Protein AF-R1EVW5-F1 (afdb_monomer_lite)

Sequence (401 aa):
MDSYRVNRYNITEKKVYTNRLIQGGQRYQKLNLSTSGDLVLTAVGIKLSEPKLPIEDIPGKFECSDESLNNIWTTGARTIQRTEIKAGTTPEFYEISEQGLLYDLTFQAKPLKGGFGYTVLSDTLGNGIYVLVDVENLLIAAYAGSTELDGSPLAKAMLDSESVSLNAWHEVHTQVNVTDITVTINGATALDLSQTSSFYGSFRLGASFQHKALYQNVTLSSNGDEILKSSLTSKADLDYFLAGTNPLSVSVDGARRDRIAYSGDLEMAVRTAFATTYGIEYLNGTFNLLGSFQLTPGYFVPTVKIQQSPRTEPIDANVTGLIGYSFNLVSAMGEYYMLTGDAAFARRWGPAAREMLDWAHSQSSGPTGLFNVTDAAFGGDWDYYDPAQTGVAGWRRCAAP

pLDDT: mean 84.99, std 14.68, range [22.19, 98.31]

Foldseek 3Di:
DPLVVDDDDDCPDPDDDDDLADFFPDDDDDDDDPDDDDDDDPDDDDDDLDDFDDQVPFPFDDDDPDVVVNVVLNVLLVFLSLLFDAFQRHGLQAFFADDDDQWKKKWKKAWAFQFWKKFDLADPVQWGWIWDCGLVQQKIFIDTGHAPVPDDTQDMDGHDNVQDDHGDIWMWIWHDDQQWIWIDINNHTHDTGGHDRGRTDMMGTGGHRVIDMDMAFIWIAHPRHTPDTGGSPDLVRSLRVLSGTQRFGAGAPGRRPQSKLFLLVLLVSLVSCVNGNVPVRHNVRSCQAFLQAAAPQQFTAGIGRRSHHRHPDYDPDDFHQERVSSVSNLNSLVVNCVVPVPPVSCVVRVVSSVSSVVSQQVCLPDPVSARFAADLSHQDDPPPPDGRQGTRGDDDDDDDD

InterPro domains:
  IPR008928 Six-hairpin glycosidase superfamily [SSF48208] (238-388)
  IPR012341 Six-hairpin glycosidase-like superfamily [G3DSA:1.50.10.10] (243-399)

Secondary structure (DSSP, 8-state):
--GGG-------SS-----SS--TT--------SSSS----S---PPPSS----GGGSS-----S-HHHHHHHHHHHHHHHHHEE-TT-S----------SS-EEEEEEEEEESEEEEEEEE-TTS-SEEEEEETTTTEEEEEESSSTTSSS-SEEEEPPTTT--TTS-EEEEEEEETTEEEEEETTEEEEEEE-SS--S-EEEE-PPTT-EEEEEEEEEEETTEEEEEE-S-SHHHHHHTT-S--SS-EE-S-SSS--EEEHHHHHHHHHHHHHTT--HHHHHHHHHHHTT-BBTTSPBPSEEETTSPPPSS-B--S--SBHHHHHHHHHHHHHHHHHH--HHHHHHHHHHHHHHHHHHHHTT-STT-S--B--GGGB--S-TTSPP--BS-----S---

Structure (mmCIF, N/CA/C/O backbone):
data_AF-R1EVW5-F1
#
_entry.id   AF-R1EVW5-F1
#
loop_
_atom_site.group_PDB
_atom_site.id
_atom_site.type_symbol
_atom_site.label_atom_id
_atom_site.label_alt_id
_atom_site.label_comp_id
_atom_site.label_asym_id
_atom_site.label_entity_id
_atom_site.label_seq_id
_atom_site.pdbx_PDB_ins_code
_atom_site.Cartn_x
_atom_site.Cartn_y
_atom_site.Cartn_z
_atom_site.occupancy
_atom_site.B_iso_or_equiv
_atom_site.auth_seq_id
_atom_site.auth_comp_id
_atom_site.auth_asym_id
_atom_site.auth_atom_id
_atom_site.pdbx_PDB_model_num
ATOM 1 N N . MET A 1 1 ? 8.659 -7.955 18.784 1.00 36.97 1 MET A N 1
ATOM 2 C CA . MET A 1 1 ? 8.244 -8.974 17.790 1.00 36.97 1 MET A CA 1
ATOM 3 C C . MET A 1 1 ? 6.971 -8.443 17.162 1.00 36.97 1 MET A C 1
ATOM 5 O O . MET A 1 1 ? 6.107 -8.053 17.930 1.00 36.97 1 MET A O 1
ATOM 9 N N . ASP A 1 2 ? 6.894 -8.361 15.833 1.00 43.97 2 ASP A N 1
ATOM 10 C CA . ASP A 1 2 ? 5.729 -7.837 15.096 1.00 43.97 2 ASP A CA 1
ATOM 11 C C . ASP A 1 2 ? 4.432 -8.523 15.572 1.00 43.97 2 ASP A C 1
ATOM 13 O O . ASP A 1 2 ? 4.255 -9.734 15.398 1.00 43.97 2 ASP A O 1
ATOM 17 N N . SER A 1 3 ? 3.577 -7.760 16.259 1.00 43.97 3 SER A N 1
ATOM 18 C CA . SER A 1 3 ? 2.390 -8.254 16.965 1.00 43.97 3 SER A CA 1
ATOM 19 C C . SER A 1 3 ? 1.341 -8.790 15.987 1.00 43.97 3 SER A C 1
ATOM 21 O O . SER A 1 3 ? 0.739 -9.836 16.245 1.00 43.97 3 SER A O 1
ATOM 23 N N . TYR A 1 4 ? 1.229 -8.186 14.800 1.00 53.44 4 TYR A N 1
ATOM 24 C CA . TYR A 1 4 ? 0.342 -8.608 13.711 1.00 53.44 4 TYR A CA 1
ATOM 25 C C . TYR A 1 4 ? 0.701 -9.983 13.113 1.00 53.44 4 TYR A C 1
ATOM 27 O O . TYR A 1 4 ? -0.071 -10.557 12.340 1.00 53.44 4 TYR A O 1
ATOM 35 N N . ARG A 1 5 ? 1.844 -10.576 13.492 1.00 63.06 5 ARG A N 1
ATOM 36 C CA . ARG A 1 5 ? 2.200 -11.956 13.112 1.00 63.06 5 ARG A CA 1
ATOM 37 C C . ARG A 1 5 ? 1.663 -13.031 14.062 1.00 63.06 5 ARG A C 1
ATOM 39 O O . ARG A 1 5 ? 1.690 -14.211 13.695 1.00 63.06 5 ARG A O 1
ATOM 46 N N . VAL A 1 6 ? 1.143 -12.663 15.237 1.00 69.25 6 VAL A N 1
ATOM 47 C CA . VAL A 1 6 ? 0.642 -13.604 16.254 1.00 69.25 6 VAL A CA 1
ATOM 48 C C . VAL A 1 6 ? -0.867 -13.809 16.118 1.00 69.25 6 VAL A C 1
ATOM 50 O O . VAL A 1 6 ? -1.662 -12.924 16.416 1.00 69.25 6 VAL A O 1
ATOM 53 N N . ASN A 1 7 ? -1.274 -15.023 15.743 1.00 70.38 7 ASN A N 1
ATOM 54 C CA . ASN A 1 7 ? -2.684 -15.394 15.609 1.00 70.38 7 ASN A CA 1
ATOM 55 C C . ASN A 1 7 ? -3.086 -16.310 16.770 1.00 70.38 7 ASN A C 1
ATOM 57 O O . ASN A 1 7 ? -2.529 -17.400 16.911 1.00 70.38 7 ASN A O 1
ATOM 61 N N . ARG A 1 8 ? -4.053 -15.881 17.589 1.00 74.94 8 ARG A N 1
ATOM 62 C CA . ARG A 1 8 ? -4.642 -16.694 18.662 1.00 74.94 8 ARG A CA 1
ATOM 63 C C . ARG A 1 8 ? -6.031 -17.158 18.231 1.00 74.94 8 ARG A C 1
ATOM 65 O O . ARG A 1 8 ? -6.899 -16.338 17.950 1.00 74.94 8 ARG A O 1
ATOM 72 N N . TYR A 1 9 ? -6.237 -18.469 18.214 1.00 74.12 9 TYR A N 1
ATOM 73 C CA . TYR A 1 9 ? -7.513 -19.095 17.876 1.00 74.12 9 TYR A CA 1
ATOM 74 C C . TYR A 1 9 ? -8.129 -19.719 19.127 1.00 74.12 9 TYR A C 1
ATOM 76 O O . TYR A 1 9 ? -7.417 -20.355 19.903 1.00 74.12 9 TYR A O 1
ATOM 84 N N . ASN A 1 10 ? -9.443 -19.573 19.302 1.00 77.19 10 ASN A N 1
ATOM 85 C CA . ASN A 1 10 ? -10.189 -20.392 20.252 1.00 77.19 10 ASN A CA 1
ATOM 86 C C . ASN A 1 10 ? -10.603 -21.691 19.537 1.00 77.19 10 ASN A C 1
ATOM 88 O O . ASN A 1 10 ? -11.293 -21.641 18.512 1.00 77.19 10 ASN A O 1
ATOM 92 N N . ILE A 1 11 ? -10.113 -22.835 20.018 1.00 82.75 11 ILE A N 1
ATOM 93 C CA . ILE A 1 11 ? -10.299 -24.142 19.374 1.00 82.75 11 ILE A CA 1
ATOM 94 C C . ILE A 1 11 ? -11.389 -24.909 20.122 1.00 82.75 11 ILE A C 1
ATOM 96 O O . ILE A 1 11 ? -11.117 -25.597 21.100 1.00 82.75 11 ILE A O 1
ATOM 100 N N . THR A 1 12 ? -12.630 -24.771 19.661 1.00 81.75 12 THR A N 1
ATOM 101 C CA . THR A 1 12 ? -13.814 -25.426 20.246 1.00 81.75 12 THR A CA 1
ATOM 102 C C . THR A 1 12 ? -14.331 -26.601 19.415 1.00 81.75 12 THR A C 1
ATOM 104 O O . THR A 1 12 ? -15.173 -27.360 19.884 1.00 81.75 12 THR A O 1
ATOM 107 N N . GLU A 1 13 ? -13.845 -26.768 18.182 1.00 85.69 13 GLU A N 1
ATOM 108 C CA . GLU A 1 13 ? -14.334 -27.763 17.227 1.00 85.69 13 GLU A CA 1
ATOM 109 C C . GLU A 1 13 ? -13.216 -28.280 16.306 1.00 85.69 13 GLU A C 1
ATOM 111 O O . GLU A 1 13 ? -12.216 -27.602 16.052 1.00 85.69 13 GLU A O 1
ATOM 116 N N . LYS A 1 14 ? -13.389 -29.494 15.771 1.00 89.56 14 LYS A N 1
ATOM 117 C CA . LYS A 1 14 ? -12.419 -30.124 14.867 1.00 89.56 14 LYS A CA 1
ATOM 118 C C . LYS A 1 14 ? -12.611 -29.622 13.431 1.00 89.56 14 LYS A C 1
ATOM 120 O O . LYS A 1 14 ? -13.350 -30.225 12.656 1.00 89.56 14 LYS A O 1
ATOM 125 N N . LYS A 1 15 ? -11.906 -28.549 13.063 1.00 88.06 15 LYS A N 1
ATOM 126 C CA . LYS A 1 15 ? -11.888 -27.996 11.696 1.00 88.06 15 LYS A CA 1
ATOM 127 C C . LYS A 1 15 ? -10.501 -27.527 11.255 1.00 88.06 15 LYS A C 1
ATOM 129 O O . LYS A 1 15 ? -9.574 -27.442 12.056 1.00 88.06 15 LYS A O 1
ATOM 134 N N . VAL A 1 16 ? -10.374 -27.190 9.972 1.00 85.81 16 VAL A N 1
ATOM 135 C CA . VAL A 1 16 ? -9.195 -26.500 9.431 1.00 85.81 16 VAL A CA 1
ATOM 136 C C . VAL A 1 16 ? -9.281 -25.013 9.777 1.00 85.81 16 VAL A C 1
ATOM 138 O O . VAL A 1 16 ? -10.275 -24.356 9.472 1.00 85.81 16 VAL A O 1
ATOM 141 N N . TYR A 1 17 ? -8.224 -24.479 10.386 1.00 77.81 17 TYR A N 1
ATOM 142 C CA . TYR A 1 17 ? -8.067 -23.052 10.660 1.00 77.81 17 TYR A CA 1
ATOM 143 C C . TYR A 1 17 ? -7.061 -22.463 9.666 1.00 77.81 17 TYR A C 1
ATOM 145 O O . TYR A 1 17 ? -5.876 -22.790 9.707 1.00 77.81 17 TYR A O 1
ATOM 153 N N . THR A 1 18 ? -7.535 -21.587 8.782 1.00 74.62 18 THR A N 1
ATOM 154 C CA . THR A 1 18 ? -6.707 -20.862 7.806 1.00 74.62 18 THR A CA 1
ATOM 155 C C . THR A 1 18 ? -6.639 -19.395 8.217 1.00 74.62 18 THR A C 1
ATOM 157 O O . THR A 1 18 ? -7.669 -18.808 8.547 1.00 74.62 18 THR A O 1
ATOM 160 N N . ASN A 1 19 ? -5.451 -18.784 8.188 1.00 70.69 19 ASN A N 1
ATOM 161 C CA . ASN A 1 19 ? -5.338 -17.340 8.402 1.00 70.69 19 ASN A CA 1
ATOM 162 C C . ASN A 1 19 ? -5.965 -16.583 7.215 1.00 70.69 19 ASN A C 1
ATOM 164 O O . ASN A 1 19 ? -5.694 -16.929 6.066 1.00 70.69 19 ASN A O 1
ATOM 168 N N . ARG A 1 20 ? -6.771 -15.548 7.493 1.00 62.50 20 ARG A N 1
ATOM 169 C CA . ARG A 1 20 ? -7.342 -14.652 6.472 1.00 62.50 20 ARG A CA 1
ATOM 170 C C . ARG A 1 20 ? -6.254 -13.868 5.733 1.00 62.50 20 ARG A C 1
ATOM 172 O O . ARG A 1 20 ? -6.366 -13.662 4.530 1.00 62.50 20 ARG A O 1
ATOM 179 N N . LEU A 1 21 ? -5.222 -13.417 6.449 1.00 65.38 21 LEU A N 1
ATOM 180 C CA . LEU A 1 21 ? -4.199 -12.519 5.915 1.00 65.38 21 LEU A CA 1
ATOM 181 C C . LEU A 1 21 ? -2.928 -13.272 5.504 1.00 65.38 21 LEU A C 1
ATOM 183 O O . LEU A 1 21 ? -2.435 -14.154 6.211 1.00 65.38 21 LEU A O 1
ATOM 187 N N . ILE A 1 22 ? -2.362 -12.873 4.363 1.00 69.31 22 ILE A N 1
ATOM 188 C CA . ILE A 1 22 ? -1.097 -13.413 3.850 1.00 69.31 22 ILE A CA 1
ATOM 189 C C . ILE A 1 22 ? 0.077 -12.857 4.664 1.00 69.31 22 ILE A C 1
ATOM 191 O O . ILE A 1 22 ? 0.360 -11.658 4.628 1.00 69.31 22 ILE A O 1
ATOM 195 N N . GLN A 1 23 ? 0.805 -13.749 5.341 1.00 69.69 23 GLN A N 1
ATOM 196 C CA . GLN A 1 23 ? 2.050 -13.427 6.042 1.00 69.69 23 GLN A CA 1
ATOM 197 C C . GLN A 1 23 ? 3.246 -13.508 5.078 1.00 69.69 23 GLN A C 1
ATOM 199 O O . GLN A 1 23 ? 3.765 -14.587 4.788 1.00 69.69 23 GLN A O 1
ATOM 204 N N . GLY A 1 24 ? 3.688 -12.350 4.577 1.00 68.88 24 GLY A N 1
ATOM 205 C CA . GLY A 1 24 ? 4.835 -12.238 3.670 1.00 68.88 24 GLY A CA 1
ATOM 206 C C . GLY A 1 24 ? 6.147 -12.733 4.294 1.00 68.88 24 GLY A C 1
ATOM 207 O O . GLY A 1 24 ? 6.434 -12.482 5.473 1.00 68.88 24 GLY A O 1
ATOM 208 N N . GLY A 1 25 ? 6.960 -13.433 3.496 1.00 69.00 25 GLY A N 1
ATOM 209 C CA . GLY A 1 25 ? 8.276 -13.939 3.904 1.00 69.00 25 GLY A CA 1
ATOM 210 C C . GLY A 1 25 ? 8.268 -14.940 5.071 1.00 69.00 25 GLY A C 1
ATOM 211 O O . GLY A 1 25 ? 9.203 -14.937 5.872 1.00 69.00 25 GLY A O 1
ATOM 212 N N . GLN A 1 26 ? 7.221 -15.760 5.215 1.00 74.88 26 GLN A N 1
ATOM 213 C CA . GLN A 1 26 ? 7.126 -16.760 6.285 1.00 74.88 26 GLN A CA 1
ATOM 214 C C . GLN A 1 26 ? 8.216 -17.841 6.152 1.00 74.88 26 GLN A C 1
ATOM 216 O O . GLN A 1 26 ? 8.243 -18.576 5.169 1.00 74.88 26 GLN A O 1
ATOM 221 N N . ARG A 1 27 ? 9.106 -17.949 7.152 1.00 72.06 27 ARG A N 1
ATOM 222 C CA . ARG A 1 27 ? 10.200 -18.949 7.188 1.00 72.06 27 ARG A CA 1
ATOM 223 C C . ARG A 1 27 ? 9.918 -20.147 8.098 1.00 72.06 27 ARG A C 1
ATOM 225 O O . ARG A 1 27 ? 10.380 -21.244 7.821 1.00 72.06 27 ARG A O 1
ATOM 232 N N . TYR A 1 28 ? 9.189 -19.934 9.190 1.00 78.88 28 TYR A N 1
ATOM 233 C CA . TYR A 1 28 ? 8.814 -20.962 10.163 1.00 78.88 28 TYR A CA 1
ATOM 234 C C . TYR A 1 28 ? 7.467 -20.603 10.800 1.00 78.88 28 TYR A C 1
ATOM 236 O O . TYR A 1 28 ? 7.012 -19.463 10.697 1.00 78.88 28 TYR A O 1
ATOM 244 N N . GLN A 1 29 ? 6.838 -21.556 11.487 1.00 83.44 29 GLN A N 1
ATOM 245 C CA . GLN A 1 29 ? 5.645 -21.322 12.301 1.00 83.44 29 GLN A CA 1
ATOM 246 C C . GLN A 1 29 ? 5.902 -21.842 13.718 1.00 83.44 29 GLN A C 1
ATOM 248 O O . GLN A 1 29 ? 6.306 -22.989 13.888 1.00 83.44 29 GLN A O 1
ATOM 253 N N . LYS A 1 30 ? 5.668 -21.006 14.737 1.00 87.00 30 LYS A N 1
ATOM 254 C CA . LYS A 1 30 ? 5.675 -21.432 16.143 1.00 87.00 30 LYS A CA 1
ATOM 255 C C . LYS A 1 30 ? 4.236 -21.606 16.614 1.00 87.00 30 LYS A C 1
ATOM 257 O O . LYS A 1 30 ? 3.436 -20.682 16.491 1.00 87.00 30 LYS A O 1
ATOM 262 N N . LEU A 1 31 ? 3.929 -22.765 17.183 1.00 88.19 31 LEU A N 1
ATOM 263 C CA . LEU A 1 31 ? 2.648 -23.057 17.821 1.00 88.19 31 LEU A CA 1
ATOM 264 C C . LEU A 1 31 ? 2.852 -23.063 19.341 1.00 88.19 31 LEU A C 1
ATOM 266 O O . LEU A 1 31 ? 3.860 -23.572 19.824 1.00 88.19 31 LEU A O 1
ATOM 270 N N . ASN A 1 32 ? 1.924 -22.468 20.089 1.00 88.19 32 ASN A N 1
ATOM 271 C CA . ASN A 1 32 ? 1.917 -22.500 21.554 1.00 88.19 32 ASN A CA 1
ATOM 272 C C . ASN A 1 32 ? 0.468 -22.673 22.015 1.00 88.19 32 ASN A C 1
ATOM 274 O O . ASN A 1 32 ? -0.425 -22.006 21.485 1.00 88.19 32 ASN A O 1
ATOM 278 N N . LEU A 1 33 ? 0.239 -23.513 23.022 1.00 90.00 33 LEU A N 1
ATOM 279 C CA . LEU A 1 33 ? -1.045 -23.551 23.716 1.00 90.00 33 LEU A CA 1
ATOM 280 C C . LEU A 1 33 ? -1.158 -22.316 24.616 1.00 90.00 33 LEU A C 1
ATOM 282 O O . LEU A 1 33 ? -0.205 -21.955 25.301 1.00 90.00 33 LEU A O 1
ATOM 286 N N . SER A 1 34 ? -2.309 -21.639 24.578 1.00 82.69 34 SER A N 1
ATOM 287 C CA . SER A 1 34 ? -2.581 -20.473 25.442 1.00 82.69 34 SER A CA 1
ATOM 288 C C . SER A 1 34 ? -3.217 -20.862 26.786 1.00 82.69 34 SER A C 1
ATOM 290 O O . SER A 1 34 ? -3.392 -20.002 27.642 1.00 82.69 34 SER A O 1
ATOM 292 N N . THR A 1 35 ? -3.560 -22.139 26.963 1.00 84.56 35 THR A N 1
ATOM 293 C CA . THR A 1 35 ? -4.190 -22.734 28.150 1.00 84.56 35 THR A CA 1
ATOM 294 C C . THR A 1 35 ? -3.651 -24.152 28.346 1.00 84.56 35 THR A C 1
ATOM 296 O O . THR A 1 35 ? -3.201 -24.772 27.382 1.00 84.56 35 THR A O 1
ATOM 299 N N . SER A 1 36 ? -3.719 -24.684 29.567 1.00 90.62 36 SER A N 1
ATOM 300 C CA . SER A 1 36 ? -3.375 -26.085 29.850 1.00 90.62 36 SER A CA 1
ATOM 301 C C . SER A 1 36 ? -4.293 -27.061 29.102 1.00 90.62 36 SER A C 1
ATOM 303 O O . SER A 1 36 ? -5.492 -26.809 28.981 1.00 90.62 36 SER A O 1
ATOM 305 N N . GLY A 1 37 ? -3.737 -28.180 28.638 1.00 89.12 37 GLY A N 1
ATOM 306 C CA . GLY A 1 37 ? -4.436 -29.226 27.887 1.00 89.12 37 GLY A CA 1
ATOM 307 C C . GLY A 1 37 ? -3.583 -29.755 26.732 1.00 89.12 37 GLY A C 1
ATOM 308 O O . GLY A 1 37 ? -2.445 -29.324 26.565 1.00 89.12 37 GLY A O 1
ATOM 309 N N . ASP A 1 38 ? -4.159 -30.643 25.921 1.00 88.88 38 ASP A N 1
ATOM 310 C CA . ASP A 1 38 ? -3.511 -31.240 24.748 1.00 88.88 38 ASP A CA 1
ATOM 311 C C . ASP A 1 38 ? -4.251 -30.867 23.455 1.00 88.88 38 ASP A C 1
ATOM 313 O O . ASP A 1 38 ? -5.480 -30.781 23.425 1.00 88.88 38 ASP A O 1
ATOM 317 N N . LEU A 1 39 ? -3.509 -30.689 22.357 1.00 89.25 39 LEU A N 1
ATOM 318 C CA . LEU A 1 39 ? -4.061 -30.433 21.023 1.00 89.25 39 LEU A CA 1
ATOM 319 C C . LEU A 1 39 ? -3.391 -31.340 19.988 1.00 89.25 39 LEU A C 1
ATOM 321 O O . LEU A 1 39 ? -2.206 -31.193 19.695 1.00 89.25 39 LEU A O 1
ATOM 325 N N . VAL A 1 40 ? -4.168 -32.243 19.389 1.00 91.25 40 VAL A N 1
ATOM 326 C CA . VAL A 1 40 ? -3.692 -33.132 18.320 1.00 91.25 40 VAL A CA 1
ATOM 327 C C . VAL A 1 40 ? -3.980 -32.502 16.959 1.00 91.25 40 VAL A C 1
ATOM 329 O O . VAL A 1 40 ? -5.134 -32.348 16.561 1.00 91.25 40 VAL A O 1
ATOM 332 N N . LEU A 1 41 ? -2.920 -32.159 16.227 1.00 91.69 41 LEU A N 1
ATOM 333 C CA . LEU A 1 41 ? -2.996 -31.605 14.876 1.00 91.69 41 LEU A CA 1
ATOM 334 C C . LEU A 1 41 ? -2.762 -32.716 13.849 1.00 91.69 41 LEU A C 1
ATOM 336 O O . LEU A 1 41 ? -1.725 -33.370 13.868 1.00 91.69 41 LEU A O 1
ATOM 340 N N . THR A 1 42 ? -3.710 -32.920 12.932 1.00 92.75 42 THR A N 1
ATOM 341 C CA . THR A 1 42 ? -3.576 -33.924 11.858 1.00 92.75 42 THR A CA 1
ATOM 342 C C . THR A 1 42 ? -2.688 -33.453 10.707 1.00 92.75 42 THR A C 1
ATOM 344 O O . THR A 1 42 ? -2.141 -34.276 9.984 1.00 92.75 42 THR A O 1
ATOM 347 N N . ALA A 1 43 ? -2.570 -32.137 10.514 1.00 90.19 43 ALA A N 1
ATOM 348 C CA . ALA A 1 43 ? -1.694 -31.510 9.532 1.00 90.19 43 ALA A CA 1
ATOM 349 C C . ALA A 1 43 ? -1.384 -30.064 9.948 1.00 90.19 43 ALA A C 1
ATOM 351 O O . ALA A 1 43 ? -2.225 -29.388 10.542 1.00 90.19 43 ALA A O 1
ATOM 352 N N . VAL A 1 44 ? -0.193 -29.586 9.589 1.00 88.62 44 VAL A N 1
ATOM 353 C CA . VAL A 1 44 ? 0.239 -28.185 9.689 1.00 88.62 44 VAL A CA 1
ATOM 354 C C . VAL A 1 44 ? 1.011 -27.867 8.412 1.00 88.62 44 VAL A C 1
ATOM 356 O O . VAL A 1 44 ? 1.793 -28.695 7.950 1.00 88.62 44 VAL A O 1
ATOM 359 N N . GLY A 1 45 ? 0.798 -26.693 7.820 1.00 86.31 45 GLY A N 1
ATOM 360 C CA . GLY A 1 45 ? 1.469 -26.322 6.577 1.00 86.31 45 GLY A CA 1
ATOM 361 C C . GLY A 1 45 ? 1.215 -24.879 6.160 1.00 86.31 45 GLY A C 1
ATOM 362 O O . GLY A 1 45 ? 0.311 -24.214 6.665 1.00 86.31 45 GLY A O 1
ATOM 363 N N . ILE A 1 46 ? 2.025 -24.404 5.215 1.00 83.94 46 ILE A N 1
ATOM 364 C CA . ILE A 1 46 ? 1.901 -23.075 4.615 1.00 83.94 46 ILE A CA 1
ATOM 365 C C . ILE A 1 46 ? 1.186 -23.227 3.271 1.00 83.94 46 ILE A C 1
ATOM 367 O O . ILE A 1 46 ? 1.695 -23.886 2.366 1.00 83.94 46 ILE A O 1
ATOM 371 N N . LYS A 1 47 ? 0.024 -22.584 3.120 1.00 78.19 47 LYS A N 1
ATOM 372 C CA . LYS A 1 47 ? -0.622 -22.419 1.814 1.00 78.19 47 LYS A CA 1
ATOM 373 C C . LYS A 1 47 ? -0.012 -21.198 1.125 1.00 78.19 47 LYS A C 1
ATOM 375 O O . LYS A 1 47 ? -0.139 -20.085 1.631 1.00 78.19 47 LYS A O 1
ATOM 380 N N . LEU A 1 48 ? 0.654 -21.404 -0.009 1.00 76.25 48 LEU A N 1
ATOM 381 C CA . LEU A 1 48 ? 1.110 -20.300 -0.858 1.00 76.25 48 LEU A CA 1
ATOM 382 C C . LEU A 1 48 ? -0.105 -19.580 -1.464 1.00 76.25 48 LEU A C 1
ATOM 384 O O . LEU A 1 48 ? -1.095 -20.227 -1.807 1.00 76.25 48 LEU A O 1
ATOM 388 N N . SER A 1 49 ? -0.027 -18.253 -1.595 1.00 69.19 49 SER A N 1
ATOM 389 C CA . SER A 1 49 ? -1.065 -17.444 -2.252 1.00 69.19 49 SER A CA 1
ATOM 390 C C . SER A 1 49 ? -1.181 -17.767 -3.742 1.00 69.19 49 SER A C 1
ATOM 392 O O . SER A 1 49 ? -2.282 -17.847 -4.273 1.00 69.19 49 SER A O 1
ATOM 394 N N . GLU A 1 50 ? -0.043 -18.032 -4.383 1.00 70.31 50 GLU A N 1
ATOM 395 C CA . GLU A 1 50 ? 0.064 -18.513 -5.756 1.00 70.31 50 GLU A CA 1
ATOM 396 C C . GLU A 1 50 ? 1.065 -19.678 -5.828 1.00 70.31 50 GLU A C 1
ATOM 398 O O . GLU A 1 50 ? 2.109 -19.625 -5.162 1.00 70.31 50 GLU A O 1
ATOM 403 N N . PRO A 1 51 ? 0.808 -20.711 -6.650 1.00 68.56 51 PRO A N 1
ATOM 404 C CA . PRO A 1 51 ? 1.863 -21.608 -7.091 1.00 68.56 51 PRO A CA 1
ATOM 405 C C . PRO A 1 51 ? 2.824 -20.823 -7.993 1.00 68.56 51 PRO A C 1
ATOM 407 O O . PRO A 1 51 ? 2.401 -20.125 -8.913 1.00 68.56 51 PRO A O 1
ATOM 410 N N . LYS A 1 52 ? 4.124 -20.945 -7.737 1.00 79.38 52 LYS A N 1
ATOM 411 C CA . LYS A 1 52 ? 5.179 -20.395 -8.591 1.00 79.38 52 LYS A CA 1
ATOM 412 C C . LYS A 1 52 ? 6.016 -21.552 -9.129 1.00 79.38 52 LYS A C 1
ATOM 414 O O . LYS A 1 52 ? 6.190 -22.546 -8.423 1.00 79.38 52 LYS A O 1
ATOM 419 N N . LEU A 1 53 ? 6.518 -21.422 -10.356 1.00 83.50 53 LEU A N 1
ATOM 420 C CA . LEU A 1 53 ? 7.333 -22.461 -10.988 1.00 83.50 53 LEU A CA 1
ATOM 421 C C . LEU A 1 53 ? 8.603 -22.759 -10.158 1.00 83.50 53 LEU A C 1
ATOM 423 O O . LEU A 1 53 ? 9.134 -21.864 -9.482 1.00 83.50 53 LEU A O 1
ATOM 427 N N . PRO A 1 54 ? 9.122 -23.994 -10.197 1.00 87.69 54 PRO A N 1
ATOM 428 C CA . PRO A 1 54 ? 10.512 -24.276 -9.841 1.00 87.69 54 PRO A CA 1
ATOM 429 C C . PRO A 1 54 ? 11.485 -23.370 -10.636 1.00 87.69 54 PRO A C 1
ATOM 431 O O . PRO A 1 54 ? 11.108 -22.839 -11.679 1.00 87.69 54 PRO A O 1
ATOM 434 N N . ILE A 1 55 ? 12.704 -23.114 -10.137 1.00 88.81 55 ILE A N 1
ATOM 435 C CA . ILE A 1 55 ? 13.648 -22.206 -10.842 1.00 88.81 55 ILE A CA 1
ATOM 436 C C . ILE A 1 55 ? 14.189 -22.867 -12.108 1.00 88.81 55 ILE A C 1
ATOM 438 O O . ILE A 1 55 ? 14.371 -22.213 -13.125 1.00 88.81 55 ILE A O 1
ATOM 442 N N . GLU A 1 56 ? 14.360 -24.178 -12.067 1.00 88.62 56 GLU A N 1
ATOM 443 C CA . GLU A 1 56 ? 14.693 -25.038 -13.193 1.00 88.62 56 GLU A CA 1
ATOM 444 C C . GLU A 1 56 ? 13.677 -24.960 -14.356 1.00 88.62 56 GLU A C 1
ATOM 446 O O . GLU A 1 56 ? 14.054 -25.237 -15.498 1.00 88.62 56 GLU A O 1
ATOM 451 N N . ASP A 1 57 ? 12.442 -24.515 -14.088 1.00 91.12 57 ASP A N 1
ATOM 452 C CA . ASP A 1 57 ? 11.320 -24.444 -15.037 1.00 91.12 57 ASP A CA 1
ATOM 453 C C . ASP A 1 57 ? 10.976 -23.016 -15.510 1.00 91.12 57 ASP A C 1
ATOM 455 O O . ASP A 1 57 ? 10.068 -22.849 -16.329 1.00 91.12 57 ASP A O 1
ATOM 459 N N . ILE A 1 58 ? 11.662 -21.970 -15.026 1.00 92.62 58 ILE A N 1
ATOM 460 C CA . ILE A 1 58 ? 11.457 -20.608 -15.558 1.00 92.62 58 ILE A CA 1
ATOM 461 C C . ILE A 1 58 ? 12.124 -20.454 -16.944 1.00 92.62 58 ILE A C 1
ATOM 463 O O . ILE A 1 58 ? 13.040 -21.217 -17.273 1.00 92.62 58 ILE A O 1
ATOM 467 N N . PRO A 1 59 ? 11.701 -19.477 -17.774 1.00 93.88 59 PRO A N 1
ATOM 468 C CA . PRO A 1 59 ? 12.224 -19.321 -19.134 1.00 93.88 59 PRO A CA 1
ATOM 469 C C . PRO A 1 59 ? 13.736 -19.056 -19.211 1.00 93.88 59 PRO A C 1
ATOM 471 O O . PRO A 1 59 ? 14.413 -19.591 -20.089 1.00 93.88 59 PRO A O 1
ATOM 474 N N . GLY A 1 60 ? 14.263 -18.231 -18.306 1.00 93.12 60 GLY A N 1
ATOM 475 C CA . GLY A 1 60 ? 15.664 -17.831 -18.256 1.00 93.12 60 GLY A CA 1
ATOM 476 C C . GLY A 1 60 ? 16.530 -18.778 -17.429 1.00 93.12 60 GLY A C 1
ATOM 477 O O . GLY A 1 60 ? 16.184 -19.135 -16.303 1.00 93.12 60 G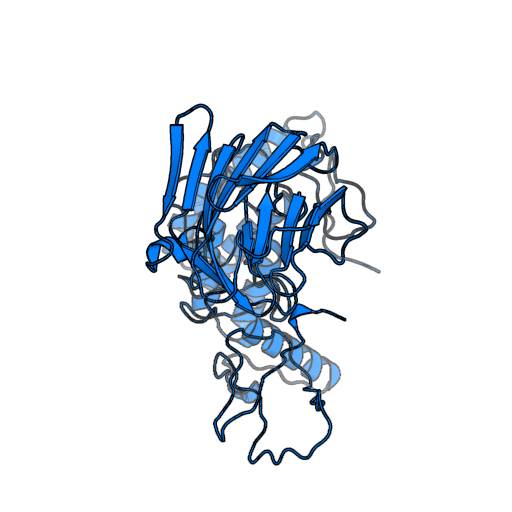LY A O 1
ATOM 478 N N . LYS A 1 61 ? 17.690 -19.162 -17.971 1.00 93.12 61 LYS A N 1
ATOM 479 C CA . LYS A 1 61 ? 18.619 -20.111 -17.341 1.00 93.12 61 LYS A CA 1
ATOM 480 C C . LYS A 1 61 ? 20.049 -19.582 -17.374 1.00 93.12 61 LYS A C 1
ATOM 482 O O . LYS A 1 61 ? 20.470 -18.980 -18.358 1.00 93.12 61 LYS A O 1
ATOM 487 N N . PHE A 1 62 ? 20.789 -19.858 -16.308 1.00 94.38 62 PHE A N 1
ATOM 488 C CA . PHE A 1 62 ? 22.213 -19.578 -16.171 1.00 94.38 62 PHE A CA 1
ATOM 489 C C . PHE A 1 62 ? 22.837 -20.696 -15.340 1.00 94.38 62 PHE A C 1
ATOM 491 O O . PHE A 1 62 ? 22.284 -21.090 -14.314 1.00 94.38 62 PHE A O 1
ATOM 498 N N . GLU A 1 63 ? 23.987 -21.181 -15.789 1.00 95.38 63 GLU A N 1
ATOM 499 C CA . GLU A 1 63 ? 24.808 -22.158 -15.087 1.00 95.38 63 GLU A CA 1
ATOM 500 C C . GLU A 1 63 ? 26.265 -21.940 -15.507 1.00 95.38 63 GLU A C 1
ATOM 502 O O . GLU A 1 63 ? 26.562 -21.710 -16.682 1.00 95.38 63 GLU A O 1
ATOM 507 N N . CYS A 1 64 ? 27.179 -21.984 -14.545 1.00 97.19 64 CYS A N 1
ATOM 508 C CA . CYS A 1 64 ? 28.615 -21.888 -14.766 1.00 97.19 64 CYS A CA 1
ATOM 509 C C . CYS A 1 64 ? 29.380 -22.748 -13.747 1.00 97.19 64 CYS A C 1
ATOM 511 O O . CYS A 1 64 ? 28.789 -23.363 -12.861 1.00 97.19 64 CYS A O 1
ATOM 513 N N . SER A 1 65 ? 30.709 -22.787 -13.851 1.00 97.94 65 SER A N 1
ATOM 514 C CA . SER A 1 65 ? 31.567 -23.549 -12.932 1.00 97.94 65 SER A CA 1
ATOM 515 C C . SER A 1 65 ? 31.698 -22.946 -11.525 1.00 97.94 65 SER A C 1
ATOM 517 O O . SER A 1 65 ? 32.313 -23.574 -10.669 1.00 97.94 65 SER A O 1
ATOM 519 N N . ASP A 1 66 ? 31.176 -21.739 -11.285 1.00 98.06 66 ASP A N 1
ATOM 520 C CA . ASP A 1 66 ? 31.179 -21.089 -9.971 1.00 98.06 66 ASP A CA 1
ATOM 521 C C . ASP A 1 66 ? 29.811 -21.253 -9.292 1.00 98.06 66 ASP A C 1
ATOM 523 O O . ASP A 1 66 ? 28.807 -20.649 -9.684 1.00 98.06 66 ASP A O 1
ATOM 527 N N . GLU A 1 67 ? 29.777 -22.074 -8.242 1.00 97.62 67 GLU A N 1
ATOM 528 C CA . GLU A 1 67 ? 28.567 -22.338 -7.462 1.00 97.62 67 GLU A CA 1
ATOM 529 C C . GLU A 1 67 ? 28.000 -21.062 -6.810 1.00 97.62 67 GLU A C 1
ATOM 531 O O . GLU A 1 67 ? 26.785 -20.921 -6.673 1.00 97.62 67 GLU A O 1
ATOM 536 N N . SER A 1 68 ? 28.847 -20.090 -6.462 1.00 97.56 68 SER A N 1
ATOM 537 C CA . SER A 1 68 ? 28.418 -18.814 -5.876 1.00 97.56 68 SER A CA 1
ATOM 538 C C . SER A 1 68 ? 27.635 -17.986 -6.892 1.00 97.56 68 SER A C 1
ATOM 540 O O . SER A 1 68 ? 26.581 -17.448 -6.557 1.00 97.56 68 SER A O 1
ATOM 542 N N . LEU A 1 69 ? 28.097 -17.930 -8.146 1.00 96.56 69 LEU A N 1
ATOM 543 C CA . LEU A 1 69 ? 27.383 -17.240 -9.226 1.00 96.56 69 LEU A CA 1
ATOM 544 C C . LEU A 1 69 ? 26.061 -17.945 -9.570 1.00 96.56 69 LEU A C 1
ATOM 546 O O . LEU A 1 69 ? 25.041 -17.277 -9.746 1.00 96.56 69 LEU A O 1
ATOM 550 N N . ASN A 1 70 ? 26.041 -19.282 -9.572 1.00 95.75 70 ASN A N 1
ATOM 551 C CA . ASN A 1 70 ? 24.812 -20.067 -9.757 1.00 95.75 70 ASN A CA 1
ATOM 552 C C . ASN A 1 70 ? 23.795 -19.810 -8.624 1.00 95.75 70 ASN A C 1
ATOM 554 O O . ASN A 1 70 ? 22.594 -19.660 -8.870 1.00 95.75 70 ASN A O 1
ATOM 558 N N . ASN A 1 71 ? 24.272 -19.698 -7.380 1.00 95.38 71 ASN A N 1
ATOM 559 C CA . ASN A 1 71 ? 23.454 -19.377 -6.209 1.00 95.38 71 ASN A CA 1
ATOM 560 C C . ASN A 1 71 ? 22.939 -17.925 -6.231 1.00 95.38 71 ASN A C 1
ATOM 562 O O . ASN A 1 71 ? 21.776 -17.687 -5.891 1.00 95.38 71 ASN A O 1
ATOM 566 N N . ILE A 1 72 ? 23.756 -16.963 -6.679 1.00 94.88 72 ILE A N 1
ATOM 567 C CA . ILE A 1 72 ? 23.344 -15.566 -6.898 1.00 94.88 72 ILE A CA 1
ATOM 568 C C . ILE A 1 72 ? 22.236 -15.504 -7.953 1.00 94.88 72 ILE A C 1
ATOM 570 O O . ILE A 1 72 ? 21.184 -14.920 -7.686 1.00 94.88 72 ILE A O 1
ATOM 574 N N . TRP A 1 73 ? 22.413 -16.167 -9.101 1.00 94.62 73 TRP A N 1
ATOM 575 C CA . TRP A 1 73 ? 21.385 -16.245 -10.143 1.00 94.62 73 TRP A CA 1
ATOM 576 C C . TRP A 1 73 ? 20.080 -16.850 -9.622 1.00 94.62 73 TRP A C 1
ATOM 578 O O . TRP A 1 73 ? 19.017 -16.245 -9.747 1.00 94.62 73 TRP A O 1
ATOM 588 N N . THR A 1 74 ? 20.164 -18.017 -8.979 1.00 94.12 74 THR A N 1
ATOM 589 C CA . THR A 1 74 ? 19.006 -18.730 -8.418 1.00 94.12 74 THR A CA 1
ATOM 590 C C . THR A 1 74 ? 18.251 -17.863 -7.407 1.00 94.12 74 THR A C 1
ATOM 592 O O . THR A 1 74 ? 17.018 -17.835 -7.398 1.00 94.12 74 THR A O 1
ATOM 595 N N . THR A 1 75 ? 18.982 -17.105 -6.585 1.00 92.31 75 THR A N 1
ATOM 596 C CA . THR A 1 75 ? 18.410 -16.176 -5.603 1.00 92.31 75 THR A CA 1
ATOM 597 C C . THR A 1 75 ? 17.757 -14.968 -6.276 1.00 92.31 75 THR A C 1
ATOM 599 O O . THR A 1 75 ? 16.637 -14.608 -5.908 1.00 92.31 75 THR A O 1
ATOM 602 N N . GLY A 1 76 ? 18.395 -14.368 -7.286 1.00 92.44 76 GLY A N 1
ATOM 603 C CA . GLY A 1 76 ? 17.843 -13.248 -8.057 1.00 92.44 76 GLY A CA 1
ATOM 604 C C . GLY A 1 76 ? 16.570 -13.636 -8.812 1.00 92.44 76 GLY A C 1
ATOM 605 O O . GLY A 1 76 ? 15.525 -13.013 -8.626 1.00 92.44 76 GLY A O 1
ATOM 606 N N . ALA A 1 77 ? 16.615 -14.740 -9.561 1.00 93.62 77 ALA A N 1
ATOM 607 C CA . ALA A 1 77 ? 15.469 -15.301 -10.272 1.00 93.62 77 ALA A CA 1
ATOM 608 C C . ALA A 1 77 ? 14.296 -15.626 -9.330 1.00 93.62 77 ALA A C 1
ATOM 610 O O . ALA A 1 77 ? 13.145 -15.283 -9.610 1.00 93.62 77 ALA A O 1
ATOM 611 N N . ARG A 1 78 ? 14.577 -16.228 -8.162 1.00 91.94 78 ARG A N 1
ATOM 612 C CA . ARG A 1 78 ? 13.546 -16.473 -7.143 1.00 91.94 78 ARG A CA 1
ATOM 613 C C . ARG A 1 78 ? 13.032 -15.179 -6.511 1.00 91.94 78 ARG A C 1
ATOM 615 O O . ARG A 1 78 ? 11.884 -15.163 -6.081 1.00 91.94 78 ARG A O 1
ATOM 622 N N . THR A 1 79 ? 13.835 -14.120 -6.446 1.00 90.69 79 THR A N 1
ATOM 623 C CA . THR A 1 79 ? 13.415 -12.816 -5.911 1.00 90.69 79 THR A CA 1
ATOM 624 C C . THR A 1 79 ? 12.419 -12.142 -6.850 1.00 90.69 79 THR A C 1
ATOM 626 O O . THR A 1 79 ? 11.320 -11.835 -6.396 1.00 90.69 79 THR A O 1
ATOM 629 N N . ILE A 1 80 ? 12.723 -12.041 -8.152 1.00 92.31 80 ILE A N 1
ATOM 630 C CA . ILE A 1 80 ? 11.790 -11.504 -9.165 1.00 92.31 80 ILE A CA 1
ATOM 631 C C . ILE A 1 80 ? 10.469 -12.278 -9.162 1.00 92.31 80 ILE A C 1
ATOM 633 O O . ILE A 1 80 ? 9.399 -11.707 -8.981 1.00 92.31 80 ILE A O 1
ATOM 637 N N . GLN A 1 81 ? 10.529 -13.610 -9.203 1.00 90.75 81 GLN A N 1
ATOM 638 C CA . GLN A 1 81 ? 9.330 -14.455 -9.157 1.00 90.75 81 GLN A CA 1
ATOM 639 C C . GLN A 1 81 ? 8.481 -14.269 -7.874 1.00 90.75 81 GLN A C 1
ATOM 641 O O . GLN A 1 81 ? 7.324 -14.692 -7.810 1.00 90.75 81 GLN A O 1
ATOM 646 N N . ARG A 1 82 ? 9.050 -13.689 -6.808 1.00 88.44 82 ARG A N 1
ATOM 647 C CA . ARG A 1 82 ? 8.366 -13.396 -5.538 1.00 88.44 82 ARG A CA 1
ATOM 648 C C . ARG A 1 82 ? 7.881 -11.946 -5.434 1.00 88.44 82 ARG A C 1
ATOM 650 O O . ARG A 1 82 ? 6.995 -11.707 -4.614 1.00 88.44 82 ARG A O 1
ATOM 657 N N . THR A 1 83 ? 8.427 -11.018 -6.221 1.00 90.19 83 THR A N 1
ATOM 658 C CA . THR A 1 83 ? 7.928 -9.640 -6.367 1.00 90.19 83 THR A CA 1
ATOM 659 C C . THR A 1 83 ? 6.883 -9.505 -7.478 1.00 90.19 83 THR A C 1
ATOM 661 O O . THR A 1 83 ? 6.097 -8.566 -7.456 1.00 90.19 83 THR A O 1
ATOM 664 N N . GLU A 1 84 ? 6.801 -10.464 -8.399 1.00 92.00 84 GLU A N 1
ATOM 665 C CA . GLU A 1 84 ? 5.715 -10.599 -9.375 1.00 92.00 84 GLU A CA 1
ATOM 666 C C . GLU A 1 84 ? 4.406 -11.067 -8.705 1.00 92.00 84 GLU A C 1
ATOM 668 O O . GLU A 1 84 ? 4.259 -12.234 -8.320 1.00 92.00 84 GLU A O 1
ATOM 673 N N . ILE A 1 85 ? 3.434 -10.161 -8.576 1.00 89.38 85 ILE A N 1
ATOM 674 C CA . ILE A 1 85 ? 2.100 -10.402 -8.004 1.00 89.38 85 ILE A CA 1
ATOM 675 C C . ILE A 1 85 ? 1.064 -10.334 -9.128 1.00 89.38 85 ILE A C 1
ATOM 677 O O . ILE A 1 85 ? 0.991 -9.334 -9.840 1.00 89.38 85 ILE A O 1
ATOM 681 N N . LYS A 1 86 ? 0.254 -11.384 -9.309 1.00 91.19 86 LYS A N 1
ATOM 682 C CA . LYS A 1 86 ? -0.754 -11.435 -10.378 1.00 91.19 86 LYS A CA 1
ATOM 683 C C . LYS A 1 86 ? -1.985 -10.597 -10.029 1.00 91.19 86 LYS A C 1
ATOM 685 O O . LYS A 1 86 ? -2.325 -10.469 -8.857 1.00 91.19 86 LYS A O 1
ATOM 690 N N . ALA A 1 87 ? -2.675 -10.047 -11.030 1.00 89.50 87 ALA A N 1
ATOM 691 C CA . ALA A 1 87 ? -3.957 -9.362 -10.833 1.00 89.50 87 ALA A CA 1
ATOM 692 C C . ALA A 1 87 ? -4.941 -10.207 -9.995 1.00 89.50 87 ALA A C 1
ATOM 694 O O . ALA A 1 87 ? -5.142 -11.393 -10.270 1.00 89.50 87 ALA A O 1
ATOM 695 N N . GLY A 1 88 ? -5.574 -9.584 -9.000 1.00 84.75 88 GLY A N 1
ATOM 696 C CA . GLY A 1 88 ? -6.619 -10.187 -8.175 1.00 84.75 88 GLY A CA 1
ATOM 697 C C . GLY A 1 88 ? -6.147 -11.147 -7.076 1.00 84.75 88 GLY A C 1
ATOM 698 O O . GLY A 1 88 ? -6.971 -11.911 -6.570 1.00 84.75 88 GLY A O 1
ATOM 699 N N . THR A 1 89 ? -4.853 -11.174 -6.725 1.00 81.62 89 THR A N 1
ATOM 700 C CA . THR A 1 89 ? -4.303 -12.150 -5.757 1.00 81.62 89 THR A CA 1
ATOM 701 C C . THR A 1 89 ? -3.803 -11.547 -4.445 1.00 81.62 89 THR A C 1
ATOM 703 O O . THR A 1 89 ? -3.539 -12.296 -3.494 1.00 81.62 89 THR A O 1
ATOM 706 N N . THR A 1 90 ? -3.726 -10.215 -4.315 1.00 73.25 90 THR A N 1
ATOM 707 C CA . THR A 1 90 ? -3.607 -9.604 -2.985 1.00 73.25 90 THR A CA 1
ATOM 708 C C . THR A 1 90 ? -4.899 -9.819 -2.190 1.00 73.25 90 THR A C 1
ATOM 710 O O . THR A 1 90 ? -5.995 -9.711 -2.748 1.00 73.25 90 THR A O 1
ATOM 713 N N . PRO A 1 91 ? -4.797 -10.145 -0.888 1.00 60.00 91 PRO A N 1
ATOM 714 C CA . PRO A 1 91 ? -5.966 -10.313 -0.043 1.00 60.00 91 PRO A CA 1
ATOM 715 C C . PRO A 1 91 ? -6.539 -8.938 0.301 1.00 60.00 91 PRO A C 1
ATOM 717 O O . PRO A 1 91 ? -5.793 -7.971 0.432 1.00 60.00 91 PRO A O 1
ATOM 720 N N . GLU A 1 92 ? -7.846 -8.871 0.520 1.00 47.59 92 GLU A N 1
ATOM 721 C CA . GLU A 1 92 ? -8.515 -7.632 0.914 1.00 47.59 92 GLU A CA 1
ATOM 722 C C . GLU A 1 92 ? -8.162 -7.327 2.386 1.00 47.59 92 GLU A C 1
ATOM 724 O O . GLU A 1 92 ? -8.574 -8.039 3.314 1.00 47.59 92 GLU A O 1
ATOM 729 N N . PHE A 1 93 ? -7.288 -6.337 2.602 1.00 45.31 93 PHE A N 1
ATOM 730 C CA . PHE A 1 93 ? -6.638 -6.101 3.900 1.00 45.31 93 PHE A CA 1
ATOM 731 C C . PHE A 1 93 ? -7.589 -5.469 4.917 1.00 45.31 93 PHE A C 1
ATOM 733 O O . PHE A 1 93 ? -7.617 -5.896 6.074 1.00 45.31 93 PHE A O 1
ATOM 740 N N . TYR A 1 94 ? -8.411 -4.532 4.454 1.00 41.22 94 TYR A N 1
ATOM 741 C CA . TYR A 1 94 ? -9.464 -3.844 5.199 1.00 41.22 94 TYR A CA 1
ATOM 742 C C . TYR A 1 94 ? -10.764 -3.865 4.374 1.00 41.22 94 TYR A C 1
ATOM 744 O O . TYR A 1 94 ? -10.770 -4.302 3.225 1.00 41.22 94 TYR A O 1
ATOM 752 N N . GLU A 1 95 ? -11.846 -3.366 4.957 1.00 34.53 95 GLU A N 1
ATOM 753 C CA . GLU A 1 95 ? -12.931 -2.716 4.209 1.00 34.53 95 GLU A CA 1
ATOM 754 C C . GLU A 1 95 ? -12.669 -1.180 4.228 1.00 34.53 95 GLU A C 1
ATOM 756 O O . GLU A 1 95 ? -11.911 -0.762 5.102 1.00 34.53 95 GLU A O 1
ATOM 761 N N . ILE A 1 96 ? -13.323 -0.351 3.373 1.00 39.38 96 ILE A N 1
ATOM 762 C CA . ILE A 1 96 ? -13.559 1.138 3.513 1.00 39.38 96 ILE A CA 1
ATOM 763 C C . ILE A 1 96 ? -12.626 2.104 2.667 1.00 39.38 96 ILE A C 1
ATOM 765 O O . ILE A 1 96 ? -12.090 1.577 1.710 1.00 39.38 96 ILE A O 1
ATOM 769 N N . SER A 1 97 ? -12.444 3.440 2.943 1.00 37.56 97 SER A N 1
ATOM 770 C CA . SER A 1 97 ? -12.409 4.711 2.095 1.00 37.56 97 SER A CA 1
ATOM 771 C C . SER A 1 97 ? -11.128 5.586 1.726 1.00 37.56 97 SER A C 1
ATOM 773 O O . SER A 1 97 ? -10.011 5.188 1.889 1.00 37.56 97 SER A O 1
ATOM 775 N N . GLU A 1 98 ? -11.111 6.812 1.158 1.00 37.81 98 GLU A N 1
ATOM 776 C CA . GLU A 1 98 ? -11.022 8.120 1.888 1.00 37.81 98 GLU A CA 1
ATOM 777 C C . GLU A 1 98 ? -10.192 9.265 1.213 1.00 37.81 98 GLU A C 1
ATOM 779 O O . GLU A 1 98 ? -9.155 9.005 0.594 1.00 37.81 98 GLU A O 1
ATOM 784 N N . GLN A 1 99 ? -10.628 10.529 1.437 1.00 29.62 99 GLN A N 1
ATOM 785 C CA . GLN A 1 99 ? -9.888 11.755 1.892 1.00 29.62 99 GLN A CA 1
ATOM 786 C C . GLN A 1 99 ? -10.886 12.952 2.033 1.00 29.62 99 GLN A C 1
ATOM 788 O O . GLN A 1 99 ? -11.818 12.990 1.238 1.00 29.62 99 GLN A O 1
ATOM 793 N N . GLY A 1 100 ? -10.797 13.972 2.919 1.00 30.66 100 GLY A N 1
ATOM 794 C CA . GLY A 1 100 ? -9.953 14.260 4.107 1.00 30.66 100 GLY A CA 1
ATOM 795 C C . GLY A 1 100 ? -10.129 15.721 4.661 1.00 30.66 100 GLY A C 1
ATOM 796 O O . GLY A 1 100 ? -10.680 16.561 3.959 1.00 30.66 100 GLY A O 1
ATOM 797 N N . LEU A 1 101 ? -9.591 16.029 5.864 1.00 35.94 101 LEU A N 1
ATOM 798 C CA . LEU A 1 101 ? -9.508 17.333 6.611 1.00 35.94 101 LEU A CA 1
ATOM 799 C C . LEU A 1 101 ? -10.746 17.953 7.338 1.00 35.94 101 LEU A C 1
ATOM 801 O O . LEU A 1 101 ? -11.885 17.751 6.940 1.00 35.94 101 LEU A O 1
ATOM 805 N N . LEU A 1 102 ? -10.446 18.660 8.459 1.00 45.75 102 LEU A N 1
ATOM 806 C CA . LEU A 1 102 ? -11.287 19.152 9.593 1.00 45.75 102 LEU A CA 1
ATOM 807 C C . LEU A 1 102 ? -12.719 18.605 9.649 1.00 45.75 102 LEU A C 1
ATOM 809 O O . LEU A 1 102 ? -13.583 19.114 8.94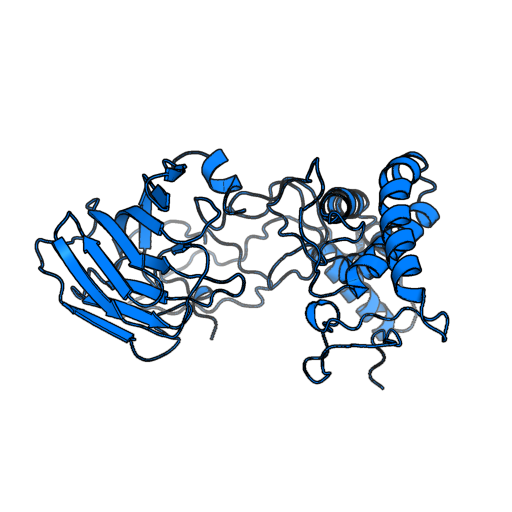0 1.00 45.75 102 LEU A O 1
ATOM 813 N N . TYR A 1 103 ? -12.988 17.633 10.524 1.00 63.16 103 TYR A N 1
ATOM 814 C CA . TYR A 1 103 ? -14.179 16.809 10.358 1.00 63.16 103 TYR A CA 1
ATOM 815 C C . TYR A 1 103 ? -14.897 16.338 11.626 1.00 63.16 103 TYR A C 1
ATOM 817 O O . TYR A 1 103 ? -14.300 16.104 12.679 1.00 63.16 103 TYR A O 1
ATOM 825 N N . ASP A 1 104 ? -16.189 16.089 11.428 1.00 80.56 104 ASP A N 1
ATOM 826 C CA . ASP A 1 104 ? -17.030 15.205 12.220 1.00 80.56 104 ASP A CA 1
ATOM 827 C C . ASP A 1 104 ? -17.010 13.809 11.576 1.00 80.56 104 ASP A C 1
ATOM 829 O O . ASP A 1 104 ? -17.494 13.610 10.456 1.00 80.56 104 ASP A O 1
ATOM 833 N N . LEU A 1 105 ? -16.434 12.829 12.276 1.00 86.56 105 LEU A N 1
ATOM 834 C CA . LEU A 1 105 ? -16.400 11.426 11.862 1.00 86.56 105 LEU A CA 1
ATOM 835 C C . LEU A 1 105 ? -17.476 10.653 12.626 1.00 86.56 105 LEU A C 1
ATOM 837 O O . LEU A 1 105 ? -17.393 10.519 13.844 1.00 86.56 105 LEU A O 1
ATOM 841 N N . THR A 1 106 ? -18.453 10.092 11.915 1.00 91.75 106 THR A N 1
ATOM 842 C CA . THR A 1 106 ? -19.476 9.212 12.502 1.00 91.75 106 THR A CA 1
ATOM 843 C C . THR A 1 106 ? -19.410 7.835 11.862 1.00 91.75 106 THR A C 1
ATOM 845 O O . THR A 1 106 ? -19.283 7.724 10.645 1.00 91.75 106 THR A O 1
ATOM 848 N N . PHE A 1 107 ? -19.479 6.776 12.665 1.00 93.50 107 PHE A N 1
ATOM 849 C CA . PHE A 1 107 ? -19.531 5.396 12.184 1.00 93.50 107 PHE A CA 1
ATOM 850 C C . PHE A 1 107 ? -20.215 4.479 13.192 1.00 93.50 107 PHE A C 1
ATOM 852 O O . PHE A 1 107 ? -20.293 4.783 14.379 1.00 93.50 107 PHE A O 1
ATOM 859 N N . GLN A 1 108 ? -20.674 3.314 12.741 1.00 93.62 108 GLN A N 1
ATOM 860 C CA . GLN A 1 108 ? -21.157 2.267 13.637 1.00 93.62 108 GLN A CA 1
ATOM 861 C C . GLN A 1 108 ? -20.104 1.175 13.792 1.00 93.62 108 GLN A C 1
ATOM 863 O O . GLN A 1 108 ? -19.620 0.628 12.802 1.00 93.62 108 GLN A O 1
ATOM 868 N N . ALA A 1 109 ? -19.777 0.825 15.034 1.00 93.19 109 ALA A N 1
ATOM 869 C CA . ALA A 1 109 ? -18.885 -0.275 15.378 1.00 93.19 109 ALA A CA 1
ATOM 870 C C . ALA A 1 109 ? -19.655 -1.396 16.084 1.00 93.19 109 ALA A C 1
ATOM 872 O O . ALA A 1 109 ? -20.486 -1.146 16.957 1.00 93.19 109 ALA A O 1
ATOM 873 N N . LYS A 1 110 ? -19.354 -2.649 15.736 1.00 94.81 110 LYS A N 1
ATOM 874 C CA . LYS A 1 110 ? -19.831 -3.839 16.449 1.00 94.81 110 LYS A CA 1
ATOM 875 C C . LYS A 1 110 ? -18.649 -4.634 16.992 1.00 94.81 110 LYS A C 1
ATOM 877 O O . LYS A 1 110 ? -18.035 -5.398 16.240 1.00 94.81 110 LYS A O 1
ATOM 882 N N . PRO A 1 111 ? -18.317 -4.479 18.285 1.00 93.00 111 PRO A N 1
ATOM 883 C CA . PRO A 1 111 ? -17.264 -5.245 18.936 1.00 93.00 111 PRO A CA 1
ATOM 884 C C . PRO A 1 111 ? -17.624 -6.735 18.947 1.00 93.00 111 PRO A C 1
ATOM 886 O O . PRO A 1 111 ? -18.736 -7.111 19.305 1.00 93.00 111 PRO A O 1
ATOM 889 N N . LEU A 1 112 ? -16.690 -7.602 18.567 1.00 90.31 112 LEU A N 1
ATOM 890 C CA . LEU A 1 112 ? -16.845 -9.064 18.574 1.00 90.31 112 LEU A CA 1
ATOM 891 C C . LEU A 1 112 ? -15.883 -9.760 19.554 1.00 90.31 112 LEU A C 1
ATOM 893 O O . LEU A 1 112 ? -16.120 -10.912 19.912 1.00 90.31 112 LEU A O 1
ATOM 897 N N . LYS A 1 113 ? -14.785 -9.096 19.939 1.00 91.00 113 LYS A N 1
ATOM 898 C CA . LYS A 1 113 ? -13.810 -9.534 20.954 1.00 91.00 113 LYS A CA 1
ATOM 899 C C . LYS A 1 113 ? -12.958 -8.346 21.401 1.00 91.00 113 LYS A C 1
ATOM 901 O O . LYS A 1 113 ? -12.447 -7.636 20.533 1.00 91.00 113 LYS A O 1
ATOM 906 N N . GLY A 1 114 ? -12.733 -8.188 22.703 1.00 93.38 114 GLY A N 1
ATOM 907 C CA . GLY A 1 114 ? -11.984 -7.078 23.300 1.00 93.38 114 GLY A CA 1
ATOM 908 C C . GLY A 1 114 ? -12.738 -5.764 23.155 1.00 93.38 114 GLY A C 1
ATOM 909 O O . GLY A 1 114 ? -13.387 -5.294 24.078 1.00 93.38 114 GLY A O 1
ATOM 910 N N . GLY A 1 115 ? -12.712 -5.202 21.954 1.00 93.75 115 GLY A N 1
ATOM 911 C CA . GLY A 1 115 ? -13.298 -3.912 21.647 1.00 93.75 115 GLY A CA 1
ATOM 912 C C . GLY A 1 115 ? -13.061 -3.514 20.195 1.00 93.75 115 GLY A C 1
ATOM 913 O O . GLY A 1 115 ? -13.045 -4.369 19.305 1.00 93.75 115 GLY A O 1
ATOM 914 N N . PHE A 1 116 ? -12.847 -2.224 19.958 1.00 94.44 116 PHE A N 1
ATOM 915 C CA . PHE A 1 116 ? -12.537 -1.663 18.644 1.00 94.44 116 PHE A CA 1
ATOM 916 C C . PHE A 1 116 ? -11.536 -0.510 18.756 1.00 94.44 116 PHE A C 1
ATOM 918 O O . PHE A 1 116 ? -11.330 0.044 19.833 1.00 94.44 116 PHE A O 1
ATOM 925 N N . GLY A 1 117 ? -10.911 -0.168 17.633 1.00 93.94 117 GLY A N 1
ATOM 926 C CA . GLY A 1 117 ? -10.019 0.979 17.523 1.00 93.94 117 GLY A CA 1
ATOM 927 C C . GLY A 1 117 ? -10.318 1.809 16.279 1.00 93.94 117 GLY A C 1
ATOM 928 O O . GLY A 1 117 ? -11.048 1.375 15.379 1.00 93.94 117 GLY A O 1
ATOM 929 N N . TYR A 1 118 ? -9.769 3.015 16.249 1.00 93.44 118 TYR A N 1
ATOM 930 C CA . TYR A 1 118 ? -9.713 3.882 15.077 1.00 93.44 118 TYR A CA 1
ATOM 931 C C . TYR A 1 118 ? -8.639 4.954 15.285 1.00 93.44 118 TYR A C 1
ATOM 933 O O . TYR A 1 118 ? -8.198 5.187 16.407 1.00 93.44 118 TYR A O 1
ATOM 941 N N . THR A 1 119 ? -8.206 5.602 14.211 1.00 91.38 119 THR A N 1
ATOM 942 C CA . THR A 1 119 ? -7.253 6.718 14.265 1.00 91.38 119 THR A CA 1
ATOM 943 C C . THR A 1 119 ? -7.895 7.936 13.619 1.00 91.38 119 THR A C 1
ATOM 945 O O . THR A 1 119 ? -8.494 7.810 12.553 1.00 91.38 119 THR A O 1
ATOM 948 N N . VAL A 1 120 ? -7.743 9.106 14.234 1.00 88.69 120 VAL A N 1
ATOM 949 C CA . VAL A 1 120 ? -8.031 10.415 13.627 1.00 88.69 120 VAL A CA 1
ATOM 950 C C . VAL A 1 120 ? -6.735 11.209 13.481 1.00 88.69 120 VAL A C 1
ATOM 952 O O . VAL A 1 120 ? -5.727 10.874 14.107 1.00 88.69 120 VAL A O 1
ATOM 955 N N . LEU A 1 121 ? -6.745 12.249 12.642 1.00 83.56 121 LEU A N 1
ATOM 956 C CA . LEU A 1 121 ? -5.552 13.044 12.311 1.00 83.56 121 LEU A CA 1
ATOM 957 C C . LEU A 1 121 ? -4.374 12.158 11.863 1.00 83.56 121 LEU A C 1
ATOM 959 O O . LEU A 1 121 ? -3.244 12.333 12.325 1.00 83.56 121 LEU A O 1
ATOM 963 N N . SER A 1 122 ? -4.659 11.147 11.032 1.00 82.06 122 SER A N 1
ATOM 964 C CA . SER A 1 122 ? -3.661 10.157 10.636 1.00 82.06 122 SER A CA 1
ATOM 965 C C . SER A 1 122 ? -2.871 10.595 9.404 1.00 82.06 122 SER A C 1
ATOM 967 O O . SER A 1 122 ? -3.449 10.919 8.367 1.00 82.06 122 SER A O 1
ATOM 969 N N . ASP A 1 123 ? -1.544 10.574 9.495 1.00 68.81 123 ASP A N 1
ATOM 970 C CA . ASP A 1 123 ? -0.670 10.792 8.344 1.00 68.81 123 ASP A CA 1
ATOM 971 C C . ASP A 1 123 ? -0.529 9.518 7.486 1.00 68.81 123 ASP A C 1
ATOM 973 O O . ASP A 1 123 ? -1.102 8.459 7.767 1.00 68.81 123 ASP A O 1
ATOM 977 N N . THR A 1 124 ? 0.248 9.600 6.406 1.00 62.25 124 THR A N 1
ATOM 978 C CA . THR A 1 124 ? 0.501 8.464 5.507 1.00 62.25 124 THR A CA 1
ATOM 979 C C . THR A 1 124 ? 1.359 7.365 6.142 1.00 62.25 124 THR A C 1
ATOM 981 O O . THR A 1 124 ? 1.194 6.197 5.776 1.00 62.25 124 THR A O 1
ATOM 984 N N . LEU A 1 125 ? 2.211 7.709 7.115 1.00 62.38 125 LEU A N 1
ATOM 985 C CA . LEU A 1 125 ? 3.113 6.805 7.839 1.00 62.38 125 LEU A CA 1
ATOM 986 C C . LEU A 1 125 ? 2.417 6.046 8.982 1.00 62.38 125 LEU A C 1
ATOM 988 O O . LEU A 1 125 ? 2.958 5.059 9.476 1.00 62.38 125 LEU A O 1
ATOM 992 N N . GLY A 1 126 ? 1.201 6.453 9.353 1.00 67.88 126 GLY A N 1
ATOM 993 C CA . GLY A 1 126 ? 0.404 5.840 10.414 1.00 67.88 126 GLY A CA 1
ATOM 994 C C . GLY A 1 126 ? 0.527 6.536 11.769 1.00 67.88 126 GLY A C 1
ATOM 995 O O . GLY A 1 126 ? -0.055 6.046 12.733 1.00 67.88 126 GLY A O 1
ATOM 996 N N . ASN A 1 127 ? 1.216 7.678 11.852 1.00 80.38 127 ASN A N 1
ATOM 997 C CA . ASN A 1 127 ? 1.111 8.543 13.025 1.00 80.38 127 ASN A CA 1
ATOM 998 C C . ASN A 1 127 ? -0.285 9.177 13.056 1.00 80.38 127 ASN A C 1
ATOM 1000 O O . ASN A 1 127 ? -0.930 9.316 12.016 1.00 80.38 127 ASN A O 1
ATOM 1004 N N . GLY A 1 128 ? -0.753 9.570 14.235 1.00 88.75 128 GLY A N 1
ATOM 1005 C CA . GLY A 1 128 ? -2.038 10.235 14.427 1.00 88.75 128 GLY A CA 1
ATOM 1006 C C . GLY A 1 128 ? -2.469 10.191 15.886 1.00 88.75 128 GLY A C 1
ATOM 1007 O O . GLY A 1 128 ? -1.625 10.054 16.774 1.00 88.75 128 GLY A O 1
ATOM 1008 N N . ILE A 1 129 ? -3.777 10.290 16.124 1.00 93.31 129 ILE A N 1
ATOM 1009 C CA . ILE A 1 129 ? -4.390 10.058 17.433 1.00 93.31 129 ILE A CA 1
ATOM 1010 C C . ILE A 1 129 ? -5.220 8.786 17.354 1.00 93.31 129 ILE A C 1
ATOM 1012 O O . ILE A 1 129 ? -6.300 8.754 16.761 1.00 93.31 129 ILE A O 1
ATOM 1016 N N . TYR A 1 130 ? -4.678 7.717 17.925 1.00 95.12 130 TYR A N 1
ATOM 1017 C CA . TYR A 1 130 ? -5.306 6.408 17.976 1.00 95.12 130 TYR A CA 1
ATOM 1018 C C . TYR A 1 130 ? -6.210 6.304 19.205 1.00 95.12 130 TYR A C 1
ATOM 1020 O O . TYR A 1 130 ? -5.755 6.467 20.337 1.00 95.12 130 TYR A O 1
ATOM 1028 N N . VAL A 1 131 ? -7.489 6.015 18.982 1.00 96.62 131 VAL A N 1
ATOM 1029 C CA . VAL A 1 131 ? -8.498 5.812 20.020 1.00 96.62 131 VAL A CA 1
ATOM 1030 C C . VAL A 1 131 ? -8.792 4.319 20.144 1.00 96.62 131 VAL A C 1
ATOM 1032 O O . VAL A 1 131 ? -9.268 3.675 19.208 1.00 96.62 131 VAL A O 1
ATOM 1035 N N . LEU A 1 132 ? -8.525 3.782 21.330 1.00 96.94 132 LEU A N 1
ATOM 1036 C CA . LEU A 1 132 ? -8.885 2.442 21.775 1.00 96.94 132 LEU A CA 1
ATOM 1037 C C . LEU A 1 132 ? -10.193 2.513 22.568 1.00 96.94 132 LEU A C 1
ATOM 1039 O O . LEU A 1 132 ? -10.274 3.244 23.553 1.00 96.94 132 LEU A O 1
ATOM 1043 N N . VAL A 1 133 ? -11.176 1.697 22.191 1.00 96.75 133 VAL A N 1
ATOM 1044 C CA . VAL A 1 133 ? -12.371 1.413 22.994 1.00 96.75 133 VAL A CA 1
ATOM 1045 C C . VAL A 1 133 ? -12.336 -0.065 23.371 1.00 96.75 133 VAL A C 1
ATOM 1047 O O . VAL A 1 133 ? -12.681 -0.931 22.567 1.00 96.75 133 VAL A O 1
ATOM 1050 N N . ASP A 1 134 ? -11.875 -0.360 24.582 1.00 96.00 134 ASP A N 1
ATOM 1051 C CA . ASP A 1 134 ? -11.820 -1.695 25.174 1.00 96.00 134 ASP A CA 1
ATOM 1052 C C . ASP A 1 134 ? -13.111 -1.959 25.962 1.00 96.00 134 ASP A C 1
ATOM 1054 O O . ASP A 1 134 ? -13.365 -1.392 27.024 1.00 96.00 134 ASP A O 1
ATOM 1058 N N . VAL A 1 135 ? -13.952 -2.822 25.402 1.00 95.56 135 VAL A N 1
ATOM 1059 C CA . VAL A 1 135 ? -15.296 -3.125 25.900 1.00 95.56 135 VAL A CA 1
ATOM 1060 C C . VAL A 1 135 ? -15.257 -4.205 26.980 1.00 95.56 135 VAL A C 1
ATOM 1062 O O . VAL A 1 135 ? -16.096 -4.199 27.875 1.00 95.56 135 VAL A O 1
ATOM 1065 N N . GLU A 1 136 ? -14.272 -5.106 26.935 1.00 93.62 136 GLU A N 1
ATOM 1066 C CA . GLU A 1 136 ? -14.058 -6.126 27.969 1.00 93.62 136 GLU A CA 1
ATOM 1067 C C . GLU A 1 136 ? -13.568 -5.499 29.286 1.00 93.62 136 GLU A C 1
ATOM 1069 O O . GLU A 1 136 ? -13.954 -5.971 30.356 1.00 93.62 136 GLU A O 1
ATOM 1074 N N . ASN A 1 137 ? -12.787 -4.412 29.223 1.00 95.00 137 ASN A N 1
ATOM 1075 C CA . ASN A 1 137 ? -12.300 -3.679 30.402 1.00 95.00 137 ASN A CA 1
ATOM 1076 C C . ASN A 1 137 ? -13.050 -2.362 30.697 1.00 95.00 137 ASN A C 1
ATOM 1078 O O . ASN A 1 137 ? -12.661 -1.651 31.624 1.00 95.00 137 ASN A O 1
ATOM 1082 N N . LEU A 1 138 ? -14.110 -2.038 29.940 1.00 96.38 138 LEU A N 1
ATOM 1083 C CA . LEU A 1 138 ? -14.885 -0.788 30.046 1.00 96.38 138 LEU A CA 1
ATOM 1084 C C . LEU A 1 138 ? -13.998 0.472 30.047 1.00 96.38 138 LEU A C 1
ATOM 1086 O O . LEU A 1 138 ? -14.151 1.365 30.878 1.00 96.38 138 LEU A O 1
ATOM 1090 N N . LEU A 1 139 ? -13.048 0.538 29.118 1.00 96.69 139 LEU A N 1
ATOM 1091 C CA . LEU A 1 139 ? -12.033 1.584 29.032 1.00 96.69 139 LEU A CA 1
ATOM 1092 C C . LEU A 1 139 ? -12.048 2.221 27.641 1.00 96.69 139 LEU A C 1
ATOM 1094 O O . LEU A 1 139 ? -11.972 1.526 26.631 1.00 96.69 139 LEU A O 1
ATOM 1098 N N . ILE A 1 140 ? -12.041 3.549 27.587 1.00 97.94 140 ILE A N 1
ATOM 1099 C CA . ILE A 1 140 ? -11.666 4.302 26.387 1.00 97.94 140 ILE A CA 1
ATOM 1100 C C . ILE A 1 140 ? -10.369 5.063 26.654 1.00 97.94 140 ILE A C 1
ATOM 1102 O O . ILE A 1 140 ? -10.185 5.638 27.728 1.00 97.94 140 ILE A O 1
ATOM 1106 N N . ALA A 1 141 ? -9.445 5.047 25.697 1.00 97.75 141 ALA A N 1
ATOM 1107 C CA . ALA A 1 141 ? -8.157 5.721 25.809 1.00 97.75 141 ALA A CA 1
ATOM 1108 C C . ALA A 1 141 ? -7.655 6.207 24.444 1.00 97.75 141 ALA A C 1
ATOM 1110 O O . ALA A 1 141 ? -7.787 5.507 23.443 1.00 97.75 141 ALA A O 1
ATOM 1111 N N . ALA A 1 142 ? -7.053 7.393 24.419 1.00 97.50 142 ALA A N 1
ATOM 1112 C CA . ALA A 1 142 ? -6.426 7.981 23.241 1.00 97.50 142 ALA A CA 1
ATOM 1113 C C . ALA A 1 142 ? -4.898 7.981 23.389 1.00 97.50 142 ALA A C 1
ATOM 1115 O O . ALA A 1 142 ? -4.380 8.256 24.471 1.00 97.50 142 ALA A O 1
ATOM 1116 N N . TYR A 1 143 ? -4.180 7.706 22.304 1.00 96.06 143 TYR A N 1
ATOM 1117 C CA . TYR A 1 143 ? -2.724 7.574 22.244 1.00 96.06 143 TYR A CA 1
ATOM 1118 C C . TYR A 1 143 ? -2.172 8.361 21.054 1.00 96.06 143 TYR A C 1
ATOM 1120 O O . TYR A 1 143 ? -2.826 8.460 20.016 1.00 96.06 143 TYR A O 1
ATOM 1128 N N . ALA A 1 144 ? -0.954 8.885 21.183 1.00 94.44 144 ALA A N 1
ATOM 1129 C CA . ALA A 1 144 ? -0.205 9.385 20.036 1.00 94.44 144 ALA A CA 1
ATOM 1130 C C . ALA A 1 144 ? 0.365 8.203 19.238 1.00 94.44 144 ALA A C 1
ATOM 1132 O O . ALA A 1 144 ? 0.883 7.258 19.832 1.00 94.44 144 ALA A O 1
ATOM 1133 N N . GLY A 1 145 ? 0.301 8.277 17.909 1.00 90.31 145 GLY A N 1
ATOM 1134 C CA . GLY A 1 145 ? 0.793 7.232 17.012 1.00 90.31 145 GLY A CA 1
ATOM 1135 C C . GLY A 1 145 ? -0.323 6.344 16.459 1.00 90.31 145 GLY A C 1
ATOM 1136 O O . GLY A 1 145 ? -1.384 6.825 16.062 1.00 90.31 145 GLY A O 1
ATOM 1137 N N . SER A 1 146 ? -0.044 5.044 16.402 1.00 85.50 146 SER A N 1
ATOM 1138 C CA . SER A 1 146 ? -0.811 4.036 15.663 1.00 85.50 146 SER A CA 1
ATOM 1139 C C . SER A 1 146 ? -1.465 2.970 16.550 1.00 85.50 146 SER A C 1
ATOM 1141 O O . SER A 1 146 ? -2.397 2.294 16.112 1.00 85.50 146 SER A O 1
ATOM 1143 N N . THR A 1 147 ? -0.975 2.793 17.782 1.00 87.88 147 THR A N 1
ATOM 1144 C CA . THR A 1 147 ? -1.422 1.748 18.712 1.00 87.88 147 THR A CA 1
ATOM 1145 C C . THR A 1 147 ? -1.194 2.141 20.174 1.00 87.88 147 THR A C 1
ATOM 1147 O O . THR A 1 147 ? -0.322 2.937 20.510 1.00 87.88 147 THR A O 1
ATOM 1150 N N . GLU A 1 148 ? -1.934 1.493 21.073 1.00 88.56 148 GLU A N 1
ATOM 1151 C CA . GLU A 1 148 ? -1.761 1.516 22.527 1.00 88.56 148 GLU A CA 1
ATOM 1152 C C . GLU A 1 148 ? -0.365 1.079 23.018 1.00 88.56 148 GLU A C 1
ATOM 1154 O O . GLU A 1 148 ? -0.046 1.228 24.197 1.00 88.56 148 GLU A O 1
ATOM 1159 N N . LEU A 1 149 ? 0.461 0.517 22.128 1.00 85.81 149 LEU A N 1
ATOM 1160 C CA . LEU A 1 149 ? 1.837 0.097 22.402 1.00 85.81 149 LEU A CA 1
ATOM 1161 C C . LEU A 1 149 ? 2.878 1.207 22.171 1.00 85.81 149 LEU A C 1
ATOM 1163 O O . LEU A 1 149 ? 4.018 1.042 22.607 1.00 85.81 149 LEU A O 1
ATOM 1167 N N . ASP A 1 150 ? 2.508 2.311 21.511 1.00 81.56 150 ASP A N 1
ATOM 1168 C CA . ASP A 1 150 ? 3.442 3.385 21.134 1.00 81.56 150 ASP A CA 1
ATOM 1169 C C . ASP A 1 150 ? 3.804 4.303 22.323 1.00 81.56 150 ASP A C 1
ATOM 1171 O O . ASP A 1 150 ? 4.829 4.987 22.297 1.00 81.56 150 ASP A O 1
ATOM 1175 N N . GLY A 1 151 ? 3.018 4.288 23.408 1.00 86.06 151 GLY A N 1
ATOM 1176 C CA . GLY A 1 151 ? 3.331 5.039 24.624 1.00 86.06 151 GLY A CA 1
ATOM 1177 C C . GLY A 1 151 ? 2.220 5.066 25.676 1.00 86.06 151 GLY A C 1
ATOM 1178 O O . GLY A 1 151 ? 1.269 4.287 25.649 1.00 86.06 151 GLY A O 1
ATOM 1179 N N . SER A 1 152 ? 2.347 5.988 26.631 1.00 94.00 152 SER A N 1
ATOM 1180 C CA . SER A 1 152 ? 1.285 6.293 27.597 1.00 94.00 152 SER A CA 1
ATOM 1181 C C . SER A 1 152 ? 0.076 6.939 26.904 1.00 94.00 152 SER A C 1
ATOM 1183 O O . SER A 1 152 ? 0.269 7.701 25.955 1.00 94.00 152 SER A O 1
ATOM 1185 N N . PRO A 1 153 ? -1.160 6.711 27.387 1.00 96.50 153 PRO A N 1
ATOM 1186 C CA . PRO A 1 153 ? -2.333 7.384 26.843 1.00 96.50 153 PRO A CA 1
ATOM 1187 C C . PRO A 1 153 ? -2.270 8.896 27.096 1.00 96.50 153 PRO A C 1
ATOM 1189 O O . PRO A 1 153 ? -1.925 9.334 28.195 1.00 96.50 153 PRO A O 1
ATOM 1192 N N . LEU A 1 154 ? -2.662 9.671 26.085 1.00 96.94 154 LEU A N 1
ATOM 1193 C CA . LEU A 1 154 ? -2.885 11.117 26.144 1.00 96.94 154 LEU A CA 1
ATOM 1194 C C . LEU A 1 154 ? -4.063 11.446 27.071 1.00 96.94 154 LEU A C 1
ATOM 1196 O O . LEU A 1 154 ? -3.993 12.366 27.880 1.00 96.94 154 LEU A O 1
ATOM 1200 N N . ALA A 1 155 ? -5.128 10.649 26.975 1.00 97.62 155 ALA A N 1
ATOM 1201 C CA . ALA A 1 155 ? -6.305 10.714 27.830 1.00 97.62 155 ALA A CA 1
ATOM 1202 C C . ALA A 1 155 ? -6.943 9.326 27.954 1.00 97.62 155 ALA A C 1
ATOM 1204 O O . ALA A 1 155 ? -6.764 8.472 27.082 1.00 97.62 155 ALA A O 1
ATOM 1205 N N . LYS A 1 156 ? -7.694 9.093 29.034 1.00 97.81 156 LYS A N 1
ATOM 1206 C CA . LYS A 1 156 ? -8.493 7.876 29.224 1.00 97.81 156 LYS A CA 1
ATOM 1207 C C . LYS A 1 156 ? -9.677 8.113 30.157 1.00 97.81 156 LYS A C 1
ATOM 1209 O O . LYS A 1 156 ? -9.570 8.917 31.082 1.00 97.81 156 LYS A O 1
ATOM 1214 N N . ALA A 1 157 ? -10.749 7.357 29.960 1.00 97.69 157 ALA A N 1
ATOM 1215 C CA . ALA A 1 157 ? -11.940 7.355 30.801 1.00 97.69 157 ALA A CA 1
ATOM 1216 C C . ALA A 1 157 ? -12.492 5.929 30.960 1.00 97.69 157 ALA A C 1
ATOM 1218 O O . ALA A 1 157 ? -12.252 5.060 30.119 1.00 97.69 157 ALA A O 1
ATOM 1219 N N . MET A 1 158 ? -13.221 5.690 32.050 1.00 97.31 158 MET A N 1
ATOM 1220 C CA . MET A 1 158 ? -14.022 4.473 32.201 1.00 97.31 158 MET A CA 1
ATOM 1221 C C . MET A 1 158 ? -15.360 4.664 31.485 1.00 97.31 158 MET A C 1
ATOM 1223 O O . MET A 1 158 ? -15.921 5.757 31.514 1.00 97.31 158 MET A O 1
ATOM 1227 N N . LEU A 1 159 ? -15.858 3.602 30.864 1.00 95.69 159 LEU A N 1
ATOM 1228 C CA . LEU A 1 159 ? -17.137 3.560 30.164 1.00 95.69 159 LEU A CA 1
ATOM 1229 C C . LEU A 1 159 ? -18.216 2.982 31.081 1.00 95.69 159 LEU A C 1
ATOM 1231 O O . LEU A 1 159 ? -17.965 2.026 31.818 1.00 95.69 159 LEU A O 1
ATOM 1235 N N . ASP A 1 160 ? -19.436 3.506 30.991 1.00 90.56 160 ASP A N 1
ATOM 1236 C CA . ASP A 1 160 ? -20.577 2.898 31.672 1.00 90.56 160 ASP A CA 1
ATOM 1237 C C . ASP A 1 160 ? -20.898 1.538 31.042 1.00 90.56 160 ASP A C 1
ATOM 1239 O O . ASP A 1 160 ? -20.945 1.406 29.816 1.00 90.56 160 ASP A O 1
ATOM 1243 N N . SER A 1 161 ? -21.186 0.527 31.863 1.00 85.75 161 SER A N 1
ATOM 1244 C CA . SER A 1 161 ? -21.477 -0.841 31.400 1.00 85.75 161 SER A CA 1
ATOM 1245 C C . SER A 1 161 ? -22.739 -0.967 30.539 1.00 85.75 161 SER A C 1
ATOM 1247 O O . SER A 1 161 ? -22.947 -1.996 29.904 1.00 85.75 161 SER A O 1
ATOM 1249 N N . GLU A 1 162 ? -23.591 0.060 30.531 1.00 86.50 162 GLU A N 1
ATOM 1250 C CA . GLU A 1 162 ? -24.773 0.157 29.667 1.00 86.50 162 GLU A CA 1
ATOM 1251 C C . GLU A 1 162 ? -24.484 0.907 28.352 1.00 86.50 162 GLU A C 1
ATOM 1253 O O . GLU A 1 162 ? -25.237 0.774 27.389 1.00 86.50 162 GLU A O 1
ATOM 1258 N N . SER A 1 163 ? -23.379 1.664 28.276 1.00 85.94 163 SER A N 1
ATOM 1259 C CA . SER A 1 163 ? -23.021 2.473 27.100 1.00 85.94 163 SER A CA 1
ATOM 1260 C C . SER A 1 163 ? -22.431 1.653 25.949 1.00 85.94 163 SER A C 1
ATOM 1262 O O . SER A 1 163 ? -22.546 2.053 24.789 1.00 85.94 163 SER A O 1
ATOM 1264 N N . VAL A 1 164 ? -21.805 0.508 26.246 1.00 93.31 164 VAL A N 1
ATOM 1265 C CA . VAL A 1 164 ? -21.088 -0.316 25.266 1.00 93.31 164 VAL A CA 1
ATOM 1266 C C . VAL A 1 164 ? -21.111 -1.800 25.649 1.00 93.31 164 VAL A C 1
ATOM 1268 O O . VAL A 1 164 ? -21.079 -2.157 26.823 1.00 93.31 164 VAL A O 1
ATOM 1271 N N . SER A 1 165 ? -21.172 -2.692 24.657 1.00 95.31 165 SER A N 1
ATOM 1272 C CA . SER A 1 165 ? -21.251 -4.142 24.867 1.00 95.31 165 SER A CA 1
ATOM 1273 C C . SER A 1 165 ? -20.698 -4.937 23.678 1.00 95.31 165 SER A C 1
ATOM 1275 O O . SER A 1 165 ? -20.639 -4.458 22.544 1.00 95.31 165 SER A O 1
ATOM 1277 N N . LEU A 1 166 ? -20.292 -6.187 23.913 1.00 95.38 166 LEU A N 1
ATOM 1278 C CA . LEU A 1 166 ? -19.919 -7.088 22.822 1.00 95.38 166 LEU A CA 1
ATOM 1279 C C . LEU A 1 166 ? -21.165 -7.556 22.053 1.00 95.38 166 LEU A C 1
ATOM 1281 O O . LEU A 1 166 ? -22.191 -7.899 22.634 1.00 95.38 166 LEU A O 1
ATOM 1285 N N . ASN A 1 167 ? -21.026 -7.690 20.737 1.00 94.38 167 ASN A N 1
ATOM 1286 C CA . ASN A 1 167 ? -22.021 -8.165 19.771 1.00 94.38 167 ASN A CA 1
ATOM 1287 C C . ASN A 1 167 ? -23.227 -7.241 19.508 1.00 94.38 167 ASN A C 1
ATOM 1289 O O . ASN A 1 167 ? -24.065 -7.595 18.669 1.00 94.38 167 ASN A O 1
ATOM 1293 N N . ALA A 1 168 ? -23.297 -6.055 20.111 1.00 94.88 168 ALA A N 1
ATOM 1294 C CA . ALA A 1 168 ? -24.221 -4.991 19.711 1.00 94.88 168 ALA A CA 1
ATOM 1295 C C . ALA A 1 168 ? -23.567 -4.031 18.700 1.00 94.88 168 ALA A C 1
ATOM 1297 O O . ALA A 1 168 ? -22.348 -4.031 18.542 1.00 94.88 168 ALA A O 1
ATOM 1298 N N . TRP A 1 169 ? -24.382 -3.251 17.986 1.00 96.06 169 TRP A N 1
ATOM 1299 C CA . TRP A 1 169 ? -23.909 -2.098 17.217 1.00 96.06 169 TRP A CA 1
ATOM 1300 C C . TRP A 1 169 ? -23.939 -0.863 18.113 1.00 96.06 169 TRP A C 1
ATOM 1302 O O . TRP A 1 169 ? -24.928 -0.646 18.812 1.00 96.06 169 TRP A O 1
ATOM 1312 N N . HIS A 1 170 ? -22.882 -0.062 18.054 1.00 96.19 170 HIS A N 1
ATOM 1313 C CA . HIS A 1 170 ? -22.771 1.210 18.751 1.00 96.19 170 HIS A CA 1
ATOM 1314 C C . HIS A 1 170 ? -22.395 2.300 17.758 1.00 96.19 170 HIS A C 1
ATOM 1316 O O . HIS A 1 170 ? -21.500 2.108 16.935 1.00 96.19 170 HIS A O 1
ATOM 1322 N N . GLU A 1 171 ? -23.089 3.428 17.831 1.00 97.00 171 GLU A N 1
ATOM 1323 C CA . GLU A 1 171 ? -22.757 4.616 17.056 1.00 97.00 171 GLU A CA 1
ATOM 1324 C C . GLU A 1 171 ? -21.638 5.373 17.762 1.00 97.00 171 GLU A C 1
ATOM 1326 O O . GLU A 1 171 ? -21.709 5.622 18.965 1.00 97.00 171 GLU A O 1
ATOM 1331 N N . VAL A 1 172 ? -20.591 5.702 17.017 1.00 96.75 172 VAL A N 1
ATOM 1332 C CA . VAL A 1 172 ? -19.424 6.441 17.483 1.00 96.75 172 VAL A CA 1
ATOM 1333 C C . VAL A 1 172 ? -19.357 7.714 16.664 1.00 96.75 172 VAL A C 1
ATOM 1335 O O . VAL A 1 172 ? -19.258 7.654 15.439 1.00 96.75 172 VAL A O 1
ATOM 1338 N N . HIS A 1 173 ? -19.403 8.855 17.337 1.00 95.69 173 HIS A N 1
ATOM 1339 C CA . HIS A 1 173 ? -19.264 10.163 16.714 1.00 95.69 173 HIS A CA 1
ATOM 1340 C C . HIS A 1 173 ? -18.083 10.891 17.357 1.00 95.69 173 HIS A C 1
ATOM 1342 O O . HIS A 1 173 ? -18.026 11.051 18.578 1.00 95.69 173 HIS A O 1
ATOM 1348 N N . THR A 1 174 ? -17.118 11.278 16.526 1.00 94.62 174 THR A N 1
ATOM 1349 C CA . THR A 1 174 ? -15.865 11.923 16.922 1.00 94.62 174 THR A CA 1
ATOM 1350 C C . THR A 1 174 ? -15.759 13.275 16.249 1.00 94.62 174 THR A C 1
ATOM 1352 O O . THR A 1 174 ? -15.620 13.351 15.026 1.00 94.62 174 THR A O 1
ATOM 1355 N N . GLN A 1 175 ? -15.782 14.325 17.058 1.00 89.56 175 GLN A N 1
ATOM 1356 C CA . GLN A 1 175 ? -15.538 15.689 16.618 1.00 89.56 175 GLN A CA 1
ATOM 1357 C C . GLN A 1 175 ? -14.049 16.007 16.785 1.00 89.56 175 GLN A C 1
ATOM 1359 O O . GLN A 1 175 ? -13.482 15.768 17.853 1.00 89.56 175 GLN A O 1
ATOM 1364 N N . VAL A 1 176 ? -13.412 16.530 15.732 1.00 83.31 176 VAL A N 1
ATOM 1365 C CA . VAL A 1 176 ? -11.973 16.838 15.719 1.00 83.31 176 VAL A CA 1
ATOM 1366 C C . VAL A 1 176 ? -11.742 18.314 15.393 1.00 83.31 176 VAL A C 1
ATOM 1368 O O . VAL A 1 176 ? -11.753 18.725 14.232 1.00 83.31 176 VAL A O 1
ATOM 1371 N N . ASN A 1 177 ? -11.461 19.109 16.425 1.00 77.50 177 ASN A N 1
ATOM 1372 C CA . ASN A 1 177 ? -11.098 20.521 16.321 1.00 77.50 177 ASN A CA 1
ATOM 1373 C C . ASN A 1 177 ? -9.589 20.714 16.555 1.00 77.50 177 ASN A C 1
ATOM 1375 O O . ASN A 1 177 ? -9.158 21.281 17.558 1.00 77.50 177 ASN A O 1
ATOM 1379 N N . VAL A 1 178 ? -8.784 20.227 15.604 1.00 70.94 178 VAL A N 1
ATOM 1380 C CA . VAL A 1 178 ? -7.310 20.327 15.569 1.00 70.94 178 VAL A CA 1
ATOM 1381 C C . VAL A 1 178 ? -6.617 19.701 16.791 1.00 70.94 178 VAL A C 1
ATOM 1383 O O . VAL A 1 178 ? -6.126 18.580 16.696 1.00 70.94 178 VAL A O 1
ATOM 1386 N N . THR A 1 179 ? -6.555 20.408 17.921 1.00 77.88 179 THR A N 1
ATOM 1387 C CA . THR A 1 179 ? -6.016 19.901 19.192 1.00 77.88 179 THR A CA 1
ATOM 1388 C C . THR A 1 179 ? -7.068 19.164 20.005 1.00 77.88 179 THR A C 1
ATOM 1390 O O . THR A 1 179 ? -6.736 18.198 20.688 1.00 77.88 179 THR A O 1
ATOM 1393 N N . ASP A 1 180 ? -8.320 19.607 19.928 1.00 84.75 180 ASP A N 1
ATOM 1394 C CA . ASP A 1 180 ? -9.389 19.153 20.810 1.00 84.75 180 ASP A CA 1
ATOM 1395 C C . ASP A 1 180 ? -10.201 18.061 20.110 1.00 84.75 180 ASP A C 1
ATOM 1397 O O . ASP A 1 180 ? -10.587 18.198 18.945 1.00 84.75 180 ASP A O 1
ATOM 1401 N N . ILE A 1 181 ? -10.408 16.943 20.802 1.00 93.19 181 ILE A N 1
ATOM 1402 C CA . ILE A 1 181 ? -11.074 15.753 20.275 1.00 93.19 181 ILE A CA 1
ATOM 1403 C C . ILE A 1 181 ? -12.099 15.287 21.302 1.00 93.19 181 ILE A C 1
ATOM 1405 O O . ILE A 1 181 ? -11.738 14.891 22.412 1.00 93.19 181 ILE A O 1
ATOM 1409 N N . THR A 1 182 ? -13.364 15.259 20.894 1.00 96.06 182 THR A N 1
ATOM 1410 C CA . THR A 1 182 ? -14.466 14.749 21.713 1.00 96.06 182 THR A CA 1
ATOM 1411 C C . THR A 1 182 ? -15.046 13.506 21.048 1.00 96.06 182 THR A C 1
ATOM 1413 O O . THR A 1 182 ? -15.459 13.533 19.888 1.00 96.06 182 THR A O 1
ATOM 1416 N N . VAL A 1 183 ? -15.082 12.401 21.790 1.00 97.38 183 VAL A N 1
ATOM 1417 C CA . VAL A 1 183 ? -15.645 11.116 21.373 1.00 97.38 183 VAL A CA 1
ATOM 1418 C C . VAL A 1 183 ? -16.952 10.886 22.113 1.00 97.38 183 VAL A C 1
ATOM 1420 O O . VAL A 1 183 ? -16.989 10.863 23.345 1.00 97.38 183 VAL A O 1
ATOM 1423 N N . THR A 1 184 ? -18.017 10.627 21.366 1.00 97.06 184 THR A N 1
ATOM 1424 C CA . THR A 1 184 ? -19.314 10.204 21.897 1.00 97.06 184 THR A CA 1
ATOM 1425 C C . THR A 1 184 ? -19.647 8.793 21.418 1.00 97.06 184 THR A C 1
ATOM 1427 O O . THR A 1 184 ? -19.321 8.408 20.294 1.00 97.06 184 THR A O 1
ATOM 1430 N N . ILE A 1 185 ? -20.278 8.005 22.289 1.00 96.94 185 ILE A N 1
ATOM 1431 C CA . ILE A 1 185 ? -20.756 6.650 22.010 1.00 96.94 185 ILE A CA 1
ATOM 1432 C C . ILE A 1 185 ? -22.252 6.619 22.334 1.00 96.94 185 ILE A C 1
ATOM 1434 O O . ILE A 1 185 ? -22.659 6.927 23.453 1.00 96.94 185 ILE A O 1
ATOM 1438 N N . ASN A 1 186 ? -23.079 6.281 21.343 1.00 95.69 186 ASN A N 1
ATOM 1439 C CA . ASN A 1 186 ? -24.547 6.285 21.420 1.00 95.69 186 ASN A CA 1
ATOM 1440 C C . ASN A 1 186 ? -25.130 7.618 21.951 1.00 95.69 186 ASN A C 1
ATOM 1442 O O . ASN A 1 186 ? -26.113 7.629 22.689 1.00 95.69 186 ASN A O 1
ATOM 1446 N N . GLY A 1 187 ? -24.497 8.743 21.595 1.00 92.69 187 GLY A N 1
ATOM 1447 C CA . GLY A 1 187 ? -24.889 10.097 22.008 1.00 92.69 187 GLY A CA 1
ATOM 1448 C C . GLY A 1 187 ? -24.393 10.550 23.390 1.00 92.69 187 GLY A C 1
ATOM 1449 O O . GLY A 1 187 ? -24.591 11.711 23.737 1.00 92.69 187 GLY A O 1
ATOM 1450 N N . ALA A 1 188 ? -23.730 9.689 24.168 1.00 94.19 188 ALA A N 1
ATOM 1451 C CA . ALA A 1 188 ? -23.100 10.059 25.438 1.00 94.19 188 ALA A CA 1
ATOM 1452 C C . ALA A 1 188 ? -21.598 10.329 25.250 1.00 94.19 188 ALA A C 1
ATOM 1454 O O . ALA A 1 188 ? -20.920 9.572 24.555 1.00 94.19 188 ALA A O 1
ATOM 1455 N N . THR A 1 189 ? -21.054 11.381 25.870 1.00 96.56 189 THR A N 1
ATOM 1456 C CA . THR A 1 189 ? -19.609 11.669 25.827 1.00 96.56 189 THR A CA 1
ATOM 1457 C C . THR A 1 189 ? -18.827 10.563 26.532 1.00 96.56 189 THR A C 1
ATOM 1459 O O . THR A 1 189 ? -18.984 10.353 27.731 1.00 96.56 189 THR A O 1
ATOM 1462 N N . ALA A 1 190 ? -17.977 9.869 25.779 1.00 96.81 190 ALA A N 1
ATOM 1463 C CA . ALA A 1 190 ? -17.155 8.762 26.253 1.00 96.81 190 ALA A CA 1
ATOM 1464 C C . ALA A 1 190 ? -15.729 9.215 26.601 1.00 96.81 190 ALA A C 1
ATOM 1466 O O . ALA A 1 190 ? -15.158 8.762 27.590 1.00 96.81 190 ALA A O 1
ATOM 1467 N N . LEU A 1 191 ? -15.152 10.118 25.803 1.00 97.69 191 LEU A N 1
ATOM 1468 C CA . LEU A 1 191 ? -13.840 10.712 26.054 1.00 97.69 191 LEU A CA 1
ATOM 1469 C C . LEU A 1 191 ? -13.823 12.149 25.538 1.00 97.69 191 LEU A C 1
ATOM 1471 O O . LEU A 1 191 ? -14.380 12.432 24.484 1.00 97.69 191 LEU A O 1
ATOM 1475 N N . ASP A 1 192 ? -13.151 13.034 26.260 1.00 97.00 192 ASP A N 1
ATOM 1476 C CA . ASP A 1 192 ? -12.880 14.402 25.832 1.00 97.00 192 ASP A CA 1
ATOM 1477 C C . ASP A 1 192 ? -11.412 14.706 26.146 1.00 97.00 192 ASP A C 1
ATOM 1479 O O . ASP A 1 192 ? -10.932 14.370 27.237 1.00 97.00 192 ASP A O 1
ATOM 1483 N N . LEU A 1 193 ? -10.666 15.233 25.174 1.00 96.44 193 LEU A N 1
ATOM 1484 C CA . LEU A 1 193 ? -9.231 15.475 25.315 1.00 96.44 193 LEU A CA 1
ATOM 1485 C C . LEU A 1 193 ? -8.733 16.655 24.479 1.00 96.44 193 LEU A C 1
ATOM 1487 O O . LEU A 1 193 ? -9.292 16.982 23.439 1.00 96.44 193 LEU A O 1
ATOM 1491 N N . SER A 1 194 ? -7.602 17.216 24.903 1.00 91.62 194 SER A N 1
ATOM 1492 C CA . SER A 1 194 ? -6.793 18.141 24.110 1.00 91.62 194 SER A CA 1
ATOM 1493 C C . SER A 1 194 ? -5.387 17.562 23.954 1.00 91.62 194 SER A C 1
ATOM 1495 O O . SER A 1 194 ? -4.822 17.026 24.913 1.00 91.62 194 SER A O 1
ATOM 1497 N N . GLN A 1 195 ? -4.833 17.616 22.744 1.00 90.31 195 GLN A N 1
ATOM 1498 C CA . GLN A 1 195 ? -3.544 17.019 22.390 1.00 90.31 195 GLN A CA 1
ATOM 1499 C C . GLN A 1 195 ? -2.757 17.885 21.397 1.00 90.31 195 GLN A C 1
ATOM 1501 O O . GLN A 1 195 ? -3.314 18.731 20.705 1.00 90.31 195 GLN A O 1
ATOM 1506 N N . THR A 1 196 ? -1.443 17.664 21.321 1.00 88.38 196 THR A N 1
ATOM 1507 C CA . THR A 1 196 ? -0.516 18.402 20.438 1.00 88.38 196 THR A CA 1
ATOM 1508 C C . THR A 1 196 ? 0.443 17.477 19.673 1.00 88.38 196 THR A C 1
ATOM 1510 O O . THR A 1 196 ? 1.530 17.884 19.267 1.00 88.38 196 THR A O 1
ATOM 1513 N N . SER A 1 197 ? 0.064 16.208 19.508 1.00 86.62 197 SER A N 1
ATOM 1514 C CA . SER A 1 197 ? 0.862 15.162 18.854 1.00 86.62 197 SER A CA 1
ATOM 1515 C C . SER A 1 197 ? 0.545 15.000 17.364 1.00 86.62 197 SER A C 1
ATOM 1517 O O . SER A 1 197 ? 1.424 14.594 16.610 1.00 86.62 197 SER A O 1
ATOM 1519 N N . SER A 1 198 ? -0.675 15.328 16.930 1.00 82.12 198 SER A N 1
ATOM 1520 C CA . SER A 1 198 ? -1.043 15.455 15.514 1.00 82.12 198 SER A CA 1
ATOM 1521 C C . SER A 1 198 ? -2.038 16.602 15.322 1.00 82.12 198 SER A C 1
ATOM 1523 O O . SER A 1 198 ? -2.757 16.964 16.250 1.00 82.12 198 SER A O 1
ATOM 1525 N N . PHE A 1 199 ? -2.078 17.185 14.123 1.00 74.44 199 PHE A N 1
ATOM 1526 C CA . PHE A 1 199 ? -2.877 18.384 13.820 1.00 74.44 199 PHE A CA 1
ATOM 1527 C C . PHE A 1 199 ? -3.654 18.297 12.498 1.00 74.44 199 PHE A C 1
ATOM 1529 O O . PHE A 1 199 ? -4.501 19.144 12.222 1.00 74.44 199 PHE A O 1
ATOM 1536 N N . TYR A 1 200 ? -3.359 17.303 11.659 1.00 65.88 200 TYR A N 1
ATOM 1537 C CA . TYR A 1 200 ? -3.963 17.110 10.341 1.00 65.88 200 TYR A CA 1
ATOM 1538 C C . TYR A 1 200 ? -3.920 15.628 9.962 1.00 65.88 200 TYR A C 1
ATOM 1540 O O . TYR A 1 200 ? -3.113 14.877 10.500 1.00 65.88 200 TYR A O 1
ATOM 1548 N N . GLY A 1 201 ? -4.764 15.206 9.018 1.00 71.12 201 GLY A N 1
ATOM 1549 C CA . GLY A 1 201 ? -4.683 13.865 8.440 1.00 71.12 201 GLY A CA 1
ATOM 1550 C C . GLY A 1 201 ? -6.025 13.250 8.058 1.00 71.12 201 GLY A C 1
ATOM 1551 O O . GLY A 1 201 ? -7.073 13.894 8.139 1.00 71.12 201 GLY A O 1
ATOM 1552 N N . SER A 1 202 ? -5.953 11.988 7.641 1.00 76.56 202 SER A N 1
ATOM 1553 C CA . SER A 1 202 ? -7.080 11.100 7.358 1.00 76.56 202 SER A CA 1
ATOM 1554 C C . SER A 1 202 ? -7.715 10.574 8.652 1.00 76.56 202 SER A C 1
ATOM 1556 O O . SER A 1 202 ? -7.269 10.910 9.759 1.00 76.56 202 SER A O 1
ATOM 1558 N N . PHE A 1 203 ? -8.728 9.719 8.538 1.00 84.19 203 PHE A N 1
ATOM 1559 C CA . PHE A 1 203 ? -9.046 8.750 9.586 1.00 84.19 203 PHE A CA 1
ATOM 1560 C C . PHE A 1 203 ? -8.596 7.337 9.172 1.00 84.19 203 PHE A C 1
ATOM 1562 O O . PHE A 1 203 ? -8.038 7.120 8.094 1.00 84.19 203 PHE A O 1
ATOM 1569 N N . ARG A 1 204 ? -8.717 6.371 10.088 1.00 83.00 204 ARG A N 1
ATOM 1570 C CA . ARG A 1 204 ? -8.504 4.936 9.837 1.00 83.00 204 ARG A CA 1
ATOM 1571 C C . ARG A 1 204 ? -9.413 4.127 10.752 1.00 83.00 204 ARG A C 1
ATOM 1573 O O . ARG A 1 204 ? -9.526 4.447 11.930 1.00 83.00 204 ARG A O 1
ATOM 1580 N N . LEU A 1 205 ? -10.007 3.050 10.244 1.00 85.81 205 LEU A N 1
ATOM 1581 C CA . LEU A 1 205 ? -10.833 2.126 11.029 1.00 85.81 205 LEU A CA 1
ATOM 1582 C C . LEU A 1 205 ? -10.140 0.762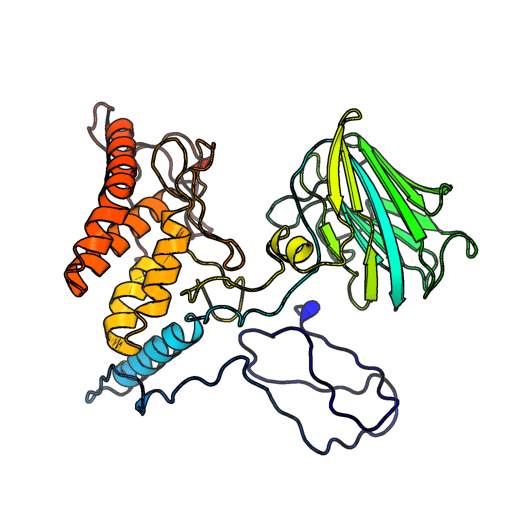 11.118 1.00 85.81 205 LEU A C 1
ATOM 1584 O O . LEU A 1 205 ? -9.677 0.223 10.113 1.00 85.81 205 LEU A O 1
ATOM 1588 N N . GLY A 1 206 ? -10.042 0.197 12.323 1.00 82.56 206 GLY A N 1
ATOM 1589 C CA . GLY A 1 206 ? -9.370 -1.084 12.520 1.00 82.56 206 GLY A CA 1
ATOM 1590 C C . GLY A 1 206 ? -9.362 -1.548 13.971 1.00 82.56 206 GLY A C 1
ATOM 1591 O O . GLY A 1 206 ? -9.175 -0.761 14.894 1.00 82.56 206 GLY A O 1
ATOM 1592 N N . ALA A 1 207 ? -9.555 -2.848 14.184 1.00 79.19 207 ALA A N 1
ATOM 1593 C CA . ALA A 1 207 ? -9.510 -3.412 15.526 1.00 79.19 207 ALA A CA 1
ATOM 1594 C C . ALA A 1 207 ? -8.080 -3.384 16.097 1.00 79.19 207 ALA A C 1
ATOM 1596 O O . ALA A 1 207 ? -7.122 -3.752 15.415 1.00 79.19 207 ALA A O 1
ATOM 1597 N N . SER A 1 208 ? -7.980 -2.999 17.368 1.00 85.00 208 SER A N 1
ATOM 1598 C CA . SER A 1 208 ? -6.769 -2.995 18.197 1.00 85.00 208 SER A CA 1
ATOM 1599 C C . SER A 1 208 ? -6.086 -4.363 18.280 1.00 85.00 208 SER A C 1
ATOM 1601 O O . SER A 1 208 ? -6.658 -5.389 17.886 1.00 85.00 208 SER A O 1
ATOM 1603 N N . PHE A 1 209 ? -4.868 -4.431 18.828 1.00 81.06 209 PHE A N 1
ATOM 1604 C CA . PHE A 1 209 ? -4.175 -5.712 18.940 1.00 81.06 209 PHE A CA 1
ATOM 1605 C C . PHE A 1 209 ? -5.001 -6.726 19.756 1.00 81.06 209 PHE A C 1
ATOM 1607 O O . PHE A 1 209 ? -5.543 -6.426 20.811 1.00 81.06 209 PHE A O 1
ATOM 1614 N N . GLN A 1 210 ? -5.125 -7.956 19.241 1.00 82.06 210 GLN A N 1
ATOM 1615 C CA . GLN A 1 210 ? -6.008 -9.017 19.761 1.00 82.06 210 GLN A CA 1
ATOM 1616 C C . GLN A 1 210 ? -7.524 -8.721 19.743 1.00 82.06 210 GLN A C 1
ATOM 1618 O O . GLN A 1 210 ? -8.291 -9.629 20.079 1.00 82.06 210 GLN A O 1
ATOM 1623 N N . HIS A 1 211 ? -7.984 -7.536 19.345 1.00 88.00 211 HIS A N 1
ATOM 1624 C CA . HIS A 1 211 ? -9.409 -7.204 19.287 1.00 88.00 211 HIS A CA 1
ATOM 1625 C C . HIS A 1 211 ? -10.030 -7.670 17.959 1.00 88.00 211 HIS A C 1
ATOM 1627 O O . HIS A 1 211 ? -9.343 -8.107 17.031 1.00 88.00 211 HIS A O 1
ATOM 1633 N N . LYS A 1 212 ? -11.361 -7.628 17.868 1.00 86.31 212 LYS A N 1
ATOM 1634 C CA . LYS A 1 212 ? -12.109 -7.884 16.634 1.00 86.31 212 LYS A CA 1
ATOM 1635 C C . LYS A 1 212 ? -13.389 -7.061 16.655 1.00 86.31 212 LYS A C 1
ATOM 1637 O O . LYS A 1 212 ? -14.160 -7.190 17.599 1.00 86.31 212 LYS A O 1
ATOM 1642 N N . ALA A 1 213 ? -13.657 -6.322 15.586 1.00 89.00 213 ALA A N 1
ATOM 1643 C CA . ALA A 1 213 ? -14.890 -5.566 15.396 1.00 89.00 213 ALA A CA 1
ATOM 1644 C C . ALA A 1 213 ? -15.363 -5.637 13.936 1.00 89.00 213 ALA A C 1
ATOM 1646 O O . ALA A 1 213 ? -14.599 -6.039 13.057 1.00 89.00 213 ALA A O 1
ATOM 1647 N N . LEU A 1 214 ? -16.622 -5.268 13.705 1.00 88.06 214 LEU A N 1
ATOM 1648 C CA . LEU A 1 214 ? -17.165 -4.889 12.398 1.00 88.06 214 LEU A CA 1
ATOM 1649 C C . LEU A 1 214 ? -17.411 -3.377 12.398 1.00 88.06 214 LEU A C 1
ATOM 1651 O O . LEU A 1 214 ? -17.678 -2.811 13.459 1.00 88.06 214 LEU A O 1
ATOM 1655 N N . TYR A 1 215 ? -17.376 -2.756 11.224 1.00 90.06 215 TYR A N 1
ATOM 1656 C CA . TYR A 1 215 ? -17.669 -1.337 11.032 1.00 90.06 215 TYR A CA 1
ATOM 1657 C C . TYR A 1 215 ? -18.711 -1.204 9.916 1.00 90.06 215 TYR A C 1
ATOM 1659 O O . TYR A 1 215 ? -18.670 -1.975 8.961 1.00 90.06 215 TYR A O 1
ATOM 1667 N N . GLN A 1 216 ? -19.647 -0.263 10.030 1.00 90.81 216 GLN A N 1
ATOM 1668 C CA . GLN A 1 216 ? -20.601 0.077 8.965 1.00 90.81 216 GLN A CA 1
ATOM 1669 C C . GLN A 1 216 ? -21.008 1.557 9.043 1.00 90.81 216 GLN A C 1
ATOM 1671 O O . GLN A 1 216 ? -20.765 2.206 10.061 1.00 90.81 216 GLN A O 1
ATOM 1676 N N . ASN A 1 217 ? -21.673 2.064 8.000 1.00 89.56 217 ASN A N 1
ATOM 1677 C CA . ASN A 1 217 ? -22.299 3.395 7.969 1.00 89.56 217 ASN A CA 1
ATOM 1678 C C . ASN A 1 217 ? -21.347 4.534 8.382 1.00 89.56 217 ASN A C 1
ATOM 1680 O O . ASN A 1 217 ? -21.602 5.232 9.362 1.00 89.56 217 ASN A O 1
ATOM 1684 N N . VAL A 1 218 ? -20.242 4.706 7.652 1.00 89.75 218 VAL A N 1
ATOM 1685 C CA . VAL A 1 218 ? -19.301 5.810 7.887 1.00 89.75 218 VAL A CA 1
ATOM 1686 C C . VAL A 1 218 ? -19.778 7.060 7.166 1.00 89.75 218 VAL A C 1
ATOM 1688 O O . VAL A 1 218 ? -20.024 7.025 5.957 1.00 89.75 218 VAL A O 1
ATOM 1691 N N . THR A 1 219 ? -19.819 8.173 7.890 1.00 88.31 219 THR A N 1
ATOM 1692 C CA . THR A 1 219 ? -19.903 9.517 7.322 1.00 88.31 219 THR A CA 1
ATOM 1693 C C . THR A 1 219 ? -18.768 10.393 7.836 1.00 88.31 219 THR A C 1
ATOM 1695 O O . THR A 1 219 ? -18.479 10.406 9.034 1.00 88.31 219 THR A O 1
ATOM 1698 N N . LEU A 1 220 ? -18.156 11.148 6.927 1.00 84.81 220 LEU A N 1
ATOM 1699 C CA . LEU A 1 220 ? -17.208 12.215 7.225 1.00 84.81 220 LEU A CA 1
ATOM 1700 C C . LEU A 1 220 ? -17.809 13.525 6.723 1.00 84.81 220 LEU A C 1
ATOM 1702 O O . LEU A 1 220 ? -18.102 13.630 5.530 1.00 84.81 220 LEU A O 1
ATOM 1706 N N . SER A 1 221 ? -17.944 14.516 7.598 1.00 80.12 221 SER A N 1
ATOM 1707 C CA . SER A 1 221 ? -18.413 15.853 7.222 1.00 80.12 221 SER A CA 1
ATOM 1708 C C . SER A 1 221 ? -17.429 16.924 7.675 1.00 80.12 221 SER A C 1
ATOM 1710 O O . SER A 1 221 ? -16.840 16.785 8.739 1.00 80.12 221 SER A O 1
ATOM 1712 N N . SER A 1 222 ? -17.268 17.998 6.903 1.00 69.38 222 SER A N 1
ATOM 1713 C CA . SER A 1 222 ? -16.413 19.149 7.225 1.00 69.38 222 SER A CA 1
ATOM 1714 C C . SER A 1 222 ? -17.173 20.445 7.000 1.00 69.38 222 SER A C 1
ATOM 1716 O O . SER A 1 222 ? -17.779 20.624 5.950 1.00 69.38 222 SER A O 1
ATOM 1718 N N . ASN A 1 223 ? -17.158 21.357 7.977 1.00 67.25 223 ASN A N 1
ATOM 1719 C CA . ASN A 1 223 ? -17.846 22.657 7.903 1.00 67.25 223 ASN A CA 1
ATOM 1720 C C . ASN A 1 223 ? -19.354 22.583 7.544 1.00 67.25 223 ASN A C 1
ATOM 1722 O O . ASN A 1 223 ? -19.938 23.577 7.119 1.00 67.25 223 ASN A O 1
ATOM 1726 N N . GLY A 1 224 ? -19.990 21.421 7.744 1.00 66.12 224 GLY A N 1
ATOM 1727 C CA . GLY A 1 224 ? -21.381 21.136 7.370 1.00 66.12 224 GLY A CA 1
ATOM 1728 C C . GLY A 1 224 ? -21.565 20.370 6.050 1.00 66.12 224 GLY A C 1
ATOM 1729 O O . GLY A 1 224 ? -22.652 19.842 5.826 1.00 66.12 224 GLY A O 1
ATOM 1730 N N . ASP A 1 225 ? -20.524 20.243 5.223 1.00 65.06 225 ASP A N 1
ATOM 1731 C CA . ASP A 1 225 ? -20.553 19.507 3.955 1.00 65.06 225 ASP A CA 1
ATOM 1732 C C . ASP A 1 225 ? -20.158 18.030 4.150 1.00 65.06 225 ASP A C 1
ATOM 1734 O O . ASP A 1 225 ? -19.173 17.725 4.822 1.00 65.06 225 ASP A O 1
ATOM 1738 N N . GLU A 1 226 ? -20.900 17.095 3.546 1.00 79.88 226 GLU A N 1
ATOM 1739 C CA . GLU A 1 226 ? -20.580 15.656 3.556 1.00 79.88 226 GLU A CA 1
ATOM 1740 C C . GLU A 1 226 ? -19.427 15.364 2.575 1.00 79.88 226 GLU A C 1
ATOM 1742 O O . GLU A 1 226 ? -19.612 15.404 1.360 1.00 79.88 226 GLU A O 1
ATOM 1747 N N . ILE A 1 227 ? -18.234 15.058 3.100 1.00 72.62 227 ILE A N 1
ATOM 1748 C CA . ILE A 1 227 ? -17.051 14.650 2.316 1.00 72.62 227 ILE A CA 1
ATOM 1749 C C . ILE A 1 227 ? -17.179 13.187 1.879 1.00 72.62 227 ILE A C 1
ATOM 1751 O O . ILE A 1 227 ? -16.809 12.819 0.764 1.00 72.62 227 ILE A O 1
ATOM 1755 N N . LEU A 1 228 ? -17.679 12.336 2.775 1.00 79.19 228 LEU A N 1
ATOM 1756 C CA . LEU A 1 228 ? -17.801 10.900 2.560 1.00 79.19 228 LEU A CA 1
ATOM 1757 C C . LEU A 1 228 ? -19.081 10.377 3.198 1.00 79.19 228 LEU A C 1
ATOM 1759 O O . LEU A 1 228 ? -19.357 10.647 4.362 1.00 79.19 228 LEU A O 1
ATOM 1763 N N . LYS A 1 229 ? -19.776 9.509 2.466 1.00 86.12 229 LYS A N 1
ATOM 1764 C CA . LYS A 1 229 ? -20.742 8.549 2.996 1.00 86.12 229 LYS A CA 1
ATOM 1765 C C . LYS A 1 229 ? -20.468 7.183 2.373 1.00 86.12 229 LYS A C 1
ATOM 1767 O O . LYS A 1 229 ? -20.445 7.059 1.152 1.00 86.12 229 LYS A O 1
ATOM 1772 N N . SER A 1 230 ? -20.285 6.157 3.197 1.00 84.06 230 SER A N 1
ATOM 1773 C CA . SER A 1 230 ? -20.100 4.773 2.751 1.00 84.06 230 SER A CA 1
ATOM 1774 C C . SER A 1 230 ? -20.831 3.815 3.693 1.00 84.06 230 SER A C 1
ATOM 1776 O O . SER A 1 230 ? -20.832 3.996 4.912 1.00 84.06 230 SER A O 1
ATOM 1778 N N . SER A 1 231 ? -21.475 2.785 3.139 1.00 84.44 231 SER A N 1
ATOM 1779 C CA . SER A 1 231 ? -22.139 1.753 3.946 1.00 84.44 231 SER A CA 1
ATOM 1780 C C . SER A 1 231 ? -21.147 0.772 4.567 1.00 84.44 231 SER A C 1
ATOM 1782 O O . SER A 1 231 ? -21.454 0.185 5.604 1.00 84.44 231 SER A O 1
ATOM 1784 N N . LEU A 1 232 ? -19.962 0.632 3.961 1.00 80.50 232 LEU A N 1
ATOM 1785 C CA . LEU A 1 232 ? -18.944 -0.382 4.251 1.00 80.50 232 LEU A CA 1
ATOM 1786 C C . LEU A 1 232 ? -19.408 -1.817 3.942 1.00 80.50 232 LEU A C 1
ATOM 1788 O O . LEU A 1 232 ? -18.963 -2.771 4.572 1.00 80.50 232 LEU A O 1
ATOM 1792 N N . THR A 1 233 ? -20.336 -1.981 2.996 1.00 81.19 233 THR A N 1
ATOM 1793 C CA . THR A 1 233 ? -20.975 -3.281 2.704 1.00 81.19 233 THR A CA 1
ATOM 1794 C C . THR A 1 233 ? -20.795 -3.753 1.263 1.00 81.19 233 THR A C 1
ATOM 1796 O O . THR A 1 233 ? -21.328 -4.801 0.891 1.00 81.19 233 THR A O 1
ATOM 1799 N N . SER A 1 234 ? -20.054 -3.010 0.437 1.00 79.06 234 SER A N 1
ATOM 1800 C CA . SER A 1 234 ? -19.848 -3.310 -0.980 1.00 79.06 234 SER A CA 1
ATOM 1801 C C . SER A 1 234 ? -18.369 -3.415 -1.362 1.00 79.06 234 SER A C 1
ATOM 1803 O O . SER A 1 234 ? -17.487 -2.861 -0.711 1.00 79.06 234 SER A O 1
ATOM 1805 N N . LYS A 1 235 ? -18.086 -4.093 -2.483 1.00 74.62 235 LYS A N 1
ATOM 1806 C CA . LYS A 1 235 ? -16.719 -4.183 -3.019 1.00 74.62 235 LYS A CA 1
ATOM 1807 C C . LYS A 1 235 ? -16.163 -2.814 -3.442 1.00 74.62 235 LYS A C 1
ATOM 1809 O O . LYS A 1 235 ? -14.980 -2.564 -3.257 1.00 74.62 235 LYS A O 1
ATOM 1814 N N . ALA A 1 236 ? -17.029 -1.924 -3.934 1.00 77.31 236 ALA A N 1
ATOM 1815 C CA . ALA A 1 236 ? -16.658 -0.554 -4.285 1.00 77.31 236 ALA A CA 1
ATOM 1816 C C . ALA A 1 236 ? -16.196 0.255 -3.061 1.00 77.31 236 ALA A C 1
ATOM 1818 O O . ALA A 1 236 ? -15.322 1.106 -3.199 1.00 77.31 236 ALA A O 1
ATOM 1819 N N . ASP A 1 237 ? -16.721 -0.052 -1.866 1.00 73.00 237 ASP A N 1
ATOM 1820 C CA . ASP A 1 237 ? -16.212 0.542 -0.631 1.00 73.00 237 ASP A CA 1
ATOM 1821 C C . ASP A 1 237 ? -14.764 0.099 -0.372 1.00 73.00 237 ASP A C 1
ATOM 1823 O O . ASP A 1 237 ? -13.968 0.948 -0.017 1.00 73.00 237 ASP A O 1
ATOM 1827 N N . LEU A 1 238 ? -14.384 -1.173 -0.604 1.00 73.50 238 LEU A N 1
ATOM 1828 C CA . LEU A 1 238 ? -13.002 -1.675 -0.407 1.00 73.50 238 LEU A CA 1
ATOM 1829 C C . LEU A 1 238 ? -11.969 -0.973 -1.293 1.00 73.50 238 LEU A C 1
ATOM 1831 O O . LEU A 1 238 ? -10.820 -0.756 -0.894 1.00 73.50 238 LEU A O 1
ATOM 1835 N N . ASP A 1 239 ? -12.357 -0.705 -2.538 1.00 73.94 239 ASP A N 1
ATOM 1836 C CA . ASP A 1 239 ? -11.458 -0.146 -3.541 1.00 73.94 239 ASP A CA 1
ATOM 1837 C C . ASP A 1 239 ? -11.083 1.312 -3.188 1.00 73.94 239 ASP A C 1
ATOM 1839 O O . ASP A 1 239 ? -10.066 1.813 -3.665 1.00 73.94 239 ASP A O 1
ATOM 1843 N N . TYR A 1 240 ? -11.822 1.967 -2.277 1.00 72.38 240 TYR A N 1
ATOM 1844 C CA . TYR A 1 240 ? -11.617 3.365 -1.889 1.00 72.38 240 TYR A CA 1
ATOM 1845 C C . TYR A 1 240 ? -10.481 3.583 -0.834 1.00 72.38 240 TYR A C 1
ATOM 1847 O O . TYR A 1 240 ? -9.675 4.482 -1.060 1.00 72.38 240 TYR A O 1
ATOM 1855 N N . PHE A 1 241 ? -10.279 2.731 0.203 1.00 74.00 241 PHE A N 1
ATOM 1856 C CA . PHE A 1 241 ? -9.063 2.664 1.101 1.00 74.00 241 PHE A CA 1
ATOM 1857 C C . PHE A 1 241 ? -7.901 1.980 0.406 1.00 74.00 241 PHE A C 1
ATOM 1859 O O . PHE A 1 241 ? -6.828 1.824 1.004 1.00 74.00 241 PHE A O 1
ATOM 1866 N N . LEU A 1 242 ? -8.061 1.589 -0.863 1.00 76.81 242 LEU A N 1
ATOM 1867 C CA . LEU A 1 242 ? -7.051 0.796 -1.554 1.00 76.81 242 LEU A CA 1
ATOM 1868 C C . LEU A 1 242 ? -6.848 -0.517 -0.767 1.00 76.81 242 LEU A C 1
ATOM 1870 O O . LEU A 1 242 ? -5.732 -1.007 -0.581 1.00 76.81 242 LEU A O 1
ATOM 1874 N N . ALA A 1 243 ? -7.960 -1.025 -0.225 1.00 73.81 243 ALA A N 1
ATOM 1875 C CA . ALA A 1 243 ? -8.053 -2.170 0.666 1.00 73.81 243 ALA A CA 1
ATOM 1876 C C . ALA A 1 243 ? -8.602 -3.414 -0.042 1.00 73.81 243 ALA A C 1
ATOM 1878 O O . ALA A 1 243 ? -8.465 -4.517 0.492 1.00 73.81 243 ALA A O 1
ATOM 1879 N N . GLY A 1 244 ? -9.161 -3.227 -1.242 1.00 75.25 244 GLY A N 1
ATOM 1880 C CA . GLY A 1 244 ? -9.488 -4.264 -2.211 1.00 75.25 244 GLY A CA 1
ATOM 1881 C C . GLY A 1 244 ? -8.262 -5.031 -2.728 1.00 75.25 244 GLY A C 1
ATOM 1882 O O . GLY A 1 244 ? -7.189 -5.065 -2.120 1.00 75.25 244 GLY A O 1
ATOM 1883 N N . THR A 1 245 ? -8.426 -5.678 -3.879 1.00 85.31 245 THR A N 1
ATOM 1884 C CA . THR A 1 245 ? -7.362 -6.467 -4.518 1.00 85.31 245 THR A CA 1
ATOM 1885 C C . THR A 1 245 ? -6.641 -5.667 -5.608 1.00 85.31 245 THR A C 1
ATOM 1887 O O . THR A 1 245 ? -7.108 -4.614 -6.029 1.00 85.31 245 THR A O 1
ATOM 1890 N N . ASN A 1 246 ? -5.487 -6.138 -6.079 1.00 91.00 246 ASN A N 1
ATOM 1891 C CA . ASN A 1 246 ? -4.709 -5.451 -7.108 1.00 91.00 246 ASN A CA 1
ATOM 1892 C C . ASN A 1 246 ? -5.335 -5.623 -8.511 1.00 91.00 246 ASN A C 1
ATOM 1894 O O . ASN A 1 246 ? -5.452 -6.760 -8.974 1.00 91.00 246 ASN A O 1
ATOM 1898 N N . PRO A 1 247 ? -5.704 -4.544 -9.234 1.00 91.88 247 PRO A N 1
ATOM 1899 C CA . PRO A 1 247 ? -6.362 -4.660 -10.539 1.00 91.88 247 PRO A CA 1
ATOM 1900 C C . PRO A 1 247 ? -5.416 -5.091 -11.672 1.00 91.88 247 PRO A C 1
ATOM 1902 O O . PRO A 1 247 ? -5.880 -5.515 -12.729 1.00 91.88 247 PRO A O 1
ATOM 1905 N N . LEU A 1 248 ? -4.095 -5.002 -11.471 1.00 95.75 248 LEU A N 1
ATOM 1906 C CA . LEU A 1 248 ? -3.072 -5.354 -12.460 1.00 95.75 248 LEU A CA 1
ATOM 1907 C C . LEU A 1 248 ? -2.075 -6.378 -11.904 1.00 95.75 248 LEU A C 1
ATOM 1909 O O . LEU A 1 248 ? -1.782 -6.388 -10.707 1.00 95.75 248 LEU A O 1
ATOM 1913 N N . SER A 1 249 ? -1.521 -7.209 -12.793 1.00 96.06 249 SER A N 1
ATOM 1914 C CA . SER A 1 249 ? -0.309 -7.988 -12.515 1.00 96.06 249 SER A CA 1
ATOM 1915 C C . SER A 1 249 ? 0.873 -7.022 -12.449 1.00 96.06 249 SER A C 1
ATOM 1917 O O . SER A 1 249 ? 1.078 -6.271 -13.394 1.00 96.06 249 SER A O 1
ATOM 1919 N N . VAL A 1 250 ? 1.632 -7.003 -11.357 1.00 95.88 250 VAL A N 1
ATOM 1920 C CA . VAL A 1 250 ? 2.666 -5.986 -11.094 1.00 95.88 250 VAL A CA 1
ATOM 1921 C C . VAL A 1 250 ? 3.892 -6.582 -10.406 1.00 95.88 250 VAL A C 1
ATOM 1923 O O . VAL A 1 250 ? 3.780 -7.528 -9.629 1.00 95.88 250 VAL A O 1
ATOM 1926 N N . SER A 1 251 ? 5.061 -5.999 -10.668 1.00 95.12 251 SER A N 1
ATOM 1927 C CA . SER A 1 251 ? 6.248 -6.119 -9.814 1.00 95.12 251 SER A CA 1
ATOM 1928 C C . SER A 1 251 ? 6.194 -5.105 -8.663 1.00 95.12 251 SER A C 1
ATOM 1930 O O . SER A 1 251 ? 5.784 -3.959 -8.876 1.00 95.12 251 SER A O 1
ATOM 1932 N N . VAL A 1 252 ? 6.644 -5.515 -7.473 1.00 93.50 252 VAL A N 1
ATOM 1933 C CA . VAL A 1 252 ? 6.745 -4.691 -6.249 1.00 93.50 252 VAL A CA 1
ATOM 1934 C C . VAL A 1 252 ? 8.164 -4.641 -5.670 1.00 93.50 252 VAL A C 1
ATOM 1936 O O . VAL A 1 252 ? 9.017 -5.431 -6.067 1.00 93.50 252 VAL A O 1
ATOM 1939 N N . ASP A 1 253 ? 8.379 -3.761 -4.690 1.00 88.19 253 ASP A N 1
ATOM 1940 C CA . ASP A 1 253 ? 9.602 -3.637 -3.878 1.00 88.19 253 ASP A CA 1
ATOM 1941 C C . ASP A 1 253 ? 10.053 -4.958 -3.224 1.00 88.19 253 ASP A C 1
ATOM 1943 O O . ASP A 1 253 ? 11.234 -5.307 -3.201 1.00 88.19 253 ASP A O 1
ATOM 1947 N N . GLY A 1 254 ? 9.111 -5.732 -2.675 1.00 86.62 254 GLY A N 1
ATOM 1948 C CA . GLY A 1 254 ? 9.481 -6.882 -1.864 1.00 86.62 254 GLY A CA 1
ATOM 1949 C C . GLY A 1 254 ? 8.352 -7.843 -1.514 1.00 86.62 254 GLY A C 1
ATOM 1950 O O . GLY A 1 254 ? 7.202 -7.491 -1.281 1.00 86.62 254 GLY A O 1
ATOM 1951 N N . ALA A 1 255 ? 8.714 -9.117 -1.366 1.00 76.69 255 ALA A N 1
ATOM 1952 C CA . ALA A 1 255 ? 7.783 -10.199 -1.034 1.00 76.69 255 ALA A CA 1
ATOM 1953 C C . ALA A 1 255 ? 7.439 -10.327 0.471 1.00 76.69 255 ALA A C 1
ATOM 1955 O O . ALA A 1 255 ? 6.798 -11.300 0.890 1.00 76.69 255 ALA A O 1
ATOM 1956 N N . ARG A 1 256 ? 7.924 -9.407 1.321 1.00 71.25 256 ARG A N 1
ATOM 1957 C CA . ARG A 1 256 ? 7.844 -9.513 2.794 1.00 71.25 256 ARG A CA 1
ATOM 1958 C C . ARG A 1 256 ? 7.112 -8.356 3.470 1.00 71.25 256 ARG A C 1
ATOM 1960 O O . ARG A 1 256 ? 6.325 -8.622 4.379 1.00 71.25 256 ARG A O 1
ATOM 1967 N N . ARG A 1 257 ? 7.439 -7.124 3.091 1.00 66.56 257 ARG A N 1
ATOM 1968 C CA . ARG A 1 257 ? 6.954 -5.859 3.658 1.00 66.56 257 ARG A CA 1
ATOM 1969 C C . ARG A 1 257 ? 6.363 -5.042 2.505 1.00 66.56 257 ARG A C 1
ATOM 1971 O O . ARG A 1 257 ? 6.716 -5.330 1.371 1.00 66.56 257 ARG A O 1
ATOM 1978 N N . ASP A 1 258 ? 5.447 -4.132 2.820 1.00 72.12 258 ASP A N 1
ATOM 1979 C CA . ASP A 1 258 ? 4.812 -3.134 1.944 1.00 72.12 258 ASP A CA 1
ATOM 1980 C C . ASP A 1 258 ? 4.102 -3.664 0.679 1.00 72.12 258 ASP A C 1
ATOM 1982 O O . ASP A 1 258 ? 2.879 -3.544 0.609 1.00 72.12 258 ASP A O 1
ATOM 1986 N N . ARG A 1 259 ? 4.793 -4.333 -0.257 1.00 84.62 259 ARG A N 1
ATOM 1987 C CA . ARG A 1 259 ? 4.262 -4.808 -1.553 1.00 84.62 259 ARG A CA 1
ATOM 1988 C C . ARG A 1 259 ? 3.677 -3.658 -2.369 1.00 84.62 259 ARG A C 1
ATOM 1990 O O . ARG A 1 259 ? 2.526 -3.695 -2.805 1.00 84.62 259 ARG A O 1
ATOM 1997 N N . ILE A 1 260 ? 4.491 -2.631 -2.546 1.00 90.06 260 ILE A N 1
ATOM 1998 C CA . ILE A 1 260 ? 4.168 -1.397 -3.255 1.00 90.06 260 ILE A CA 1
ATOM 1999 C C . ILE A 1 260 ? 4.940 -1.396 -4.579 1.00 90.06 260 ILE A C 1
ATOM 2001 O O . ILE A 1 260 ? 6.074 -1.870 -4.652 1.00 90.06 260 ILE A O 1
ATOM 2005 N N . ALA A 1 261 ? 4.331 -0.882 -5.647 1.00 95.12 261 ALA A N 1
ATOM 2006 C CA . ALA A 1 261 ? 5.058 -0.648 -6.886 1.00 95.12 261 ALA A CA 1
ATOM 2007 C C . ALA A 1 261 ? 5.945 0.589 -6.701 1.00 95.12 261 ALA A C 1
ATOM 2009 O O . ALA A 1 261 ? 5.421 1.666 -6.431 1.00 95.12 261 ALA A O 1
ATOM 2010 N N . TYR A 1 262 ? 7.258 0.442 -6.863 1.00 94.56 262 TYR A N 1
ATOM 2011 C CA . TYR A 1 262 ? 8.235 1.533 -6.832 1.00 94.56 262 TYR A CA 1
ATOM 2012 C C . TYR A 1 262 ? 8.955 1.624 -8.182 1.00 94.56 262 TYR A C 1
ATOM 2014 O O . TYR A 1 262 ? 9.267 0.602 -8.797 1.00 94.56 262 TYR A O 1
ATOM 2022 N N . SER A 1 263 ? 9.221 2.838 -8.670 1.00 93.19 263 SER A N 1
ATOM 2023 C CA . SER A 1 263 ? 9.853 3.022 -9.988 1.00 93.19 263 SER A CA 1
ATOM 2024 C C . SER A 1 263 ? 11.370 2.816 -10.001 1.00 93.19 263 SER A C 1
ATOM 2026 O O . SER A 1 263 ? 11.903 2.422 -11.038 1.00 93.19 263 SER A O 1
ATOM 2028 N N . GLY A 1 264 ? 12.062 3.039 -8.879 1.00 90.00 264 GLY A N 1
ATOM 2029 C CA . GLY A 1 264 ? 13.477 2.683 -8.719 1.00 90.00 264 GLY A CA 1
ATOM 2030 C C . GLY A 1 264 ? 13.685 1.174 -8.850 1.00 90.00 264 GLY A C 1
ATOM 2031 O O . GLY A 1 264 ? 14.473 0.714 -9.674 1.00 90.00 264 GLY A O 1
ATOM 2032 N N . ASP A 1 265 ? 12.889 0.404 -8.111 1.00 92.44 265 ASP A N 1
ATOM 2033 C CA . ASP A 1 265 ? 12.857 -1.057 -8.151 1.00 92.44 265 ASP A CA 1
ATOM 2034 C C . ASP A 1 265 ? 12.459 -1.591 -9.533 1.00 92.44 265 ASP A C 1
ATOM 2036 O O . ASP A 1 265 ? 13.054 -2.558 -10.012 1.00 92.44 265 ASP A O 1
ATOM 2040 N N . LEU A 1 266 ? 11.498 -0.943 -10.214 1.00 95.06 266 LEU A N 1
ATOM 2041 C CA . LEU A 1 266 ? 11.086 -1.336 -11.566 1.00 95.06 266 LEU A CA 1
ATOM 2042 C C . LEU A 1 266 ? 12.250 -1.290 -12.563 1.00 95.06 266 LEU A C 1
ATOM 2044 O O . LEU A 1 266 ? 12.361 -2.196 -13.384 1.00 95.06 266 LEU A O 1
ATOM 2048 N N . GLU A 1 267 ? 13.127 -0.285 -12.494 1.00 92.62 267 GLU A N 1
ATOM 2049 C CA . GLU A 1 267 ? 14.291 -0.204 -13.387 1.00 92.62 267 GLU A CA 1
ATOM 2050 C C . GLU A 1 267 ? 15.191 -1.439 -13.255 1.00 92.62 267 GLU A C 1
ATOM 2052 O O . GLU A 1 267 ? 15.605 -2.017 -14.256 1.00 92.62 267 GLU A O 1
ATOM 2057 N N . MET A 1 268 ? 15.443 -1.905 -12.028 1.00 91.06 268 MET A N 1
ATOM 2058 C CA . MET A 1 268 ? 16.219 -3.130 -11.805 1.00 91.06 268 MET A CA 1
ATOM 2059 C C . MET A 1 268 ? 15.419 -4.390 -12.179 1.00 91.06 268 MET A C 1
ATOM 2061 O O . MET A 1 268 ? 15.986 -5.389 -12.639 1.00 91.06 268 MET A O 1
ATOM 2065 N N . ALA A 1 269 ? 14.094 -4.353 -12.015 1.00 94.12 269 ALA A N 1
ATOM 2066 C CA . ALA A 1 269 ? 13.207 -5.462 -12.340 1.00 94.12 269 ALA A CA 1
ATOM 2067 C C . ALA A 1 269 ? 13.071 -5.708 -13.851 1.00 94.12 269 ALA A C 1
ATOM 2069 O O . ALA A 1 269 ? 12.970 -6.871 -14.230 1.00 94.12 269 ALA A O 1
ATOM 2070 N N . VAL A 1 270 ? 13.112 -4.678 -14.716 1.00 96.56 270 VAL A N 1
ATOM 2071 C CA . VAL A 1 270 ? 12.971 -4.832 -16.183 1.00 96.56 270 VAL A CA 1
ATOM 2072 C C . VAL A 1 270 ? 13.995 -5.829 -16.726 1.00 96.56 270 VAL A C 1
ATOM 2074 O O . VAL A 1 270 ? 13.620 -6.939 -17.114 1.00 96.56 270 VAL A O 1
ATOM 2077 N N . ARG A 1 271 ? 15.291 -5.494 -16.703 1.00 94.38 271 ARG A N 1
ATOM 2078 C CA . ARG A 1 271 ? 16.342 -6.386 -17.217 1.00 94.38 271 ARG A CA 1
ATOM 2079 C C . ARG A 1 271 ? 16.345 -7.753 -16.536 1.00 94.38 271 ARG A C 1
ATOM 2081 O O . ARG A 1 271 ? 16.523 -8.769 -17.209 1.00 94.38 271 ARG A O 1
ATOM 2088 N N . THR A 1 272 ? 16.127 -7.793 -15.222 1.00 94.25 272 THR A N 1
ATOM 2089 C CA . THR A 1 272 ? 16.176 -9.049 -14.460 1.00 94.25 272 THR A CA 1
ATOM 2090 C C . THR A 1 272 ? 15.007 -9.973 -14.814 1.00 94.25 272 THR A C 1
ATOM 2092 O O . THR A 1 272 ? 15.220 -11.173 -14.980 1.00 94.25 272 THR A O 1
ATOM 2095 N N . ALA A 1 273 ? 13.796 -9.446 -15.021 1.00 95.94 273 ALA A N 1
ATOM 2096 C CA . ALA A 1 273 ? 12.643 -10.223 -15.474 1.00 95.94 273 ALA A CA 1
ATOM 2097 C C . ALA A 1 273 ? 12.849 -10.762 -16.897 1.00 95.94 273 ALA A C 1
ATOM 2099 O O . ALA A 1 273 ? 12.647 -11.954 -17.116 1.00 95.94 273 ALA A O 1
ATOM 2100 N N . PHE A 1 274 ? 13.340 -9.949 -17.844 1.00 95.81 274 PHE A N 1
ATOM 2101 C CA . PHE A 1 274 ? 13.693 -10.433 -19.192 1.00 95.81 274 PHE A CA 1
ATOM 2102 C C . PHE A 1 274 ? 14.725 -11.567 -19.166 1.00 95.81 274 PHE A C 1
ATOM 2104 O O . PHE A 1 274 ? 14.629 -12.500 -19.961 1.00 95.81 274 PHE A O 1
ATOM 2111 N N . ALA A 1 275 ? 15.691 -11.500 -18.248 1.00 94.94 275 ALA A N 1
ATOM 2112 C CA . ALA A 1 275 ? 16.733 -12.508 -18.105 1.00 94.94 275 ALA A CA 1
ATOM 2113 C C . ALA A 1 275 ? 16.270 -13.785 -17.371 1.00 94.94 275 ALA A C 1
ATOM 2115 O O . ALA A 1 275 ? 16.901 -14.825 -17.544 1.00 94.94 275 ALA A O 1
ATOM 2116 N N . THR A 1 276 ? 15.202 -13.735 -16.559 1.00 95.25 276 THR A N 1
ATOM 2117 C CA . THR A 1 276 ? 14.806 -14.828 -15.642 1.00 95.25 276 THR A CA 1
ATOM 2118 C C . THR A 1 276 ? 13.380 -15.342 -15.878 1.00 95.25 276 THR A C 1
ATOM 2120 O O . THR A 1 276 ? 13.187 -16.420 -16.433 1.00 95.25 276 THR A O 1
ATOM 2123 N N . THR A 1 277 ? 12.360 -14.606 -15.446 1.00 94.56 277 THR A N 1
ATOM 2124 C CA . THR A 1 277 ? 10.950 -15.034 -15.459 1.00 94.56 277 THR A CA 1
ATOM 2125 C C . THR A 1 277 ? 10.263 -14.842 -16.808 1.00 94.56 277 THR A C 1
ATOM 2127 O O . THR A 1 277 ? 9.231 -15.459 -17.057 1.00 94.56 277 THR A O 1
ATOM 2130 N N . TYR A 1 278 ? 10.820 -13.982 -17.666 1.00 94.94 278 TYR A N 1
ATOM 2131 C CA . TYR A 1 278 ? 10.153 -13.382 -18.823 1.00 94.94 278 TYR A CA 1
ATOM 2132 C C . TYR A 1 278 ? 8.788 -12.762 -18.448 1.00 94.94 278 TYR A C 1
ATOM 2134 O O . TYR A 1 278 ? 7.800 -12.872 -19.175 1.00 94.94 278 TYR A O 1
ATOM 2142 N N . GLY A 1 279 ? 8.731 -12.113 -17.276 1.00 94.12 279 GLY A N 1
ATOM 2143 C CA . GLY A 1 279 ? 7.532 -11.561 -16.631 1.00 94.12 279 GLY A CA 1
ATOM 2144 C C . GLY A 1 279 ? 6.907 -10.325 -17.292 1.00 94.12 279 GLY A C 1
ATOM 2145 O O . GLY A 1 279 ? 6.555 -9.363 -16.610 1.00 94.12 279 GLY A O 1
ATOM 2146 N N . ILE A 1 280 ? 6.746 -10.335 -18.617 1.00 95.25 280 ILE A N 1
ATOM 2147 C CA . ILE A 1 280 ? 6.244 -9.209 -19.424 1.00 95.25 280 ILE A CA 1
ATOM 2148 C C . ILE A 1 280 ? 4.869 -8.700 -18.953 1.00 95.25 280 ILE A C 1
ATOM 2150 O O . ILE A 1 280 ? 4.604 -7.499 -19.034 1.00 95.25 280 ILE A O 1
ATOM 2154 N N . GLU A 1 281 ? 3.999 -9.574 -18.426 1.00 95.44 281 GLU A N 1
ATOM 2155 C CA . GLU A 1 281 ? 2.700 -9.159 -17.869 1.00 95.44 281 GLU A CA 1
ATOM 2156 C C . GLU A 1 281 ? 2.856 -8.241 -16.641 1.00 95.44 281 GLU A C 1
ATOM 2158 O O . GLU A 1 281 ? 2.157 -7.232 -16.543 1.00 95.44 281 GLU A O 1
ATOM 2163 N N . TYR A 1 282 ? 3.814 -8.542 -15.756 1.00 96.75 282 TYR A N 1
ATOM 2164 C CA . TYR A 1 282 ? 4.073 -7.792 -14.525 1.00 96.75 282 TYR A CA 1
ATOM 2165 C C . TYR A 1 282 ? 4.748 -6.455 -14.830 1.00 96.75 282 TYR A C 1
ATOM 2167 O O . TYR A 1 282 ? 4.368 -5.436 -14.260 1.00 96.75 282 TYR A O 1
ATOM 2175 N N . LEU A 1 283 ? 5.693 -6.435 -15.780 1.00 97.56 283 LEU A N 1
ATOM 2176 C CA . LEU A 1 283 ? 6.322 -5.193 -16.240 1.00 97.56 283 LEU A CA 1
ATOM 2177 C C . LEU A 1 283 ? 5.285 -4.245 -16.858 1.00 97.56 283 LEU A C 1
ATOM 2179 O O . LEU A 1 283 ? 5.188 -3.091 -16.445 1.00 97.56 283 LEU A O 1
ATOM 2183 N N . ASN A 1 284 ? 4.461 -4.729 -17.797 1.00 97.25 284 ASN A N 1
ATOM 2184 C CA . ASN A 1 284 ? 3.425 -3.904 -18.427 1.00 97.25 284 ASN A CA 1
ATOM 2185 C C . ASN A 1 284 ? 2.406 -3.373 -17.419 1.00 97.25 284 ASN A C 1
ATOM 2187 O O . ASN A 1 284 ? 2.017 -2.210 -17.507 1.00 97.25 284 ASN A O 1
ATOM 2191 N N . GLY A 1 285 ? 1.965 -4.193 -16.461 1.00 97.56 285 GLY A N 1
ATOM 2192 C CA . GLY A 1 285 ? 1.060 -3.725 -15.418 1.00 97.56 285 GLY A CA 1
ATOM 2193 C C . GLY A 1 285 ? 1.709 -2.696 -14.491 1.00 97.56 285 GLY A C 1
ATOM 2194 O O . GLY A 1 285 ? 1.069 -1.687 -14.199 1.00 97.56 285 GLY A O 1
ATOM 2195 N N . THR A 1 286 ? 2.983 -2.853 -14.110 1.00 97.94 286 THR A N 1
ATOM 2196 C CA . THR A 1 286 ? 3.675 -1.828 -13.309 1.00 97.94 286 THR A CA 1
ATOM 2197 C C . THR A 1 286 ? 3.884 -0.531 -14.098 1.00 97.94 286 THR A C 1
ATOM 2199 O O . THR A 1 286 ? 3.662 0.538 -13.536 1.00 97.94 286 THR A O 1
ATOM 2202 N N . PHE A 1 287 ? 4.207 -0.580 -15.399 1.00 98.31 287 PHE A N 1
ATOM 2203 C CA . PHE A 1 287 ? 4.251 0.625 -16.244 1.00 98.31 287 PHE A CA 1
ATOM 2204 C C . PHE A 1 287 ? 2.878 1.294 -16.378 1.00 98.31 287 PHE A C 1
ATOM 2206 O O . PHE A 1 287 ? 2.783 2.512 -16.257 1.00 98.31 287 PHE A O 1
ATOM 2213 N N . ASN A 1 288 ? 1.811 0.511 -16.578 1.00 97.44 288 ASN A N 1
ATOM 2214 C CA . ASN A 1 288 ? 0.433 1.012 -16.604 1.00 97.44 288 ASN A CA 1
ATOM 2215 C C . ASN A 1 288 ? 0.040 1.703 -15.296 1.00 97.44 288 ASN A C 1
ATOM 2217 O O . ASN A 1 288 ? -0.654 2.715 -15.339 1.00 97.44 288 ASN A O 1
ATOM 2221 N N . LEU A 1 289 ? 0.484 1.166 -14.158 1.00 97.38 289 LEU A N 1
ATOM 2222 C CA . LEU A 1 289 ? 0.240 1.749 -12.848 1.00 97.38 289 LEU A CA 1
ATOM 2223 C C . LEU A 1 289 ? 1.088 3.014 -12.650 1.00 97.38 289 LEU A C 1
ATOM 2225 O O . LEU A 1 289 ? 0.539 4.112 -12.665 1.00 97.38 289 LEU A O 1
ATOM 2229 N N . LEU A 1 290 ? 2.415 2.885 -12.543 1.00 97.56 290 LEU A N 1
ATOM 2230 C CA . LEU A 1 290 ? 3.326 3.990 -12.211 1.00 97.56 290 LEU A CA 1
ATOM 2231 C C . LEU A 1 290 ? 3.289 5.126 -13.238 1.00 97.56 290 LEU A C 1
ATOM 2233 O O . LEU A 1 290 ? 3.209 6.290 -12.856 1.00 97.56 290 LEU A O 1
ATOM 2237 N N . GLY A 1 291 ? 3.275 4.802 -14.535 1.00 96.81 291 GLY A N 1
ATOM 2238 C CA . GLY A 1 291 ? 3.237 5.801 -15.606 1.00 96.81 291 GLY A CA 1
ATOM 2239 C C . GLY A 1 291 ? 1.955 6.636 -15.624 1.00 96.81 291 GLY A C 1
ATOM 2240 O O . GLY A 1 291 ? 1.962 7.738 -16.157 1.00 96.81 291 GLY A O 1
ATOM 2241 N N . SER A 1 292 ? 0.861 6.152 -15.022 1.00 97.00 292 SER A N 1
ATOM 2242 C CA . SER A 1 292 ? -0.377 6.935 -14.889 1.00 97.00 292 SER A CA 1
ATOM 2243 C C . SER A 1 292 ? -0.373 7.908 -13.702 1.00 97.00 292 SER A C 1
ATOM 2245 O O . SER A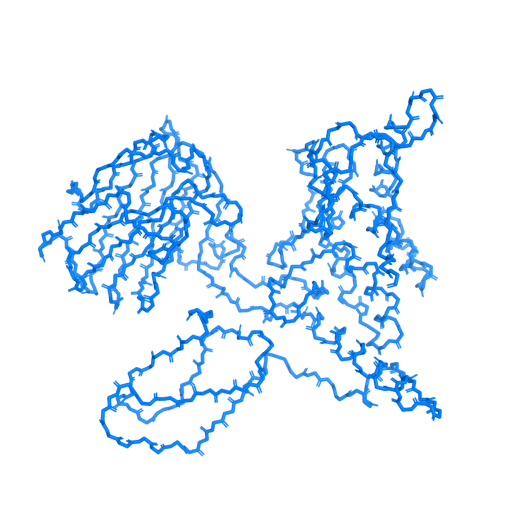 1 292 ? -1.187 8.825 -13.660 1.00 97.00 292 SER A O 1
ATOM 2247 N N . PHE A 1 293 ? 0.545 7.755 -12.743 1.00 96.69 293 PHE A N 1
ATOM 2248 C CA . PHE A 1 293 ? 0.666 8.637 -11.576 1.00 96.69 293 PHE A CA 1
ATOM 2249 C C . PHE A 1 293 ? 1.687 9.760 -11.836 1.00 96.69 293 PHE A C 1
ATOM 2251 O O . PHE A 1 293 ? 2.624 9.989 -11.069 1.00 96.69 293 PHE A O 1
ATOM 2258 N N . GLN A 1 294 ? 1.491 10.455 -12.956 1.00 97.19 294 GLN A N 1
ATOM 2259 C CA . GLN A 1 294 ? 2.198 11.685 -13.302 1.00 97.19 294 GLN A CA 1
ATOM 2260 C C . GLN A 1 294 ? 1.583 12.870 -12.538 1.00 97.19 294 GLN A C 1
ATOM 2262 O O . GLN A 1 294 ? 0.374 12.902 -12.298 1.00 97.19 294 GLN A O 1
ATOM 2267 N N . LEU A 1 295 ? 2.402 13.835 -12.137 1.00 96.94 295 LEU A N 1
ATOM 2268 C CA . LEU A 1 295 ? 1.993 15.081 -11.488 1.00 96.94 295 LEU A CA 1
ATOM 2269 C C . LEU A 1 295 ? 1.869 16.201 -12.528 1.00 96.94 295 LEU A C 1
ATOM 2271 O O . LEU A 1 295 ? 2.503 16.142 -13.582 1.00 96.94 295 LEU A O 1
ATOM 2275 N N . THR A 1 296 ? 1.089 17.241 -12.227 1.00 96.81 296 THR A N 1
ATOM 2276 C CA . THR A 1 296 ? 0.841 18.370 -13.145 1.00 96.81 296 THR A CA 1
ATOM 2277 C C . THR A 1 296 ? 2.094 19.071 -13.702 1.00 96.81 296 THR A C 1
ATOM 2279 O O . THR A 1 296 ? 2.011 19.541 -14.837 1.00 96.81 296 THR A O 1
ATOM 2282 N N . PRO A 1 297 ? 3.270 19.115 -13.033 1.00 95.88 297 PRO A N 1
ATOM 2283 C CA . PRO A 1 297 ? 4.487 19.657 -13.643 1.00 95.88 297 PRO A CA 1
ATOM 2284 C C . PRO A 1 297 ? 5.210 18.699 -14.606 1.00 95.88 297 PRO A C 1
ATOM 2286 O O . PRO A 1 297 ? 6.136 19.145 -15.272 1.00 95.88 297 PRO A O 1
ATOM 2289 N N . GLY A 1 298 ? 4.838 17.413 -14.671 1.00 96.25 298 GLY A N 1
ATOM 2290 C CA . GLY A 1 298 ? 5.333 16.448 -15.664 1.00 96.25 298 GLY A CA 1
ATOM 2291 C C . GLY A 1 298 ? 6.107 15.238 -15.119 1.00 96.25 298 GLY A C 1
ATOM 2292 O O . GLY A 1 298 ? 6.226 14.245 -15.831 1.00 96.25 298 GLY A O 1
ATOM 2293 N N . TYR A 1 299 ? 6.610 15.270 -13.882 1.00 95.81 299 TYR A N 1
ATOM 2294 C CA . TYR A 1 299 ? 7.295 14.133 -13.236 1.00 95.81 299 TYR A CA 1
ATOM 2295 C C . TYR A 1 299 ? 6.323 13.188 -12.511 1.00 95.81 299 TYR A C 1
ATOM 2297 O O . TYR A 1 299 ? 5.148 13.496 -12.350 1.00 95.81 299 TYR A O 1
ATOM 2305 N N . PHE A 1 300 ? 6.802 12.025 -12.066 1.00 96.69 300 PHE A N 1
ATOM 2306 C CA . PHE A 1 300 ? 5.966 10.965 -11.484 1.00 96.69 300 PHE A CA 1
ATOM 2307 C C . PHE A 1 300 ? 6.055 10.888 -9.950 1.00 96.69 300 PHE A C 1
ATOM 2309 O O . PHE A 1 300 ? 7.041 11.315 -9.338 1.00 96.69 300 PHE A O 1
ATOM 2316 N N . VAL A 1 301 ? 5.039 10.284 -9.320 1.00 94.19 301 VAL A N 1
ATOM 2317 C CA . VAL A 1 301 ? 5.181 9.757 -7.950 1.00 94.19 301 VAL A CA 1
ATOM 2318 C C . VAL A 1 301 ? 6.249 8.653 -7.924 1.00 94.19 301 VAL A C 1
ATOM 2320 O O . VAL A 1 301 ? 6.435 7.957 -8.926 1.00 94.19 301 VAL A O 1
ATOM 2323 N N . PRO A 1 302 ? 6.916 8.413 -6.785 1.00 92.44 302 PRO A N 1
ATOM 2324 C CA . PRO A 1 302 ? 7.950 7.388 -6.715 1.00 92.44 302 PRO A CA 1
ATOM 2325 C C . PRO A 1 302 ? 7.393 5.988 -6.416 1.00 92.44 302 PRO A C 1
ATOM 2327 O O . PRO A 1 302 ? 8.076 4.986 -6.631 1.00 92.44 302 PRO A O 1
ATOM 2330 N N . THR A 1 303 ? 6.161 5.918 -5.901 1.00 92.69 303 THR A N 1
ATOM 2331 C CA . THR A 1 303 ? 5.520 4.701 -5.388 1.00 92.69 303 THR A CA 1
ATOM 2332 C C . THR A 1 303 ? 4.008 4.759 -5.611 1.00 92.69 303 THR A C 1
ATOM 2334 O O . THR A 1 303 ? 3.413 5.827 -5.456 1.00 92.69 303 THR A O 1
ATOM 2337 N N . VAL A 1 304 ? 3.376 3.616 -5.891 1.00 92.88 304 VAL A N 1
ATOM 2338 C CA . VAL A 1 304 ? 1.912 3.463 -5.960 1.00 92.88 304 VAL A CA 1
ATOM 2339 C C . VAL A 1 304 ? 1.495 2.167 -5.258 1.00 92.88 304 VAL A C 1
ATOM 2341 O O . VAL A 1 304 ? 2.075 1.103 -5.502 1.00 92.88 304 VAL A O 1
ATOM 2344 N N . LYS A 1 305 ? 0.471 2.223 -4.392 1.00 90.75 305 LYS A N 1
ATOM 2345 C CA . LYS A 1 305 ? -0.097 1.011 -3.781 1.00 90.75 305 LYS A CA 1
ATOM 2346 C C . LYS A 1 305 ? -0.746 0.167 -4.870 1.00 90.75 305 LYS A C 1
ATOM 2348 O O . LYS A 1 305 ? -1.556 0.664 -5.644 1.00 90.75 305 LYS A O 1
ATOM 2353 N N . ILE A 1 306 ? -0.451 -1.127 -4.899 1.00 91.94 306 ILE A N 1
ATOM 2354 C CA . ILE A 1 306 ? -0.868 -2.004 -6.002 1.00 91.94 306 ILE A CA 1
ATOM 2355 C C . ILE A 1 306 ? -2.374 -2.276 -6.076 1.00 91.94 306 ILE A C 1
ATOM 2357 O O . ILE A 1 306 ? -2.830 -2.847 -7.056 1.00 91.94 306 ILE A O 1
ATOM 2361 N N . GLN A 1 307 ? -3.143 -1.870 -5.066 1.00 89.31 307 GLN A N 1
ATOM 2362 C CA . GLN A 1 307 ? -4.608 -1.851 -5.054 1.00 89.31 307 GLN A CA 1
ATOM 2363 C C . GLN A 1 307 ? -5.197 -0.654 -5.821 1.00 89.31 307 GLN A C 1
ATOM 2365 O O . GLN A 1 307 ? -6.386 -0.643 -6.120 1.00 89.31 307 GLN A O 1
ATOM 2370 N N . GLN A 1 308 ? -4.390 0.358 -6.150 1.00 90.44 308 GLN A N 1
ATOM 2371 C CA . GLN A 1 308 ? -4.836 1.496 -6.950 1.00 90.44 308 GLN A CA 1
ATOM 2372 C C . GLN A 1 308 ? -5.030 1.079 -8.410 1.00 90.44 308 GLN A C 1
ATOM 2374 O O . GLN A 1 308 ? -4.222 0.347 -8.983 1.00 90.44 308 GLN A O 1
ATOM 2379 N N . SER A 1 309 ? -6.092 1.587 -9.032 1.00 91.94 309 SER A N 1
ATOM 2380 C CA . SER A 1 309 ? -6.232 1.540 -10.489 1.00 91.94 309 SER A CA 1
ATOM 2381 C C . SER A 1 309 ? -5.359 2.616 -11.148 1.00 91.94 309 SER A C 1
ATOM 2383 O O . SER A 1 309 ? -5.114 3.656 -10.528 1.00 91.94 309 SER A O 1
ATOM 2385 N N . PRO A 1 310 ? -4.913 2.415 -12.404 1.00 95.19 310 PRO A N 1
ATOM 2386 C CA . PRO A 1 310 ? -4.303 3.477 -13.193 1.00 95.19 310 PRO A CA 1
ATOM 2387 C C . PRO A 1 310 ? -5.193 4.717 -13.265 1.00 95.19 310 PRO A C 1
ATOM 2389 O O . PRO A 1 310 ? -6.410 4.603 -13.425 1.00 95.19 310 PRO A O 1
ATOM 2392 N N . ARG A 1 311 ? -4.587 5.900 -13.177 1.00 94.06 311 ARG A N 1
ATOM 2393 C CA . ARG A 1 311 ? -5.302 7.170 -13.333 1.00 94.06 311 ARG A CA 1
ATOM 2394 C C . ARG A 1 311 ? -5.542 7.484 -14.809 1.00 94.06 311 ARG A C 1
ATOM 2396 O O . ARG A 1 311 ? -4.782 7.065 -15.680 1.00 94.06 311 ARG A O 1
ATOM 2403 N N . THR A 1 312 ? -6.588 8.258 -15.077 1.00 94.06 312 THR A N 1
ATOM 2404 C CA . THR A 1 312 ? -6.836 8.871 -16.392 1.00 94.06 312 THR A CA 1
ATOM 2405 C C . THR A 1 312 ? -6.266 10.283 -16.493 1.00 94.06 312 THR A C 1
ATOM 2407 O O . THR A 1 312 ? -5.928 10.709 -17.588 1.00 94.06 312 THR A O 1
ATOM 2410 N N . GLU A 1 313 ? -6.128 10.975 -15.358 1.00 93.88 313 GLU A N 1
ATOM 2411 C CA . GLU A 1 313 ? -5.670 12.364 -15.261 1.00 93.88 313 GLU A CA 1
ATOM 2412 C C . GLU A 1 313 ? -4.463 12.488 -14.314 1.00 93.88 313 GLU A C 1
ATOM 2414 O O . GLU A 1 313 ? -4.383 11.732 -13.328 1.00 93.88 313 GLU A O 1
ATOM 2419 N N . PRO A 1 314 ? -3.567 13.469 -14.541 1.00 95.00 314 PRO A N 1
ATOM 2420 C CA . PRO A 1 314 ? -2.485 13.794 -13.620 1.00 95.00 314 PRO A CA 1
ATOM 2421 C C . PRO A 1 314 ? -2.952 14.059 -12.180 1.00 95.00 314 PRO A C 1
ATOM 2423 O O . PRO A 1 314 ? -4.134 14.247 -11.872 1.00 95.00 314 PRO A O 1
ATOM 2426 N N . ILE A 1 315 ? -1.996 14.045 -11.260 1.00 93.06 315 ILE A N 1
ATOM 2427 C CA . ILE A 1 315 ? -2.191 14.441 -9.866 1.00 93.06 315 ILE A CA 1
ATOM 2428 C C . ILE A 1 315 ? -1.894 15.934 -9.763 1.00 93.06 315 ILE A C 1
ATOM 2430 O O . ILE A 1 315 ? -0.797 16.364 -10.122 1.00 93.06 315 ILE A O 1
ATOM 2434 N N . ASP A 1 316 ? -2.849 16.712 -9.255 1.00 91.75 316 ASP A N 1
ATOM 2435 C CA . ASP A 1 316 ? -2.634 18.129 -8.961 1.00 91.75 316 ASP A CA 1
ATOM 2436 C C . ASP A 1 316 ? -1.801 18.288 -7.681 1.00 91.75 316 ASP A C 1
ATOM 2438 O O . ASP A 1 316 ? -2.307 18.454 -6.574 1.00 91.75 316 ASP A O 1
ATOM 2442 N N . ALA A 1 317 ? -0.493 18.114 -7.848 1.00 88.56 317 ALA A N 1
ATOM 2443 C CA . ALA A 1 317 ? 0.526 18.281 -6.830 1.00 88.56 317 ALA A CA 1
ATOM 2444 C C . ALA A 1 317 ? 1.830 18.709 -7.508 1.00 88.56 317 ALA A C 1
ATOM 2446 O O . ALA A 1 317 ? 2.135 18.290 -8.624 1.00 88.56 317 ALA A O 1
ATOM 2447 N N . ASN A 1 318 ? 2.619 19.527 -6.818 1.00 90.12 318 ASN A N 1
ATOM 2448 C CA . ASN A 1 318 ? 3.852 20.119 -7.337 1.00 90.12 318 ASN A CA 1
ATOM 2449 C C . ASN A 1 318 ? 5.093 19.752 -6.506 1.00 90.12 318 ASN A C 1
ATOM 2451 O O . ASN A 1 318 ? 6.079 20.488 -6.535 1.00 90.12 318 ASN A O 1
ATOM 2455 N N . VAL A 1 319 ? 5.054 18.613 -5.807 1.00 85.31 319 VAL A N 1
ATOM 2456 C CA . VAL A 1 319 ? 6.165 18.070 -5.016 1.00 85.31 319 VAL A CA 1
ATOM 2457 C C . VAL A 1 319 ? 6.148 16.536 -5.037 1.00 85.31 319 VAL A C 1
ATOM 2459 O O . VAL A 1 319 ? 5.083 15.922 -5.092 1.00 85.31 319 VAL A O 1
ATOM 2462 N N . THR A 1 320 ? 7.321 15.897 -4.996 1.00 86.44 320 THR A N 1
ATOM 2463 C CA . THR A 1 320 ? 7.466 14.431 -4.931 1.00 86.44 320 THR A CA 1
ATOM 2464 C C . THR A 1 320 ? 8.655 14.059 -4.049 1.00 86.44 320 THR A C 1
ATOM 2466 O O . THR A 1 320 ? 9.750 14.544 -4.286 1.00 86.44 320 THR A O 1
ATOM 2469 N N . GLY A 1 321 ? 8.468 13.188 -3.050 1.00 82.12 321 GLY A N 1
ATOM 2470 C CA . GLY A 1 321 ? 9.482 12.926 -2.010 1.00 82.12 321 GLY A CA 1
ATOM 2471 C C . GLY A 1 321 ? 10.813 12.326 -2.487 1.00 82.12 321 GLY A C 1
ATOM 2472 O O . GLY A 1 321 ? 11.792 12.349 -1.748 1.00 82.12 321 GLY A O 1
ATOM 2473 N N . LEU A 1 322 ? 10.849 11.762 -3.698 1.00 87.75 322 LEU A N 1
ATOM 2474 C CA . LEU A 1 322 ? 12.004 11.072 -4.278 1.00 87.75 322 LEU A CA 1
ATOM 2475 C C . LEU A 1 322 ? 12.088 11.411 -5.776 1.00 87.75 322 LEU A C 1
ATOM 2477 O O . LEU A 1 322 ? 11.704 10.598 -6.618 1.00 87.75 322 LEU A O 1
ATOM 2481 N N . ILE A 1 323 ? 12.562 12.603 -6.159 1.00 90.94 323 ILE A N 1
ATOM 2482 C CA . ILE A 1 323 ? 12.549 13.000 -7.585 1.00 90.94 323 ILE A CA 1
ATOM 2483 C C . ILE A 1 323 ? 13.371 12.066 -8.483 1.00 90.94 323 ILE A C 1
ATOM 2485 O O . ILE A 1 323 ? 13.015 11.841 -9.641 1.00 90.94 323 ILE A O 1
ATOM 2489 N N . GLY A 1 324 ? 14.427 11.452 -7.934 1.00 89.38 324 GLY A N 1
ATOM 2490 C CA . GLY A 1 324 ? 15.228 10.444 -8.625 1.00 89.38 324 GLY A CA 1
ATOM 2491 C C . GLY A 1 324 ? 14.374 9.324 -9.228 1.00 89.38 324 GLY A C 1
ATOM 2492 O O . GLY A 1 324 ? 14.528 8.986 -10.400 1.00 89.38 324 GLY A O 1
ATOM 2493 N N . TYR A 1 325 ? 13.379 8.847 -8.484 1.00 93.12 325 TYR A N 1
ATOM 2494 C CA . TYR A 1 325 ? 12.509 7.740 -8.881 1.00 93.12 325 TYR A CA 1
ATOM 2495 C C . TYR A 1 325 ? 11.702 8.047 -10.156 1.00 93.12 325 TYR A C 1
ATOM 2497 O O . TYR A 1 325 ? 11.366 7.131 -10.913 1.00 93.12 325 TYR A O 1
ATOM 2505 N N . SER A 1 326 ? 11.465 9.324 -10.468 1.00 95.00 326 SER A N 1
ATOM 2506 C CA . SER A 1 326 ? 10.881 9.747 -11.744 1.00 95.00 326 SER A CA 1
ATOM 2507 C C . SER A 1 326 ? 11.840 9.526 -12.929 1.00 95.00 326 SER A C 1
ATOM 2509 O O . SER A 1 326 ? 11.398 9.125 -14.005 1.00 95.00 326 SER A O 1
ATOM 2511 N N . PHE A 1 327 ? 13.152 9.721 -12.743 1.00 94.75 327 PHE A N 1
ATOM 2512 C CA . PHE A 1 327 ? 14.170 9.398 -13.753 1.00 94.75 327 PHE A CA 1
ATOM 2513 C C . PHE A 1 327 ? 14.350 7.881 -13.917 1.00 94.75 327 PHE A C 1
ATOM 2515 O O . PHE A 1 327 ? 14.496 7.409 -15.045 1.00 94.75 327 PHE A O 1
ATOM 2522 N N . ASN A 1 328 ? 14.298 7.103 -12.825 1.00 95.56 328 ASN A N 1
ATOM 2523 C CA . ASN A 1 328 ? 14.341 5.637 -12.906 1.00 95.56 328 ASN A CA 1
ATOM 2524 C C . ASN A 1 328 ? 13.175 5.085 -13.742 1.00 95.56 328 ASN A C 1
ATOM 2526 O O . ASN A 1 328 ? 13.391 4.187 -14.552 1.00 95.56 328 ASN A O 1
ATOM 2530 N N . LEU A 1 329 ? 11.969 5.661 -13.624 1.00 97.56 329 LEU A N 1
ATOM 2531 C CA . LEU A 1 329 ? 10.820 5.251 -14.439 1.00 97.56 329 LEU A CA 1
ATOM 2532 C C . LEU A 1 329 ? 11.053 5.493 -15.938 1.00 97.56 329 LEU A C 1
ATOM 2534 O O . LEU A 1 329 ? 10.800 4.603 -16.748 1.00 97.56 329 LEU A O 1
ATOM 2538 N N . VAL A 1 330 ? 11.573 6.669 -16.310 1.00 97.88 330 VAL A N 1
ATOM 2539 C CA . VAL A 1 330 ? 11.896 7.002 -17.710 1.00 97.88 330 VAL A CA 1
ATOM 2540 C C . VAL A 1 330 ? 13.013 6.098 -18.252 1.00 97.88 330 VAL A C 1
ATOM 2542 O O . VAL A 1 330 ? 12.913 5.612 -19.379 1.00 97.88 330 VAL A O 1
ATOM 2545 N N . SER A 1 331 ? 14.029 5.795 -17.435 1.00 97.56 331 SER A N 1
ATOM 2546 C CA . SER A 1 331 ? 15.080 4.817 -17.755 1.00 97.56 331 SER A CA 1
ATOM 2547 C C . SER A 1 331 ? 14.492 3.422 -18.016 1.00 97.56 331 SER A C 1
ATOM 2549 O O . SER A 1 331 ? 14.732 2.831 -19.070 1.00 97.56 331 SER A O 1
ATOM 2551 N N . ALA A 1 332 ? 13.625 2.940 -17.118 1.00 97.81 332 ALA A N 1
ATOM 2552 C CA . ALA A 1 332 ? 12.944 1.652 -17.232 1.00 97.81 332 ALA A CA 1
ATOM 2553 C C . ALA A 1 332 ? 12.053 1.565 -18.485 1.00 97.81 332 ALA A C 1
ATOM 2555 O O . ALA A 1 332 ? 12.060 0.548 -19.178 1.00 97.81 332 ALA A O 1
ATOM 2556 N N . MET A 1 333 ? 11.315 2.635 -18.812 1.00 98.19 333 MET A N 1
ATOM 2557 C CA . MET A 1 333 ? 10.514 2.728 -20.041 1.00 98.19 333 MET A CA 1
ATOM 2558 C C . MET A 1 333 ? 11.394 2.638 -21.296 1.00 98.19 333 MET A C 1
ATOM 2560 O O . MET A 1 333 ? 11.053 1.925 -22.242 1.00 98.19 333 MET A O 1
ATOM 2564 N N . GLY A 1 334 ? 12.538 3.331 -21.298 1.00 97.50 334 GLY A N 1
ATOM 2565 C CA . GLY A 1 334 ? 13.521 3.267 -22.380 1.00 97.50 334 GLY A CA 1
ATOM 2566 C C . GLY A 1 334 ? 14.115 1.866 -22.545 1.00 97.50 334 GLY A C 1
ATOM 2567 O O . GLY A 1 334 ? 14.136 1.336 -23.655 1.00 97.50 334 GLY A O 1
ATOM 2568 N N . GLU A 1 335 ? 14.537 1.231 -21.448 1.00 97.56 335 GLU A N 1
ATOM 2569 C CA . GLU A 1 335 ? 15.076 -0.132 -21.466 1.00 97.56 335 GLU A CA 1
ATOM 2570 C C . GLU A 1 335 ? 14.035 -1.156 -21.942 1.00 97.56 335 GLU A C 1
ATOM 2572 O O . GLU A 1 335 ? 14.335 -1.975 -22.811 1.00 97.56 335 GLU A O 1
ATOM 2577 N N . TYR A 1 336 ? 12.796 -1.078 -21.447 1.00 98.06 336 TYR A N 1
ATOM 2578 C CA . TYR A 1 336 ? 11.712 -1.960 -21.881 1.00 98.06 336 TYR A CA 1
ATOM 2579 C C . TYR A 1 336 ? 11.436 -1.826 -23.387 1.00 98.06 336 TYR A C 1
ATOM 2581 O O . TYR A 1 336 ? 11.307 -2.835 -24.084 1.00 98.06 336 TYR A O 1
ATOM 2589 N N . TYR A 1 337 ? 11.407 -0.600 -23.924 1.00 97.81 337 TYR A N 1
ATOM 2590 C CA . TYR A 1 337 ? 11.277 -0.392 -25.369 1.00 97.81 337 TYR A CA 1
ATOM 2591 C C . TYR A 1 337 ? 12.470 -0.970 -26.146 1.00 97.81 337 TYR A C 1
ATOM 2593 O O . TYR A 1 337 ? 12.266 -1.654 -27.147 1.00 97.81 337 TYR A O 1
ATOM 2601 N N . MET A 1 338 ? 13.704 -0.775 -25.670 1.00 97.25 338 MET A N 1
ATOM 2602 C CA . MET A 1 338 ? 14.907 -1.331 -26.307 1.00 97.25 338 MET A CA 1
ATOM 2603 C C . MET A 1 338 ? 14.937 -2.869 -26.315 1.00 97.25 338 MET A C 1
ATOM 2605 O O . MET A 1 338 ? 15.475 -3.457 -27.251 1.00 97.25 338 MET A O 1
ATOM 2609 N N . LEU A 1 339 ? 14.355 -3.522 -25.303 1.00 96.44 339 LEU A N 1
ATOM 2610 C CA . LEU A 1 339 ? 14.272 -4.985 -25.202 1.00 96.44 339 LEU A CA 1
ATOM 2611 C C . LEU A 1 339 ? 13.101 -5.598 -25.994 1.00 96.44 339 LEU A C 1
ATOM 2613 O O . LEU A 1 339 ? 13.151 -6.782 -26.323 1.00 96.44 339 LEU A O 1
ATOM 2617 N N . THR A 1 340 ? 12.054 -4.823 -26.304 1.00 96.94 340 THR A N 1
ATOM 2618 C CA . THR A 1 340 ? 10.830 -5.321 -26.972 1.00 96.94 340 THR A CA 1
ATOM 2619 C C . THR A 1 340 ? 10.644 -4.854 -28.410 1.00 96.94 340 THR A C 1
ATOM 2621 O O . THR A 1 340 ? 10.002 -5.549 -29.195 1.00 96.94 340 THR A O 1
ATOM 2624 N N . GLY A 1 341 ? 11.129 -3.659 -28.753 1.00 97.25 341 GLY A N 1
ATOM 2625 C CA . GLY A 1 341 ? 10.734 -2.951 -29.970 1.00 97.25 341 GLY A CA 1
ATOM 2626 C C . GLY A 1 341 ? 9.263 -2.507 -29.989 1.00 97.25 341 GLY A C 1
ATOM 2627 O O . GLY A 1 341 ? 8.747 -2.188 -31.062 1.00 97.25 341 GLY A O 1
ATOM 2628 N N . ASP A 1 342 ? 8.560 -2.490 -28.845 1.00 97.50 342 ASP A N 1
ATOM 2629 C CA . ASP A 1 342 ? 7.129 -2.167 -28.795 1.00 97.50 342 ASP A CA 1
ATOM 2630 C C . ASP A 1 342 ? 6.865 -0.675 -29.071 1.00 97.50 342 ASP A C 1
ATOM 2632 O O . ASP A 1 342 ? 6.842 0.191 -28.192 1.00 97.50 342 ASP A O 1
ATOM 2636 N N . ALA A 1 343 ? 6.615 -0.371 -30.343 1.00 97.81 343 ALA A N 1
ATOM 2637 C CA . ALA A 1 343 ? 6.294 0.976 -30.788 1.00 97.81 343 ALA A CA 1
ATOM 2638 C C . ALA A 1 343 ? 4.940 1.497 -30.257 1.00 97.81 343 ALA A C 1
ATOM 2640 O O . ALA A 1 343 ? 4.710 2.707 -30.292 1.00 97.81 343 ALA A O 1
ATOM 2641 N N . ALA A 1 344 ? 4.026 0.636 -29.789 1.00 97.88 344 ALA A N 1
ATOM 2642 C CA . ALA A 1 344 ? 2.788 1.072 -29.140 1.00 97.88 344 ALA A CA 1
ATOM 2643 C C . ALA A 1 344 ? 3.056 1.526 -27.698 1.00 97.88 344 ALA A C 1
ATOM 2645 O O . ALA A 1 344 ? 2.574 2.591 -27.309 1.00 97.88 344 ALA A O 1
ATOM 2646 N N . PHE A 1 345 ? 3.897 0.796 -26.957 1.00 97.38 345 PHE A N 1
ATOM 2647 C CA . PHE A 1 345 ? 4.416 1.227 -25.655 1.00 97.38 345 PHE A CA 1
ATOM 2648 C C . PHE A 1 345 ? 5.129 2.584 -25.758 1.00 97.38 345 PHE A C 1
ATOM 2650 O O . PHE A 1 345 ? 4.790 3.517 -25.028 1.00 97.38 345 PHE A O 1
ATOM 2657 N N . ALA A 1 346 ? 6.043 2.738 -26.725 1.00 97.00 346 ALA A N 1
ATOM 2658 C CA . ALA A 1 346 ? 6.765 3.994 -26.940 1.00 97.00 346 ALA A CA 1
ATOM 2659 C C . ALA A 1 346 ? 5.834 5.168 -27.299 1.00 97.00 346 ALA A C 1
ATOM 2661 O O . ALA A 1 346 ? 5.996 6.265 -26.765 1.00 97.00 346 ALA A O 1
ATOM 2662 N N . ARG A 1 347 ? 4.818 4.950 -28.150 1.00 98.31 347 ARG A N 1
ATOM 2663 C CA . ARG A 1 347 ? 3.805 5.981 -28.460 1.00 98.31 347 ARG A CA 1
ATOM 2664 C C . ARG A 1 347 ? 2.952 6.368 -27.253 1.00 98.31 347 ARG A C 1
ATOM 2666 O O . ARG A 1 347 ? 2.539 7.519 -27.174 1.00 98.31 347 ARG A O 1
ATOM 2673 N N . ARG A 1 348 ? 2.678 5.429 -26.343 1.00 96.19 348 ARG A N 1
ATOM 2674 C CA . ARG A 1 348 ? 1.872 5.681 -25.144 1.00 96.19 348 ARG A CA 1
ATOM 2675 C C . ARG A 1 348 ? 2.627 6.493 -24.095 1.00 96.19 348 ARG A C 1
ATOM 2677 O O . ARG A 1 348 ? 2.074 7.456 -23.581 1.00 96.19 348 ARG A O 1
ATOM 2684 N N . TRP A 1 349 ? 3.862 6.108 -23.778 1.00 97.06 349 TRP A N 1
ATOM 2685 C CA . TRP A 1 349 ? 4.610 6.700 -22.660 1.00 97.06 349 TRP A CA 1
ATOM 2686 C C . TRP A 1 349 ? 5.596 7.798 -23.063 1.00 97.06 349 TRP A C 1
ATOM 2688 O O . TRP A 1 349 ? 5.968 8.612 -22.223 1.00 97.06 349 TRP A O 1
ATOM 2698 N N . GLY A 1 350 ? 5.971 7.880 -24.343 1.00 97.56 350 GLY A N 1
ATOM 2699 C CA . GLY A 1 350 ? 6.852 8.926 -24.870 1.00 97.56 350 GLY A CA 1
ATOM 2700 C C . GLY A 1 350 ? 6.421 10.364 -24.533 1.00 97.56 350 GLY A C 1
ATOM 2701 O O . GLY A 1 350 ? 7.285 11.145 -24.140 1.00 97.56 350 GLY A O 1
ATOM 2702 N N . PRO A 1 351 ? 5.126 10.740 -24.624 1.00 97.69 351 PRO A N 1
ATOM 2703 C CA . PRO A 1 351 ? 4.665 12.077 -24.238 1.00 97.69 351 PRO A CA 1
ATOM 2704 C C . PRO A 1 351 ? 4.906 12.408 -22.758 1.00 97.69 351 PRO A C 1
ATOM 2706 O O . PRO A 1 351 ? 5.480 13.455 -22.470 1.00 97.69 351 PRO A O 1
ATOM 2709 N N . ALA A 1 352 ? 4.556 11.498 -21.844 1.00 96.81 352 ALA A N 1
ATOM 2710 C CA . ALA A 1 352 ? 4.740 11.681 -20.402 1.00 96.81 352 ALA A CA 1
ATOM 2711 C C . ALA A 1 352 ? 6.231 11.691 -20.007 1.00 96.81 352 ALA A C 1
ATOM 2713 O O . ALA 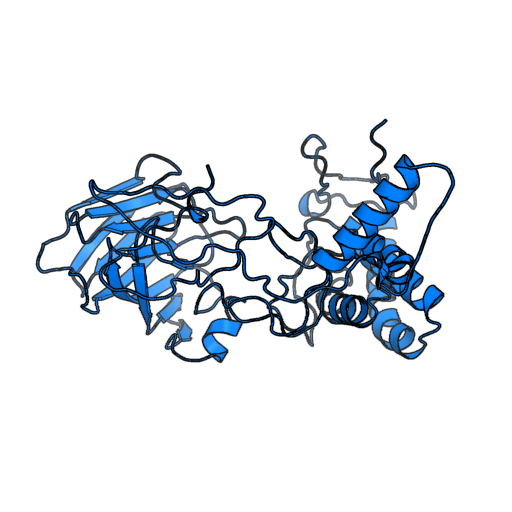A 1 352 ? 6.683 12.528 -19.228 1.00 96.81 352 ALA A O 1
ATOM 2714 N N . ALA A 1 353 ? 7.034 10.809 -20.613 1.00 97.94 353 ALA A N 1
ATOM 2715 C CA . ALA A 1 353 ? 8.486 10.809 -20.439 1.00 97.94 353 ALA A CA 1
ATOM 2716 C C . ALA A 1 353 ? 9.133 12.113 -20.942 1.00 97.94 353 ALA A C 1
ATOM 2718 O O . ALA A 1 353 ? 10.061 12.617 -20.313 1.00 97.94 353 ALA A O 1
ATOM 2719 N N . ARG A 1 354 ? 8.631 12.693 -22.043 1.00 98.19 354 ARG A N 1
ATOM 2720 C CA . ARG A 1 354 ? 9.073 14.007 -22.531 1.00 98.19 354 ARG A CA 1
ATOM 2721 C C . ARG A 1 354 ? 8.728 15.114 -21.536 1.00 98.19 354 ARG A C 1
ATOM 2723 O O . ARG A 1 354 ? 9.598 15.913 -21.241 1.00 98.19 354 ARG A O 1
ATOM 2730 N N . GLU A 1 355 ? 7.514 15.153 -20.994 1.00 97.94 355 GLU A N 1
ATOM 2731 C CA . GLU A 1 355 ? 7.111 16.179 -20.015 1.00 97.94 355 GLU A CA 1
ATOM 2732 C C . GLU A 1 355 ? 7.949 16.131 -18.732 1.00 97.94 355 GLU A C 1
ATOM 2734 O O . GLU A 1 355 ? 8.367 17.172 -18.227 1.00 97.94 355 GLU A O 1
ATOM 2739 N N . MET A 1 356 ? 8.281 14.929 -18.254 1.00 96.56 356 MET A N 1
ATOM 2740 C CA . MET A 1 356 ? 9.216 14.728 -17.144 1.00 96.56 356 MET A CA 1
ATOM 2741 C C . MET A 1 356 ? 10.603 15.329 -17.438 1.00 96.56 356 MET A C 1
ATOM 2743 O O . MET A 1 356 ? 11.198 15.990 -16.582 1.00 96.56 356 MET A O 1
ATOM 2747 N N . LEU A 1 357 ? 11.106 15.140 -18.663 1.00 96.56 357 LEU A N 1
ATOM 2748 C CA . LEU A 1 357 ? 12.399 15.666 -19.109 1.00 96.56 357 LEU A CA 1
ATOM 2749 C C . LEU A 1 357 ? 12.365 17.176 -19.401 1.00 96.56 357 LEU A C 1
ATOM 2751 O O . LEU A 1 357 ? 13.328 17.867 -19.076 1.00 96.56 357 LEU A O 1
ATOM 2755 N N . ASP A 1 358 ? 11.265 17.702 -19.944 1.00 96.88 358 ASP A N 1
ATOM 2756 C CA . ASP A 1 358 ? 11.038 19.139 -20.150 1.00 96.88 358 ASP A CA 1
ATOM 2757 C C . ASP A 1 358 ? 11.004 19.868 -18.793 1.00 96.88 358 ASP A C 1
ATOM 2759 O O . ASP A 1 358 ? 11.643 20.913 -18.620 1.00 96.88 358 ASP A O 1
ATOM 2763 N N . TRP A 1 359 ? 10.353 19.272 -17.783 1.00 95.06 359 TRP A N 1
ATOM 2764 C CA . TRP A 1 359 ? 10.430 19.750 -16.404 1.00 95.06 359 TRP A CA 1
ATOM 2765 C C . TRP A 1 359 ? 11.865 19.719 -15.876 1.00 95.06 359 TRP A C 1
ATOM 2767 O O . TRP A 1 359 ? 12.355 2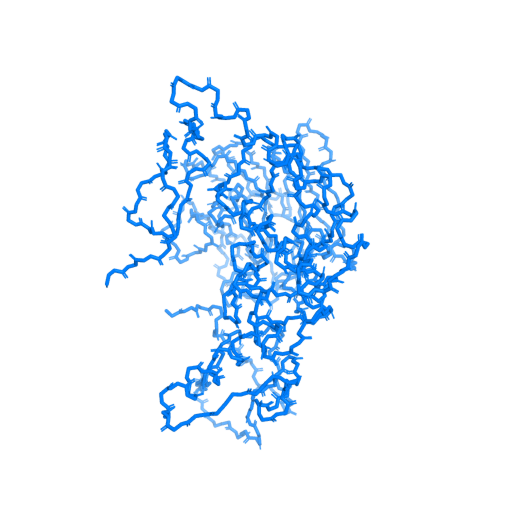0.745 -15.402 1.00 95.06 359 TRP A O 1
ATOM 2777 N N . ALA A 1 360 ? 12.574 18.592 -15.994 1.00 92.62 360 ALA A N 1
ATOM 2778 C CA . ALA A 1 360 ? 13.948 18.483 -15.501 1.00 92.62 360 ALA A CA 1
ATOM 2779 C C . ALA A 1 360 ? 14.894 19.493 -16.185 1.00 92.62 360 ALA A C 1
ATOM 2781 O O . ALA A 1 360 ? 15.769 20.082 -15.543 1.00 92.62 360 ALA A O 1
ATOM 2782 N N . HIS A 1 361 ? 14.675 19.771 -17.472 1.00 91.94 361 HIS A N 1
ATOM 2783 C CA . HIS A 1 361 ? 15.397 20.806 -18.201 1.00 91.94 361 HIS A CA 1
ATOM 2784 C C . HIS A 1 361 ? 15.121 22.213 -17.644 1.00 91.94 361 HIS A C 1
ATOM 2786 O O . HIS A 1 361 ? 16.062 22.986 -17.465 1.00 91.94 361 HIS A O 1
ATOM 2792 N N . SER A 1 362 ? 13.874 22.534 -17.270 1.00 92.00 362 SER A N 1
ATOM 2793 C CA . SER A 1 362 ? 13.541 23.828 -16.644 1.00 92.00 362 SER A CA 1
ATOM 2794 C C . SER A 1 362 ? 14.304 24.082 -15.329 1.00 92.00 362 SER A C 1
ATOM 2796 O O . SER A 1 362 ? 14.716 25.214 -15.059 1.00 92.00 362 SER A O 1
ATOM 2798 N N . GLN A 1 363 ? 14.592 23.017 -14.567 1.00 89.06 363 GLN A N 1
ATOM 2799 C CA . GLN A 1 363 ? 15.394 23.053 -13.333 1.00 89.06 363 GLN A CA 1
ATOM 2800 C C . GLN A 1 363 ? 16.911 23.196 -13.587 1.00 89.06 363 GLN A C 1
ATOM 2802 O O . GLN A 1 363 ? 17.699 23.290 -12.649 1.00 89.06 363 GLN A O 1
ATOM 2807 N N . SER A 1 364 ? 17.343 23.221 -14.853 1.00 85.19 364 SER A N 1
ATOM 2808 C CA . SER A 1 364 ? 18.752 23.349 -15.262 1.00 85.19 364 SER A CA 1
ATOM 2809 C C . SER A 1 364 ? 19.117 24.767 -15.738 1.00 85.19 364 SER A C 1
ATOM 2811 O O . SER A 1 364 ? 20.164 24.981 -16.341 1.00 85.19 364 SER A O 1
ATOM 2813 N N . SER A 1 365 ? 18.254 25.753 -15.471 1.00 71.69 365 SER A N 1
ATOM 2814 C CA . SER A 1 365 ? 18.350 27.144 -15.955 1.00 71.69 365 SER A CA 1
ATOM 2815 C C . SER A 1 365 ? 19.355 28.040 -15.203 1.00 71.69 365 SER A C 1
ATOM 2817 O O . SER A 1 365 ? 19.495 29.222 -15.520 1.00 71.69 365 SER A O 1
ATOM 2819 N N . GLY A 1 366 ? 20.071 27.497 -14.212 1.00 72.88 366 GLY A N 1
ATOM 2820 C CA . GLY A 1 366 ? 21.100 28.214 -13.452 1.00 72.88 366 GLY A CA 1
ATOM 2821 C C . GLY A 1 366 ? 22.423 28.416 -14.215 1.00 72.88 366 GLY A C 1
ATOM 2822 O O . GLY A 1 366 ? 22.655 27.789 -15.247 1.00 72.88 366 GLY A O 1
ATOM 2823 N N . PRO A 1 367 ? 23.356 29.234 -13.684 1.00 73.81 367 PRO A N 1
ATOM 2824 C CA . PRO A 1 367 ? 24.623 29.572 -14.352 1.00 73.81 367 PRO A CA 1
ATOM 2825 C C . PRO A 1 367 ? 25.581 28.385 -14.560 1.00 73.81 367 PRO A C 1
ATOM 2827 O O . PRO A 1 367 ? 26.565 28.516 -15.282 1.00 73.81 367 PRO A O 1
ATOM 2830 N N . THR A 1 368 ? 25.318 27.237 -13.934 1.00 80.31 368 THR A N 1
ATOM 2831 C CA . THR A 1 368 ? 26.058 25.984 -14.142 1.00 80.31 368 THR A CA 1
ATOM 2832 C C . THR A 1 368 ? 25.528 25.153 -15.313 1.00 80.31 368 THR A C 1
ATOM 2834 O O . THR A 1 368 ? 26.233 24.255 -15.765 1.00 80.31 368 THR A O 1
ATOM 2837 N N . GLY A 1 369 ? 24.294 25.394 -15.778 1.00 82.44 369 GLY A N 1
ATOM 2838 C CA . GLY A 1 369 ? 23.591 24.521 -16.728 1.00 82.44 369 GLY A CA 1
ATOM 2839 C C . GLY A 1 369 ? 23.262 23.120 -16.187 1.00 82.44 369 GLY A C 1
ATOM 2840 O O . GLY A 1 369 ? 22.886 22.241 -16.958 1.00 82.44 369 GLY A O 1
ATOM 2841 N N . LEU A 1 370 ? 23.446 22.888 -14.882 1.00 84.88 370 LEU A N 1
ATOM 2842 C CA . LEU A 1 370 ? 23.226 21.598 -14.227 1.00 84.88 370 LEU A CA 1
ATOM 2843 C C . LEU A 1 370 ? 21.848 21.555 -13.564 1.00 84.88 370 LEU A C 1
ATOM 2845 O O . LEU A 1 370 ? 21.382 22.568 -13.041 1.00 84.88 370 LEU A O 1
ATOM 2849 N N . PHE A 1 371 ? 21.248 20.363 -13.533 1.00 86.69 371 PHE A N 1
ATOM 2850 C CA . PHE A 1 371 ? 20.017 20.090 -12.794 1.00 86.69 371 PHE A CA 1
ATOM 2851 C C . PHE A 1 371 ? 20.175 20.496 -11.323 1.00 86.69 371 PHE A C 1
ATOM 2853 O O . PHE A 1 371 ? 21.113 20.066 -10.645 1.00 86.69 371 PHE A O 1
ATOM 2860 N N . ASN A 1 372 ? 19.276 21.355 -10.850 1.00 84.75 372 ASN A N 1
ATOM 2861 C CA . ASN A 1 372 ? 19.345 21.973 -9.534 1.00 84.75 372 ASN A CA 1
ATOM 2862 C C . ASN A 1 372 ? 17.947 22.008 -8.912 1.00 84.75 372 ASN A C 1
ATOM 2864 O O . ASN A 1 372 ? 17.061 22.675 -9.440 1.00 84.75 372 ASN A O 1
ATOM 2868 N N . VAL A 1 373 ? 17.758 21.326 -7.781 1.00 83.31 373 VAL A N 1
ATOM 2869 C CA . VAL A 1 373 ? 16.490 21.352 -7.040 1.00 83.31 373 VAL A CA 1
ATOM 2870 C C . VAL A 1 373 ? 16.762 21.868 -5.636 1.00 83.31 373 VAL A C 1
ATOM 2872 O O . VAL A 1 373 ? 17.419 21.220 -4.827 1.00 83.31 373 VAL A O 1
ATOM 2875 N N . THR A 1 374 ? 16.295 23.081 -5.353 1.00 80.69 374 THR A N 1
ATOM 2876 C CA . THR A 1 374 ? 16.585 23.777 -4.090 1.00 80.69 374 THR A CA 1
ATOM 2877 C C . THR A 1 374 ? 15.623 23.425 -2.959 1.00 80.69 374 THR A C 1
ATOM 2879 O O . THR A 1 374 ? 15.912 23.736 -1.807 1.00 80.69 374 THR A O 1
ATOM 2882 N N . ASP A 1 375 ? 14.484 22.807 -3.271 1.00 84.44 375 ASP A N 1
ATOM 2883 C CA . ASP A 1 375 ? 13.500 22.365 -2.285 1.00 84.44 375 ASP A CA 1
ATOM 2884 C C . ASP A 1 375 ? 13.841 20.954 -1.774 1.00 84.44 375 ASP A C 1
ATOM 2886 O O . ASP A 1 375 ? 13.885 19.984 -2.534 1.00 84.44 375 ASP A O 1
ATOM 2890 N N . ALA A 1 376 ? 14.072 20.849 -0.463 1.00 81.25 376 ALA A N 1
ATOM 2891 C CA . ALA A 1 376 ? 14.399 19.602 0.224 1.00 81.25 376 ALA A CA 1
ATOM 2892 C C . ALA A 1 376 ? 13.300 18.540 0.120 1.00 81.25 376 ALA A C 1
ATOM 2894 O O . ALA A 1 376 ? 13.608 17.352 0.207 1.00 81.25 376 ALA A O 1
ATOM 2895 N N . ALA A 1 377 ? 12.048 18.936 -0.124 1.00 81.50 377 ALA A N 1
ATOM 2896 C CA . ALA A 1 377 ? 10.938 18.007 -0.286 1.00 81.50 377 ALA A CA 1
ATOM 2897 C C . ALA A 1 377 ? 11.043 17.129 -1.551 1.00 81.50 377 ALA A C 1
ATOM 2899 O O . ALA A 1 377 ? 10.308 16.151 -1.659 1.00 81.50 377 ALA A O 1
ATOM 2900 N N . PHE A 1 378 ? 11.960 17.436 -2.478 1.00 83.38 378 PHE A N 1
ATOM 2901 C CA . PHE A 1 378 ? 12.273 16.597 -3.644 1.00 83.38 378 PHE A CA 1
ATOM 2902 C C . PHE A 1 378 ? 13.432 15.615 -3.422 1.00 83.38 378 PHE A C 1
ATOM 2904 O O . PHE A 1 378 ? 13.550 14.619 -4.142 1.00 83.38 378 PHE A O 1
ATOM 2911 N N . GLY A 1 379 ? 14.319 15.934 -2.477 1.00 74.19 379 GLY A N 1
ATOM 2912 C CA . GLY A 1 379 ? 15.675 15.390 -2.379 1.00 74.19 379 GLY A CA 1
ATOM 2913 C C . GLY A 1 379 ? 15.824 14.159 -1.488 1.00 74.19 379 GLY A C 1
ATOM 2914 O O . GLY A 1 379 ? 16.893 13.976 -0.911 1.00 74.19 379 GLY A O 1
ATOM 2915 N N . GLY A 1 380 ? 14.780 13.353 -1.297 1.00 72.81 380 GLY A N 1
ATOM 2916 C CA . GLY A 1 380 ? 14.900 12.131 -0.505 1.00 72.81 380 GLY A CA 1
ATOM 2917 C C . GLY A 1 380 ? 15.832 11.098 -1.154 1.00 72.81 380 GLY A C 1
ATOM 2918 O O . GLY A 1 380 ? 15.883 10.969 -2.379 1.00 72.81 380 GLY A O 1
ATOM 2919 N N . ASP A 1 381 ? 16.517 10.329 -0.312 1.00 71.88 381 ASP A N 1
ATOM 2920 C CA . ASP A 1 381 ? 17.293 9.141 -0.676 1.00 71.88 381 ASP A CA 1
ATOM 2921 C C . ASP A 1 381 ? 16.977 8.009 0.324 1.00 71.88 381 ASP A C 1
ATOM 2923 O O . ASP A 1 381 ? 16.363 8.234 1.370 1.00 71.88 381 ASP A O 1
ATOM 2927 N N . TRP A 1 382 ? 17.367 6.780 -0.005 1.00 70.12 382 TRP A N 1
ATOM 2928 C CA . TRP A 1 382 ? 17.214 5.602 0.849 1.00 70.12 382 TRP A CA 1
ATOM 2929 C C . TRP A 1 382 ? 18.399 5.351 1.783 1.00 70.12 382 TRP A C 1
ATOM 2931 O O . TRP A 1 382 ? 18.283 4.508 2.678 1.00 70.12 382 TRP A O 1
ATOM 2941 N N . ASP A 1 383 ? 19.512 6.074 1.626 1.00 73.62 383 ASP A N 1
ATOM 2942 C CA . ASP A 1 383 ? 20.499 6.154 2.699 1.00 73.62 383 ASP A CA 1
ATOM 2943 C C . ASP A 1 383 ? 19.950 7.041 3.825 1.00 73.62 383 ASP A C 1
ATOM 2945 O O . ASP A 1 383 ? 19.913 8.265 3.735 1.00 73.62 383 ASP A O 1
ATOM 2949 N N . TYR A 1 384 ? 19.514 6.392 4.905 1.00 60.69 384 TYR A N 1
ATOM 2950 C CA . TYR A 1 384 ? 18.983 7.031 6.111 1.00 60.69 384 TYR A CA 1
ATOM 2951 C C . TYR A 1 384 ? 19.959 8.033 6.758 1.00 60.69 384 TYR A C 1
ATOM 2953 O O . TYR A 1 384 ? 19.537 8.878 7.550 1.00 60.69 384 TYR A O 1
ATOM 2961 N N . TYR A 1 385 ? 21.260 7.922 6.474 1.00 72.19 385 TYR A N 1
ATOM 2962 C CA . TYR A 1 385 ? 22.287 8.797 7.033 1.00 72.19 385 TYR A CA 1
ATOM 2963 C C . TYR A 1 385 ? 22.579 10.031 6.171 1.00 72.19 385 TYR A C 1
ATOM 2965 O O . TYR A 1 385 ? 23.181 10.977 6.688 1.00 72.19 385 TYR A O 1
ATOM 2973 N N . ASP A 1 386 ? 22.148 10.055 4.905 1.00 68.44 386 ASP A N 1
ATOM 2974 C CA . ASP A 1 386 ? 22.348 11.208 4.028 1.00 68.44 386 ASP A CA 1
ATOM 2975 C C . ASP A 1 386 ? 21.248 12.273 4.248 1.00 68.44 386 ASP A C 1
ATOM 2977 O O . ASP A 1 386 ? 20.062 11.957 4.382 1.00 68.44 386 ASP A O 1
ATOM 2981 N N . PRO A 1 387 ? 21.609 13.570 4.300 1.00 71.06 387 PRO A N 1
ATOM 2982 C CA . PRO A 1 387 ? 20.635 14.654 4.347 1.00 71.06 387 PRO A CA 1
ATOM 2983 C C . PRO A 1 387 ? 19.921 14.808 2.996 1.00 71.06 387 PRO A C 1
ATOM 2985 O O . PRO A 1 387 ? 20.448 14.420 1.954 1.00 71.06 387 PRO A O 1
ATOM 2988 N N . ALA A 1 388 ? 18.757 15.466 3.001 1.00 74.12 388 ALA A N 1
ATOM 2989 C CA . ALA A 1 388 ? 18.003 15.751 1.781 1.00 74.12 388 ALA A CA 1
ATOM 2990 C C . ALA A 1 388 ? 18.879 16.423 0.701 1.00 74.12 388 ALA A C 1
ATOM 2992 O O . ALA A 1 388 ? 19.452 17.501 0.909 1.00 74.12 388 ALA A O 1
ATOM 2993 N N . GLN A 1 389 ? 18.959 15.779 -0.463 1.00 74.75 389 GLN A N 1
ATOM 2994 C CA . GLN A 1 389 ? 19.802 16.155 -1.592 1.00 74.75 389 GLN A CA 1
ATOM 2995 C C . GLN A 1 389 ? 19.248 17.414 -2.271 1.00 74.75 389 GLN A C 1
ATOM 2997 O O . GLN A 1 389 ? 18.395 17.349 -3.154 1.00 74.75 389 GLN A O 1
ATOM 3002 N N . THR A 1 390 ? 19.739 18.573 -1.832 1.00 77.75 390 THR A N 1
ATOM 3003 C CA . THR A 1 390 ? 19.348 19.898 -2.333 1.00 77.75 390 THR A CA 1
ATOM 3004 C C . THR A 1 390 ? 20.478 20.591 -3.083 1.00 77.75 390 THR A C 1
ATOM 3006 O O . THR A 1 390 ? 21.663 20.328 -2.875 1.00 77.75 390 THR A O 1
ATOM 3009 N N . GLY A 1 391 ? 20.099 21.522 -3.956 1.00 75.50 391 GLY A N 1
ATOM 3010 C CA . GLY A 1 391 ? 21.022 22.254 -4.811 1.00 75.50 391 GLY A CA 1
ATOM 3011 C C . GLY A 1 391 ? 21.360 21.475 -6.083 1.00 75.50 391 GLY A C 1
ATOM 3012 O O . GLY A 1 391 ? 20.542 20.723 -6.619 1.00 75.50 391 GLY A O 1
ATOM 3013 N N . VAL A 1 392 ? 22.589 21.659 -6.574 1.00 72.38 392 VAL A N 1
ATOM 3014 C CA . VAL A 1 392 ? 23.129 20.916 -7.723 1.00 72.38 392 VAL A CA 1
ATOM 3015 C C . VAL A 1 392 ? 23.449 19.485 -7.280 1.00 72.38 392 VAL A C 1
ATOM 3017 O O . VAL A 1 392 ? 24.573 19.174 -6.880 1.00 72.38 392 VAL A O 1
ATOM 3020 N N . ALA A 1 393 ? 22.435 18.623 -7.304 1.00 61.22 393 ALA A N 1
ATOM 3021 C CA . ALA A 1 393 ? 22.531 17.247 -6.840 1.00 61.22 393 ALA A CA 1
ATOM 3022 C C . ALA A 1 393 ? 23.271 16.362 -7.858 1.00 61.22 393 ALA A C 1
ATOM 3024 O O . ALA A 1 393 ? 22.803 16.117 -8.972 1.00 61.22 393 ALA A O 1
ATOM 3025 N N . GLY A 1 394 ? 24.430 15.838 -7.455 1.00 56.19 394 GLY A N 1
ATOM 3026 C CA . GLY A 1 394 ? 25.087 14.741 -8.161 1.00 56.19 394 GLY A CA 1
ATOM 3027 C C . GLY A 1 394 ? 24.398 13.424 -7.816 1.00 56.19 394 GLY A C 1
ATOM 3028 O O . GLY A 1 394 ? 24.576 12.924 -6.711 1.00 56.19 394 GLY A O 1
ATOM 3029 N N . TRP A 1 395 ? 23.635 12.873 -8.760 1.00 54.91 395 TRP A N 1
ATOM 3030 C CA . TRP A 1 395 ? 22.848 11.643 -8.602 1.00 54.91 395 TRP A CA 1
ATOM 3031 C C . TRP A 1 395 ? 23.736 10.457 -8.168 1.00 54.91 395 TRP A C 1
ATOM 3033 O O . TRP A 1 395 ? 24.472 9.886 -8.979 1.00 54.91 395 TRP A O 1
ATOM 3043 N N . ARG A 1 396 ? 23.681 10.067 -6.889 1.00 50.34 396 ARG A N 1
ATOM 3044 C CA . ARG A 1 396 ? 24.407 8.900 -6.370 1.00 50.34 396 ARG A CA 1
ATOM 3045 C C . ARG A 1 396 ? 23.538 7.654 -6.500 1.00 50.34 396 ARG A C 1
ATOM 3047 O O . ARG A 1 396 ? 22.621 7.446 -5.720 1.00 50.34 396 ARG A O 1
ATOM 3054 N N . ARG A 1 397 ? 23.834 6.788 -7.475 1.00 43.91 397 ARG A N 1
ATOM 3055 C CA . ARG A 1 397 ? 23.367 5.392 -7.402 1.00 43.91 397 ARG A CA 1
ATOM 3056 C C . ARG A 1 397 ? 24.208 4.621 -6.398 1.00 43.91 397 ARG A C 1
ATOM 3058 O O . ARG A 1 397 ? 25.393 4.906 -6.240 1.00 43.91 397 ARG A O 1
ATOM 3065 N N . CYS A 1 398 ? 23.582 3.623 -5.780 1.00 29.38 398 CYS A N 1
ATOM 3066 C CA . CYS A 1 398 ? 24.172 2.723 -4.801 1.00 29.38 398 CYS A CA 1
ATOM 3067 C C . CYS A 1 398 ? 25.549 2.199 -5.240 1.00 29.38 398 CYS A C 1
ATOM 3069 O O . CYS A 1 398 ? 25.658 1.279 -6.049 1.00 29.38 398 CYS A O 1
ATOM 3071 N N . ALA A 1 399 ? 26.588 2.769 -4.641 1.00 25.00 399 ALA A N 1
ATOM 3072 C CA . ALA A 1 399 ? 27.936 2.233 -4.599 1.00 25.00 399 ALA A CA 1
ATOM 3073 C C . ALA A 1 399 ? 28.461 2.462 -3.178 1.00 25.00 399 ALA A C 1
ATOM 3075 O O . ALA A 1 399 ? 29.264 3.361 -2.928 1.00 25.00 399 ALA A O 1
ATOM 3076 N N . ALA A 1 400 ? 27.950 1.666 -2.235 1.00 22.19 400 ALA A N 1
ATOM 3077 C CA . ALA A 1 400 ? 28.681 1.439 -0.998 1.00 22.19 400 ALA A CA 1
ATOM 3078 C C . ALA A 1 400 ? 30.010 0.736 -1.364 1.00 22.19 400 ALA A C 1
ATOM 3080 O O . ALA A 1 400 ? 29.976 -0.156 -2.219 1.00 22.19 400 ALA A O 1
ATOM 3081 N N . PRO A 1 401 ? 31.153 1.169 -0.803 1.00 29.98 401 PRO A N 1
ATOM 3082 C CA . PRO A 1 401 ? 32.468 0.596 -1.098 1.00 29.98 401 PRO A CA 1
ATOM 3083 C C . PRO A 1 401 ? 32.661 -0.821 -0.533 1.00 29.98 401 PRO A C 1
ATOM 3085 O O . PRO A 1 401 ? 31.995 -1.161 0.472 1.00 29.98 401 PRO A O 1
#

Radius of gyration: 24.57 Å; chains: 1; bounding box: 57×64×63 Å

Organism: Botryosphaeria parva (strain UCR-NP2) (NCBI:txid1287680)